Protein AF-0000000067987257 (afdb_homodimer)

InterPro domains:
  IPR005135 Endonuclease/exonuclease/phosphatase [PF03372] (33-208)
  IPR036691 Endonuclease/exonuclease/phosphatase superfamily [G3DSA:3.60.10.10] (1-221)
  IPR036691 Endonuclease/exonuclease/phosphatase superfamily [SSF56219] (5-218)
  IPR050410 CCR4/nocturin mRNA turnover and transcription [PTHR12121] (5-217)

Foldseek 3Di:
DPPPPDADEAEEEDAADQQLQQQLLLLLVVQVVLQVSQVVCVVVVNHKYKYWYFSNAACLAQSVVCQQVQKGQPLQAASSCRRVWQQFACCRVVVDPDDSPRRPSPPPSPDHPDDLVSCCSNAVHSVDRMRGGDFNKDWQQLVDADDPQQADPSRHGQAFFWDRGGGGDRITIIIGPFKHWDDKDGDDGPVVCVVQVAPDGPVHPGRGHDIDTDMDGDDDD/DPPPPDADEAEEEDAADQQLQQQLLLLLVVQVVLQVSQVVCVVVVNHKYKYWYFSNAACLAQSVVCQQVQKGQPLQAASSCRRVWQQFACCRVVPDPDDSPRRPSPPPNPDHPDDLVSCCSNAVHSVDRMRGGDFNKDWQQLVDADDPQQADPSRHGQAFFWDRGGGGDRITIIIGPFKHWDDKDGDDGPVVCVVQVAPDGPVHPGRGHDIDTDMDGDDDD

Organism: Pisum sativum (NCBI:txid3888)

Structure (mmCIF, N/CA/C/O backbone):
data_AF-0000000067987257-model_v1
#
loop_
_entity.id
_entity.type
_entity.pdbx_description
1 polymer 'Carbon catabolite repressor protein 4 3, variant 2'
#
loop_
_atom_site.group_PDB
_atom_site.id
_atom_site.type_symbol
_atom_site.label_atom_id
_atom_site.label_alt_id
_atom_site.label_comp_id
_atom_site.label_asym_id
_atom_site.label_entity_id
_atom_site.label_seq_id
_atom_site.pdbx_PDB_ins_code
_atom_site.Cartn_x
_atom_site.Cartn_y
_atom_site.Cartn_z
_atom_site.occupancy
_atom_site.B_iso_or_equiv
_atom_site.auth_seq_id
_atom_site.auth_comp_id
_atom_site.auth_asym_id
_atom_site.auth_atom_id
_atom_site.pdbx_PDB_model_num
ATOM 1 N N . MET A 1 1 ? -36.75 -12.977 10.945 1 22.23 1 MET A N 1
ATOM 2 C CA . MET A 1 1 ? -35.906 -11.789 11.062 1 22.23 1 MET A CA 1
ATOM 3 C C . MET A 1 1 ? -34.688 -11.906 10.172 1 22.23 1 MET A C 1
ATOM 5 O O . MET A 1 1 ? -33.812 -12.719 10.438 1 22.23 1 MET A O 1
ATOM 9 N N . ARG A 1 2 ? -34.781 -11.984 8.922 1 28.98 2 ARG A N 1
ATOM 10 C CA . ARG A 1 2 ? -33.75 -12.297 7.922 1 28.98 2 ARG A CA 1
ATOM 11 C C . ARG A 1 2 ? -32.469 -11.516 8.18 1 28.98 2 ARG A C 1
ATOM 13 O O . ARG A 1 2 ? -32.5 -10.297 8.352 1 28.98 2 ARG A O 1
ATOM 20 N N . GLY A 1 3 ? -31.5 -11.945 8.914 1 37.16 3 GLY A N 1
ATOM 21 C CA . GLY A 1 3 ? -30.219 -11.406 9.375 1 37.16 3 GLY A CA 1
ATOM 22 C C . GLY A 1 3 ? -29.594 -10.453 8.383 1 37.16 3 GLY A C 1
ATOM 23 O O . GLY A 1 3 ? -29.656 -10.672 7.168 1 37.16 3 GLY A O 1
ATOM 24 N N . SER A 1 4 ? -29.734 -9.141 8.492 1 43.34 4 SER A N 1
ATOM 25 C CA . SER A 1 4 ? -29.281 -8.047 7.645 1 43.34 4 SER A CA 1
ATOM 26 C C . SER A 1 4 ? -28 -8.422 6.895 1 43.34 4 SER A C 1
ATOM 28 O O . SER A 1 4 ? -27.016 -8.828 7.504 1 43.34 4 SER A O 1
ATOM 30 N N . ASN A 1 5 ? -28.062 -9.219 5.859 1 52.59 5 ASN A N 1
ATOM 31 C CA . ASN A 1 5 ? -27 -9.781 5.016 1 52.59 5 ASN A CA 1
ATOM 32 C C . ASN A 1 5 ? -25.891 -8.781 4.766 1 52.59 5 ASN A C 1
ATOM 34 O O . ASN A 1 5 ? -25.953 -7.988 3.82 1 52.59 5 ASN A O 1
ATOM 38 N N . SER A 1 6 ? -25.219 -8.211 5.812 1 70.81 6 SER A N 1
ATOM 39 C CA . SER A 1 6 ? -24.156 -7.211 5.781 1 70.81 6 SER A CA 1
ATOM 40 C C . SER A 1 6 ? -22.984 -7.668 4.922 1 70.81 6 SER A C 1
ATOM 42 O O . SER A 1 6 ? -22.484 -8.781 5.094 1 70.81 6 SER A O 1
ATOM 44 N N . ARG A 1 7 ? -22.859 -7.027 3.75 1 84.44 7 ARG A N 1
ATOM 45 C CA . ARG A 1 7 ? -21.719 -7.324 2.889 1 84.44 7 ARG A CA 1
ATOM 46 C C . ARG A 1 7 ? -20.422 -6.801 3.5 1 84.44 7 ARG A C 1
ATOM 48 O O . ARG A 1 7 ? -20.406 -5.715 4.078 1 84.44 7 ARG A O 1
ATOM 55 N N . ARG A 1 8 ? -19.531 -7.754 3.586 1 91.69 8 ARG A N 1
ATOM 56 C CA . ARG A 1 8 ? -18.219 -7.445 4.133 1 91.69 8 ARG A CA 1
ATOM 57 C C . ARG A 1 8 ? -17.125 -7.668 3.09 1 91.69 8 ARG A C 1
ATOM 59 O O . ARG A 1 8 ? -17.281 -8.484 2.178 1 91.69 8 ARG A O 1
ATOM 66 N N . LEU A 1 9 ? -16.125 -6.824 3.195 1 95.06 9 LEU A N 1
ATOM 67 C CA . LEU A 1 9 ? -14.969 -6.898 2.307 1 95.06 9 LEU A CA 1
ATOM 68 C C . LEU A 1 9 ? -13.672 -6.75 3.088 1 95.06 9 LEU A C 1
ATOM 70 O O . LEU A 1 9 ? -13.57 -5.91 3.984 1 95.06 9 LEU A O 1
ATOM 74 N N . LEU A 1 10 ? -12.773 -7.629 2.812 1 96.25 10 LEU A N 1
ATOM 75 C CA . LEU A 1 10 ? -11.438 -7.516 3.387 1 96.25 10 LEU A CA 1
ATOM 76 C C . LEU A 1 10 ? -10.438 -7.023 2.346 1 96.25 10 LEU A C 1
ATOM 78 O O . LEU A 1 10 ? -10.289 -7.637 1.285 1 96.25 10 LEU A O 1
ATOM 82 N N . VAL A 1 11 ? -9.812 -5.891 2.654 1 96.75 11 VAL A N 1
ATOM 83 C CA . VAL A 1 11 ? -8.812 -5.332 1.751 1 96.75 11 VAL A CA 1
ATOM 84 C C . VAL A 1 11 ? -7.441 -5.328 2.434 1 96.75 11 VAL A C 1
ATOM 86 O O . VAL A 1 11 ? -7.305 -4.844 3.559 1 96.75 11 VAL A O 1
ATOM 89 N N . GLY A 1 12 ? -6.504 -5.934 1.789 1 94.62 12 GLY A N 1
ATOM 90 C CA . GLY A 1 12 ? -5.125 -5.941 2.262 1 94.62 12 GLY A CA 1
ATOM 91 C C . GLY A 1 12 ? -4.148 -5.359 1.26 1 94.62 12 GLY A C 1
ATOM 92 O O . GLY A 1 12 ? -4.367 -5.445 0.049 1 94.62 12 GLY A O 1
ATOM 93 N N . ASN A 1 13 ? -3.145 -4.715 1.761 1 92.56 13 ASN A N 1
ATOM 94 C CA . ASN A 1 13 ? -2.066 -4.156 0.952 1 92.56 13 ASN A CA 1
ATOM 95 C C . ASN A 1 13 ? -0.697 -4.594 1.461 1 92.56 13 ASN A C 1
ATOM 97 O O . ASN A 1 13 ? -0.48 -4.688 2.67 1 92.56 13 ASN A O 1
ATOM 101 N N . ILE A 1 14 ? 0.163 -4.816 0.524 1 91.19 14 ILE A N 1
ATOM 102 C CA . ILE A 1 14 ? 1.489 -5.277 0.92 1 91.19 14 ILE A CA 1
ATOM 103 C C . ILE A 1 14 ? 2.547 -4.641 0.021 1 91.19 14 ILE A C 1
ATOM 105 O O . ILE A 1 14 ? 2.25 -4.238 -1.106 1 91.19 14 ILE A O 1
ATOM 109 N N . HIS A 1 15 ? 3.666 -4.445 0.566 1 90.44 15 HIS A N 1
ATOM 110 C CA . HIS A 1 15 ? 4.895 -4.18 -0.171 1 90.44 15 HIS A CA 1
ATOM 111 C C . HIS A 1 15 ? 5.934 -5.27 0.075 1 90.44 15 HIS A C 1
ATOM 113 O O . HIS A 1 15 ? 6.59 -5.285 1.119 1 90.44 15 HIS A O 1
ATOM 119 N N . VAL A 1 16 ? 6.027 -6.148 -0.867 1 93.25 16 VAL A N 1
ATOM 120 C CA . VAL A 1 16 ? 6.906 -7.309 -0.75 1 93.25 16 VAL A CA 1
ATOM 121 C C . VAL A 1 16 ? 8.359 -6.879 -0.958 1 93.25 16 VAL A C 1
ATOM 123 O O . VAL A 1 16 ? 8.633 -5.98 -1.753 1 93.25 16 VAL A O 1
ATOM 126 N N . LEU A 1 17 ? 9.195 -7.555 -0.327 1 90.25 17 LEU A N 1
ATOM 127 C CA . LEU A 1 17 ? 10.625 -7.27 -0.377 1 90.25 17 LEU A CA 1
ATOM 128 C C . LEU A 1 17 ? 11.109 -7.133 -1.818 1 90.25 17 LEU A C 1
ATOM 130 O O . LEU A 1 17 ? 10.727 -7.93 -2.682 1 90.25 17 LEU A O 1
ATOM 134 N N . TYR A 1 18 ? 11.961 -6.176 -2.119 1 89.94 18 TYR A N 1
ATOM 135 C CA . TYR A 1 18 ? 12.438 -5.875 -3.465 1 89.94 18 TYR A CA 1
ATOM 136 C C . TYR A 1 18 ? 13.531 -6.848 -3.889 1 89.94 18 TYR A C 1
ATOM 138 O O . TYR A 1 18 ? 13.602 -7.242 -5.055 1 89.94 18 TYR A O 1
ATOM 146 N N . ASN A 1 19 ? 14.383 -7.32 -3.053 1 91.75 19 ASN A N 1
ATOM 147 C CA . ASN A 1 19 ? 15.578 -8.102 -3.373 1 91.75 19 ASN A CA 1
ATOM 148 C C . ASN A 1 19 ? 15.234 -9.344 -4.184 1 91.75 19 ASN A C 1
ATOM 150 O O . ASN A 1 19 ? 14.648 -10.297 -3.656 1 91.75 19 ASN A O 1
ATOM 154 N N . PRO A 1 20 ? 15.641 -9.336 -5.465 1 93.19 20 PRO A N 1
ATOM 155 C CA . PRO A 1 20 ? 15.258 -10.453 -6.324 1 93.19 20 PRO A CA 1
ATOM 156 C C . PRO A 1 20 ? 15.906 -11.773 -5.902 1 93.19 20 PRO A C 1
ATOM 158 O O . PRO A 1 20 ? 15.461 -12.844 -6.324 1 93.19 20 PRO A O 1
ATOM 161 N N . ASN A 1 21 ? 16.875 -11.711 -5.004 1 93.38 21 ASN A N 1
ATOM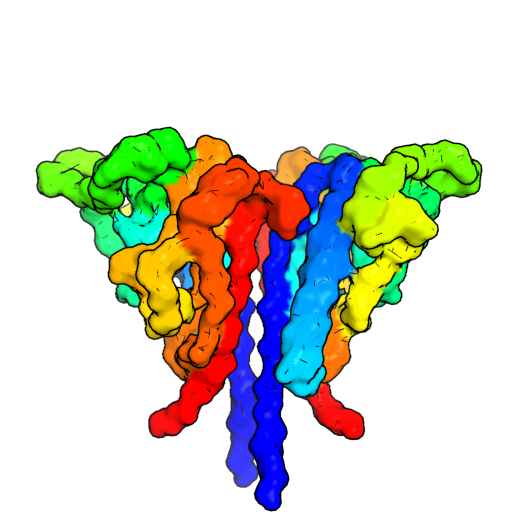 162 C CA . ASN A 1 21 ? 17.625 -12.906 -4.617 1 93.38 21 ASN A CA 1
ATOM 163 C C . ASN A 1 21 ? 17 -13.586 -3.396 1 93.38 21 ASN A C 1
ATOM 165 O O . ASN A 1 21 ? 17.516 -14.594 -2.912 1 93.38 21 ASN A O 1
ATOM 169 N N . ARG A 1 22 ? 15.945 -13 -2.957 1 94.25 22 ARG A N 1
ATOM 170 C CA . ARG A 1 22 ? 15.336 -13.516 -1.738 1 94.25 22 ARG A CA 1
ATOM 171 C C . ARG A 1 22 ? 13.922 -14.023 -2.006 1 94.25 22 ARG A C 1
ATOM 173 O O . ARG A 1 22 ? 12.977 -13.633 -1.312 1 94.25 22 ARG A O 1
ATOM 180 N N . GLY A 1 23 ? 13.922 -14.961 -2.916 1 94.81 23 GLY A N 1
ATOM 181 C CA . GLY A 1 23 ? 12.633 -15.5 -3.301 1 94.81 23 GLY A CA 1
ATOM 182 C C . GLY A 1 23 ? 11.914 -16.203 -2.164 1 94.81 23 GLY A C 1
ATOM 183 O O . GLY A 1 23 ? 10.688 -16.188 -2.092 1 94.81 23 GLY A O 1
ATOM 184 N N . GLU A 1 24 ? 12.664 -16.812 -1.246 1 94.75 24 GLU A N 1
ATOM 185 C CA . GLU A 1 24 ? 12.07 -17.531 -0.12 1 94.75 24 GLU A CA 1
ATOM 186 C C . GLU A 1 24 ? 11.367 -16.562 0.834 1 94.75 24 GLU A C 1
ATOM 188 O O . GLU A 1 24 ? 10.312 -16.891 1.387 1 94.75 24 GLU A O 1
ATOM 193 N N . VAL A 1 25 ? 11.977 -15.43 0.997 1 93.44 25 VAL A N 1
ATOM 194 C CA . VAL A 1 25 ? 11.398 -14.43 1.89 1 93.44 25 VAL A CA 1
ATOM 195 C C . VAL A 1 25 ? 10.117 -13.859 1.273 1 93.44 25 VAL A C 1
ATOM 197 O O . VAL A 1 25 ? 9.102 -13.711 1.959 1 93.44 25 VAL A O 1
ATOM 200 N N . LYS A 1 26 ? 10.211 -13.602 -0.05 1 95.56 26 LYS A N 1
ATOM 201 C CA . LYS A 1 26 ? 9.039 -13.094 -0.755 1 95.56 26 LYS A CA 1
ATOM 202 C C . LYS A 1 26 ? 7.867 -14.07 -0.649 1 95.56 26 LYS A C 1
ATOM 204 O O . LYS A 1 26 ? 6.746 -13.664 -0.345 1 95.56 26 LYS A O 1
ATOM 209 N N . LEU A 1 27 ? 8.164 -15.281 -0.866 1 96.25 27 LEU A N 1
ATOM 210 C CA . LEU A 1 27 ? 7.137 -16.312 -0.771 1 96.25 27 LEU A CA 1
ATOM 211 C C . LEU A 1 27 ? 6.574 -16.391 0.645 1 96.25 27 LEU A C 1
ATOM 213 O O . LEU A 1 27 ? 5.359 -16.516 0.83 1 96.25 27 LEU A O 1
ATOM 217 N N . GLY A 1 28 ? 7.469 -16.375 1.563 1 94.5 28 GLY A N 1
ATOM 218 C CA . GLY A 1 28 ? 7.039 -16.406 2.951 1 94.5 28 GLY A CA 1
ATOM 219 C C . GLY A 1 28 ? 6.129 -15.242 3.314 1 94.5 28 GLY A C 1
ATOM 220 O O . GLY A 1 28 ? 5.121 -15.43 4 1 94.5 28 GLY A O 1
ATOM 221 N N . GLN A 1 29 ? 6.453 -14.031 2.877 1 93 29 GLN A N 1
ATOM 222 C CA . GLN A 1 29 ? 5.652 -12.844 3.145 1 93 29 GLN A CA 1
ATOM 223 C C . GLN A 1 29 ? 4.242 -12.992 2.572 1 93 29 GLN A C 1
ATOM 225 O O . GLN A 1 29 ? 3.258 -12.688 3.248 1 93 29 GLN A O 1
ATOM 230 N N . ILE A 1 30 ? 4.199 -13.484 1.412 1 96.5 30 ILE A N 1
ATOM 231 C CA . ILE A 1 30 ? 2.922 -13.625 0.725 1 96.5 30 ILE A CA 1
ATOM 232 C C . ILE A 1 30 ? 2.094 -14.719 1.396 1 96.5 30 ILE A C 1
ATOM 234 O O . ILE A 1 30 ? 0.896 -14.547 1.631 1 96.5 30 ILE A O 1
ATOM 238 N N . ARG A 1 31 ? 2.738 -15.789 1.671 1 96.19 31 ARG A N 1
ATOM 239 C CA . ARG A 1 31 ? 2.064 -16.891 2.35 1 96.19 31 ARG A CA 1
ATOM 240 C C . ARG A 1 31 ? 1.478 -16.438 3.682 1 96.19 31 ARG A C 1
ATOM 242 O O . ARG A 1 31 ? 0.326 -16.75 3.998 1 96.19 31 ARG A O 1
ATOM 249 N N . PHE A 1 32 ? 2.225 -15.734 4.383 1 92.88 32 PHE A N 1
ATOM 250 C CA . PHE A 1 32 ? 1.784 -15.234 5.68 1 92.88 32 PHE A CA 1
ATOM 251 C C . PHE A 1 32 ? 0.595 -14.297 5.523 1 92.88 32 PHE A C 1
ATOM 253 O O . PHE A 1 32 ? -0.4 -14.422 6.242 1 92.88 32 PHE A O 1
ATOM 260 N N . LEU A 1 33 ? 0.721 -13.391 4.625 1 93.81 33 LEU A N 1
ATOM 261 C CA . LEU A 1 33 ? -0.358 -12.445 4.363 1 93.81 33 LEU A CA 1
ATOM 262 C C . LEU A 1 33 ? -1.646 -13.172 4.004 1 93.81 33 LEU A C 1
ATOM 264 O O . LEU A 1 33 ? -2.715 -12.859 4.535 1 93.81 33 LEU A O 1
ATOM 268 N N . ALA A 1 34 ? -1.523 -14.086 3.115 1 97.25 34 ALA A N 1
ATOM 269 C CA . ALA A 1 34 ? -2.691 -14.828 2.643 1 97.25 34 ALA A CA 1
ATOM 270 C C . ALA A 1 34 ? -3.334 -15.617 3.779 1 97.25 34 ALA A C 1
ATOM 272 O O . ALA A 1 34 ? -4.562 -15.672 3.891 1 97.25 34 ALA A O 1
ATOM 273 N N . SER A 1 35 ? -2.508 -16.203 4.598 1 96.25 35 SER A N 1
ATOM 274 C CA . SER A 1 35 ? -3.014 -16.969 5.73 1 96.25 35 SER A CA 1
ATOM 275 C C . SER A 1 35 ? -3.775 -16.078 6.707 1 96.25 35 SER A C 1
ATOM 277 O O . SER A 1 35 ? -4.863 -16.438 7.16 1 96.25 35 SER A O 1
ATOM 279 N N . LYS A 1 36 ? -3.209 -14.961 7 1 93.5 36 LYS A N 1
ATOM 280 C CA . LYS A 1 36 ? -3.871 -14.023 7.906 1 93.5 36 LYS A CA 1
ATOM 281 C C . LYS A 1 36 ? -5.172 -13.5 7.301 1 93.5 36 LYS A C 1
ATOM 283 O O . LYS A 1 36 ? -6.18 -13.367 8 1 93.5 36 LYS A O 1
ATOM 288 N N . ALA A 1 37 ? -5.094 -13.203 6.027 1 96.44 37 ALA A N 1
ATOM 289 C CA . ALA A 1 37 ? -6.297 -12.742 5.34 1 96.44 37 ALA A CA 1
ATOM 290 C C . ALA A 1 37 ? -7.406 -13.789 5.418 1 96.44 37 ALA A C 1
ATOM 292 O O . ALA A 1 37 ? -8.57 -13.453 5.645 1 96.44 37 ALA A O 1
ATOM 293 N N . GLN A 1 38 ? -7.035 -15.023 5.262 1 97.5 38 GLN A N 1
ATOM 294 C CA . GLN A 1 38 ? -8.008 -16.109 5.32 1 97.5 38 GLN A CA 1
ATOM 295 C C . GLN A 1 38 ? -8.641 -16.203 6.707 1 97.5 38 GLN A C 1
ATOM 297 O O . GLN A 1 38 ? -9.859 -16.375 6.832 1 97.5 38 GLN A O 1
ATOM 302 N N . ILE A 1 39 ? -7.848 -16.125 7.707 1 96.25 39 ILE A N 1
ATOM 303 C CA . ILE A 1 39 ? -8.328 -16.188 9.078 1 96.25 39 ILE A CA 1
ATOM 304 C C . ILE A 1 39 ? -9.336 -15.07 9.336 1 96.25 39 ILE A C 1
ATOM 306 O O . ILE A 1 39 ? -10.414 -15.305 9.875 1 96.25 39 ILE A O 1
ATOM 310 N N . LEU A 1 40 ? -9.023 -13.938 8.93 1 93.88 40 LEU A N 1
ATOM 311 C CA . LEU A 1 40 ? -9.891 -12.789 9.133 1 93.88 40 LEU A CA 1
ATOM 312 C C . LEU A 1 40 ? -11.156 -12.898 8.297 1 93.88 40 LEU A C 1
ATOM 314 O O . LEU A 1 40 ? -12.25 -12.562 8.766 1 93.88 40 LEU A O 1
ATOM 318 N N . SER A 1 41 ? -10.945 -13.305 7.047 1 95.88 41 SER A N 1
ATOM 319 C CA . SER A 1 41 ? -12.102 -13.531 6.184 1 95.88 41 SER A CA 1
ATOM 320 C C . SER A 1 41 ? -13.102 -14.469 6.836 1 95.88 41 SER A C 1
ATOM 322 O O . SER A 1 41 ? -14.305 -14.18 6.871 1 95.88 41 SER A O 1
ATOM 324 N N . GLN A 1 42 ? -12.625 -15.523 7.383 1 95.88 42 GLN A N 1
ATOM 325 C CA . GLN A 1 42 ? -13.484 -16.5 8.039 1 95.88 42 GLN A CA 1
ATOM 326 C C . GLN A 1 42 ? -14.164 -15.914 9.273 1 95.88 42 GLN A C 1
ATOM 328 O O . GLN A 1 42 ? -15.344 -16.141 9.516 1 95.88 42 GLN A O 1
ATOM 333 N N . LYS A 1 43 ? -13.414 -15.18 10 1 92.38 43 LYS A N 1
ATOM 334 C CA . LYS A 1 43 ? -13.953 -14.531 11.195 1 92.38 43 LYS A CA 1
ATOM 335 C C . LYS A 1 43 ? -15.102 -13.594 10.836 1 92.38 43 LYS A C 1
ATOM 337 O O . LYS A 1 43 ? -16.031 -13.414 11.625 1 92.38 43 LYS A O 1
ATOM 342 N N . TRP A 1 44 ? -15.023 -13.109 9.609 1 90.62 44 TRP A N 1
ATOM 343 C CA . TRP A 1 44 ? -16.016 -12.125 9.195 1 90.62 44 TRP A CA 1
ATOM 344 C C . TRP A 1 44 ? -16.969 -12.727 8.172 1 90.62 44 TRP A C 1
ATOM 346 O O . TRP A 1 44 ? -17.359 -12.055 7.211 1 90.62 44 TRP A O 1
ATOM 356 N N . GLY A 1 45 ? -17.297 -14.008 8.281 1 91.25 45 GLY A N 1
ATOM 357 C CA . GLY A 1 45 ? -18.312 -14.672 7.48 1 91.25 45 GLY A CA 1
ATOM 358 C C . GLY A 1 45 ? -17.844 -14.984 6.07 1 91.25 45 GLY A C 1
ATOM 359 O O . GLY A 1 45 ? -18.609 -14.852 5.113 1 91.25 45 GLY A O 1
ATOM 360 N N . ASN A 1 46 ? -16.641 -15.25 5.93 1 94.25 46 ASN A N 1
ATOM 361 C CA . ASN A 1 46 ? -16.062 -15.57 4.633 1 94.25 46 ASN A CA 1
ATOM 362 C C . ASN A 1 46 ? -16.156 -14.391 3.67 1 94.25 46 ASN A C 1
ATOM 364 O O . ASN A 1 46 ? -16.609 -14.539 2.537 1 94.25 46 ASN A O 1
ATOM 368 N N . ALA A 1 47 ? -15.797 -13.234 4.211 1 94.94 47 ALA A N 1
ATOM 369 C CA . ALA A 1 47 ? -15.797 -12.016 3.406 1 94.94 47 ALA A CA 1
ATOM 370 C C . ALA A 1 47 ? -14.828 -12.133 2.23 1 94.94 47 ALA A C 1
ATOM 372 O O . ALA A 1 47 ? -13.734 -12.68 2.373 1 94.94 47 ALA A O 1
ATOM 373 N N . PRO A 1 48 ? -15.266 -11.664 1.056 1 96.75 48 PRO A N 1
ATOM 374 C CA . PRO A 1 48 ? -14.32 -11.625 -0.061 1 96.75 48 PRO A CA 1
ATOM 375 C C . PRO A 1 48 ? -13.062 -10.82 0.261 1 96.75 48 PRO A C 1
ATOM 377 O O . PRO A 1 48 ? -13.109 -9.883 1.059 1 96.75 48 PRO A O 1
ATOM 380 N N . VAL A 1 49 ? -11.961 -11.195 -0.413 1 97.88 49 VAL A N 1
ATOM 381 C CA . VAL A 1 49 ? -10.656 -10.633 -0.102 1 97.88 49 VAL A CA 1
ATOM 382 C C . VAL A 1 49 ? -10.07 -9.969 -1.345 1 97.88 49 VAL A C 1
ATOM 384 O O . VAL A 1 49 ? -10.156 -10.508 -2.449 1 97.88 49 VAL A O 1
ATOM 387 N N . ILE A 1 50 ? -9.57 -8.781 -1.147 1 98.19 50 ILE A N 1
ATOM 388 C CA . ILE A 1 50 ? -8.711 -8.125 -2.133 1 98.19 50 ILE A CA 1
ATOM 389 C C . ILE A 1 50 ? -7.32 -7.914 -1.547 1 98.19 50 ILE A C 1
ATOM 391 O O . ILE A 1 50 ? -7.172 -7.328 -0.472 1 98.19 50 ILE A O 1
ATOM 395 N N . LEU A 1 51 ? -6.332 -8.445 -2.172 1 97.94 51 LEU A N 1
ATOM 396 C CA . LEU A 1 51 ? -4.938 -8.203 -1.817 1 97.94 51 LEU A CA 1
ATOM 397 C C . LEU A 1 51 ? -4.242 -7.379 -2.893 1 97.94 51 LEU A C 1
ATOM 399 O O . LEU A 1 51 ? -4.094 -7.828 -4.031 1 97.94 51 LEU A O 1
ATOM 403 N N . ALA A 1 52 ? -3.795 -6.188 -2.521 1 97.06 52 ALA A N 1
ATOM 404 C CA . ALA A 1 52 ? -3.191 -5.277 -3.488 1 97.06 52 ALA A CA 1
ATOM 405 C C . ALA A 1 52 ? -1.785 -4.871 -3.055 1 97.06 52 ALA A C 1
ATOM 407 O O . ALA A 1 52 ? -1.413 -5.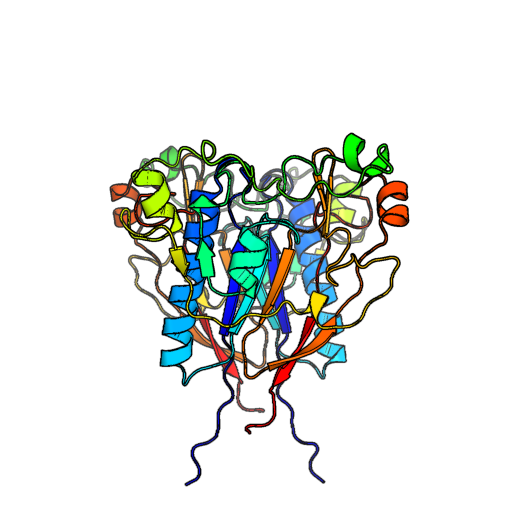043 -1.893 1 97.06 52 ALA A O 1
ATOM 408 N N . GLY A 1 53 ? -1.008 -4.398 -4.035 1 95.44 53 GLY A N 1
ATOM 409 C CA . GLY A 1 53 ? 0.274 -3.811 -3.684 1 95.44 53 GLY A CA 1
ATOM 410 C C . GLY A 1 53 ? 1.38 -4.164 -4.66 1 95.44 53 GLY A C 1
ATOM 411 O O . GLY A 1 53 ? 1.11 -4.598 -5.781 1 95.44 53 GLY A O 1
ATOM 412 N N . ASP A 1 54 ? 2.568 -3.76 -4.254 1 95.56 54 ASP A N 1
ATOM 413 C CA . ASP A 1 54 ? 3.797 -4.113 -4.957 1 95.56 54 ASP A CA 1
ATOM 414 C C . ASP A 1 54 ? 4.32 -5.473 -4.496 1 95.56 54 ASP A C 1
ATOM 416 O O . ASP A 1 54 ? 4.879 -5.59 -3.404 1 95.56 54 ASP A O 1
ATOM 420 N N . PHE A 1 55 ? 4.176 -6.422 -5.34 1 97.44 55 PHE A N 1
ATOM 421 C CA . PHE A 1 55 ? 4.539 -7.785 -4.977 1 97.44 55 PHE A CA 1
ATOM 422 C C . PHE A 1 55 ? 5.973 -8.094 -5.391 1 97.44 55 PHE A C 1
ATOM 424 O O . PHE A 1 55 ? 6.496 -9.172 -5.082 1 97.44 55 PHE A O 1
ATOM 431 N N . ASN A 1 56 ? 6.527 -7.195 -6.043 1 96.19 56 ASN A N 1
ATOM 432 C CA . ASN A 1 56 ? 7.902 -7.367 -6.5 1 96.19 56 ASN A CA 1
ATOM 433 C C . ASN A 1 56 ? 8.117 -8.742 -7.121 1 96.19 56 ASN A C 1
ATOM 435 O O . ASN A 1 56 ? 9.055 -9.453 -6.758 1 96.19 56 ASN A O 1
ATOM 439 N N . SER A 1 57 ? 7.301 -9.094 -8.047 1 97.75 57 SER A N 1
ATOM 440 C CA . SER A 1 57 ? 7.359 -10.32 -8.836 1 97.75 57 SER A CA 1
ATOM 441 C C . SER A 1 57 ? 6.641 -10.148 -10.172 1 97.75 57 SER A C 1
ATOM 443 O O . SER A 1 57 ? 5.594 -9.508 -10.242 1 97.75 57 SER A O 1
ATOM 445 N N . THR A 1 58 ? 7.211 -10.727 -11.172 1 97.44 58 THR A N 1
ATOM 446 C CA . THR A 1 58 ? 6.664 -10.531 -12.508 1 97.44 58 THR A CA 1
ATOM 447 C C . THR A 1 58 ? 5.598 -11.578 -12.82 1 97.44 58 THR A C 1
ATOM 449 O O . THR A 1 58 ? 5.508 -12.602 -12.133 1 97.44 58 THR A O 1
ATOM 452 N N . PRO A 1 59 ? 4.809 -11.352 -13.883 1 97.38 59 PRO A N 1
ATOM 453 C CA . PRO A 1 59 ? 3.693 -12.25 -14.203 1 97.38 59 PRO A CA 1
ATOM 454 C C . PRO A 1 59 ? 4.156 -13.641 -14.617 1 97.38 59 PRO A C 1
ATOM 456 O O . PRO A 1 59 ? 3.395 -14.609 -14.508 1 97.38 59 PRO A O 1
ATOM 459 N N . GLN A 1 60 ? 5.344 -13.836 -15.086 1 94.56 60 GLN A N 1
ATOM 460 C CA . GLN A 1 60 ? 5.844 -15.125 -15.539 1 94.56 60 GLN A CA 1
ATOM 461 C C . GLN A 1 60 ? 6.621 -15.836 -14.43 1 94.56 60 GLN A C 1
ATOM 463 O O . GLN A 1 60 ? 7.156 -16.922 -14.641 1 94.56 60 GLN A O 1
ATOM 468 N N . SER A 1 61 ? 6.598 -15.32 -13.305 1 96.62 61 SER A N 1
ATOM 469 C CA . SER A 1 61 ? 7.441 -15.797 -12.211 1 96.62 61 SER A CA 1
ATOM 470 C C . SER A 1 61 ? 6.762 -16.922 -11.445 1 96.62 61 SER A C 1
ATOM 472 O O . SER A 1 61 ? 5.555 -17.125 -11.57 1 96.62 61 SER A O 1
ATOM 474 N N . GLY A 1 62 ? 7.566 -17.641 -10.68 1 96.81 62 GLY A N 1
ATOM 475 C CA . GLY A 1 62 ? 7.043 -18.625 -9.75 1 96.81 62 GLY A CA 1
ATOM 476 C C . GLY A 1 62 ? 6.125 -18.031 -8.695 1 96.81 62 GLY A C 1
ATOM 477 O O . GLY A 1 62 ? 5.121 -18.641 -8.32 1 96.81 62 GLY A O 1
ATOM 478 N N . ILE A 1 63 ? 6.418 -16.891 -8.242 1 98 63 ILE A N 1
ATOM 479 C CA . ILE A 1 63 ? 5.625 -16.25 -7.199 1 98 63 ILE A CA 1
ATOM 480 C C . ILE A 1 63 ? 4.238 -15.906 -7.742 1 98 63 ILE A C 1
ATOM 482 O O . ILE A 1 63 ? 3.234 -16.062 -7.047 1 98 63 ILE A O 1
ATOM 486 N N . TYR A 1 64 ? 4.207 -15.438 -8.977 1 98.31 64 TYR A N 1
ATOM 487 C CA . TYR A 1 64 ? 2.912 -15.195 -9.609 1 98.31 64 TYR A CA 1
ATOM 488 C C . TYR A 1 64 ? 2.096 -16.484 -9.688 1 98.31 64 TYR A C 1
ATOM 490 O O . TYR A 1 64 ? 0.898 -16.484 -9.383 1 98.31 64 TYR A O 1
ATOM 498 N N . LYS A 1 65 ? 2.752 -17.5 -10.102 1 97.69 65 LYS A N 1
ATOM 499 C CA . LYS A 1 65 ? 2.092 -18.812 -10.156 1 97.69 65 LYS A CA 1
ATOM 500 C C . LYS A 1 65 ? 1.57 -19.219 -8.781 1 97.69 65 LYS A C 1
ATOM 502 O O . LYS A 1 65 ? 0.449 -19.719 -8.656 1 97.69 65 LYS A O 1
ATOM 507 N N . PHE A 1 66 ? 2.338 -19.031 -7.758 1 98.5 66 PHE A N 1
ATOM 508 C CA . PHE A 1 66 ? 1.951 -19.328 -6.383 1 98.5 66 PHE A CA 1
ATOM 509 C C . PHE A 1 66 ? 0.686 -18.562 -6.004 1 98.5 66 PHE A C 1
ATOM 511 O O . PHE A 1 66 ? -0.243 -19.141 -5.434 1 98.5 66 PHE A O 1
ATOM 518 N N . LEU A 1 67 ? 0.661 -17.328 -6.355 1 98.5 67 LEU A N 1
ATOM 519 C CA . LEU A 1 67 ? -0.495 -16.484 -6.055 1 98.5 67 LEU A CA 1
ATOM 520 C C . LEU A 1 67 ? -1.731 -16.969 -6.801 1 98.5 67 LEU A C 1
ATOM 522 O O . LEU A 1 67 ? -2.809 -17.094 -6.211 1 98.5 67 LEU A O 1
ATOM 526 N N . SER A 1 68 ? -1.578 -17.328 -8.039 1 98.12 68 SER A N 1
ATOM 527 C CA . SER A 1 68 ? -2.719 -17.625 -8.891 1 98.12 68 SER A CA 1
ATOM 528 C C . SER A 1 68 ? -3.199 -19.062 -8.68 1 98.12 68 SER A C 1
ATOM 530 O O . SER A 1 68 ? -4.383 -19.359 -8.859 1 98.12 68 SER A O 1
ATOM 532 N N . SER A 1 69 ? -2.32 -19.953 -8.227 1 97.88 69 SER A N 1
ATOM 533 C CA . SER A 1 69 ? -2.697 -21.359 -8.148 1 97.88 69 SER A CA 1
ATOM 534 C C . SER A 1 69 ? -2.809 -21.828 -6.699 1 97.88 69 SER A C 1
ATOM 536 O O . SER A 1 69 ? -3.24 -22.938 -6.43 1 97.88 69 SER A O 1
ATOM 538 N N . SER A 1 70 ? -2.391 -21.047 -5.785 1 98.19 70 SER A N 1
ATOM 539 C CA . SER A 1 70 ? -2.48 -21.281 -4.348 1 98.19 70 SER A CA 1
ATOM 540 C C . SER A 1 70 ? -1.429 -22.297 -3.893 1 98.19 70 SER A C 1
ATOM 542 O O . SER A 1 70 ? -1.343 -22.609 -2.705 1 98.19 70 SER A O 1
ATOM 544 N N . GLU A 1 71 ? -0.635 -22.766 -4.82 1 97.81 71 GLU A N 1
ATOM 545 C CA . GLU A 1 71 ? 0.426 -23.703 -4.449 1 97.81 71 GLU A CA 1
ATOM 546 C C . GLU A 1 71 ? 1.617 -23.594 -5.398 1 97.81 71 GLU A C 1
ATOM 548 O O . GLU A 1 71 ? 1.468 -23.156 -6.539 1 97.81 71 GLU A O 1
ATOM 553 N N . LEU A 1 72 ? 2.787 -23.969 -4.898 1 97 72 LEU A N 1
ATOM 554 C CA . LEU A 1 72 ? 4.02 -23.953 -5.68 1 97 72 LEU A CA 1
ATOM 555 C C . LEU A 1 72 ? 5.023 -24.953 -5.133 1 97 72 LEU A C 1
ATOM 557 O O . LEU A 1 72 ? 5.363 -24.906 -3.947 1 97 72 LEU A O 1
ATOM 561 N N . ASN A 1 73 ? 5.398 -25.859 -6 1 95.88 73 ASN A N 1
ATOM 562 C CA . ASN A 1 73 ? 6.551 -26.688 -5.66 1 95.88 73 ASN A CA 1
ATOM 563 C C . ASN A 1 73 ? 7.863 -25.938 -5.824 1 95.88 73 ASN A C 1
ATOM 565 O O . ASN A 1 73 ? 8.344 -25.75 -6.945 1 95.88 73 ASN A O 1
ATOM 569 N N . ILE A 1 74 ? 8.461 -25.547 -4.723 1 95 74 ILE A N 1
ATOM 570 C CA . ILE A 1 74 ? 9.578 -24.609 -4.77 1 95 74 ILE A CA 1
ATOM 571 C C . ILE A 1 74 ? 10.82 -25.297 -5.305 1 95 74 ILE A C 1
ATOM 573 O O . ILE A 1 74 ? 11.75 -24.641 -5.781 1 95 74 ILE A O 1
ATOM 577 N N . LYS A 1 75 ? 10.891 -26.578 -5.27 1 91.25 75 LYS A N 1
ATOM 578 C CA . LYS A 1 75 ? 12.062 -27.312 -5.727 1 91.25 75 LYS A CA 1
ATOM 579 C C . LYS A 1 75 ? 12.227 -27.203 -7.242 1 91.25 75 LYS A C 1
ATOM 581 O O . LYS A 1 75 ? 13.312 -27.453 -7.773 1 91.25 75 LYS A O 1
ATOM 586 N N . LEU A 1 76 ? 11.219 -26.828 -7.883 1 91.38 76 LEU A N 1
ATOM 587 C CA . LEU A 1 76 ? 11.258 -26.672 -9.336 1 91.38 76 LEU A CA 1
ATOM 588 C C . LEU A 1 76 ? 11.836 -25.328 -9.727 1 91.38 76 LEU A C 1
ATOM 590 O O . LEU A 1 76 ? 12.039 -25.047 -10.914 1 91.38 76 LEU A O 1
ATOM 594 N N . TYR A 1 77 ? 12.164 -24.516 -8.742 1 92.69 77 TYR A N 1
ATOM 595 C CA . TYR A 1 77 ? 12.594 -23.156 -9.031 1 92.69 77 TYR A CA 1
ATOM 596 C C . TYR A 1 77 ? 13.922 -22.859 -8.344 1 92.69 77 TYR A C 1
ATOM 598 O O . TYR A 1 77 ? 14.227 -23.406 -7.289 1 92.69 77 TYR A O 1
ATOM 606 N N . ASP A 1 78 ? 14.695 -21.984 -9.016 1 91.94 78 ASP A N 1
ATOM 607 C CA . ASP A 1 78 ? 15.805 -21.312 -8.344 1 91.94 78 ASP A CA 1
ATOM 608 C C . ASP A 1 78 ? 15.312 -20.172 -7.453 1 91.94 78 ASP A C 1
ATOM 610 O O . ASP A 1 78 ? 14.602 -19.281 -7.922 1 91.94 78 ASP A O 1
ATOM 614 N N . ARG A 1 79 ? 15.695 -20.266 -6.238 1 92 79 ARG A N 1
ATOM 615 C CA . ARG A 1 79 ? 15.273 -19.266 -5.266 1 92 79 ARG A CA 1
ATOM 616 C C . ARG A 1 79 ? 15.602 -17.859 -5.758 1 92 79 ARG A C 1
ATOM 618 O O . ARG A 1 79 ? 14.82 -16.922 -5.551 1 92 79 ARG A O 1
ATOM 625 N N . ASN A 1 80 ? 16.703 -17.703 -6.445 1 92.5 80 ASN A N 1
ATOM 626 C CA . ASN A 1 80 ? 17.203 -16.406 -6.902 1 92.5 80 ASN A CA 1
ATOM 627 C C . ASN A 1 80 ? 16.438 -15.906 -8.125 1 92.5 80 ASN A C 1
ATOM 629 O O . ASN A 1 80 ? 16.578 -14.75 -8.523 1 92.5 80 ASN A O 1
ATOM 633 N N . GLU A 1 81 ? 15.578 -16.703 -8.633 1 93.38 81 GLU A N 1
ATOM 634 C CA . GLU A 1 81 ? 14.852 -16.359 -9.844 1 93.38 81 GLU A CA 1
ATOM 635 C C . GLU A 1 81 ? 13.344 -16.438 -9.633 1 93.38 81 GLU A C 1
ATOM 637 O O . GLU A 1 81 ? 12.57 -16.297 -10.578 1 93.38 81 GLU A O 1
ATOM 642 N N . LEU A 1 82 ? 12.977 -16.609 -8.438 1 94.88 82 LEU A N 1
ATOM 643 C CA . LEU A 1 82 ? 11.594 -16.922 -8.102 1 94.88 82 LEU A CA 1
ATOM 644 C C . LEU A 1 82 ? 10.68 -15.75 -8.422 1 94.88 82 LEU A C 1
ATOM 646 O O . LEU A 1 82 ? 9.5 -15.938 -8.734 1 94.88 82 LEU A O 1
ATOM 650 N N . SER A 1 83 ? 11.188 -14.516 -8.344 1 96.25 83 SER A N 1
ATOM 651 C CA . SER A 1 83 ? 10.367 -13.328 -8.555 1 96.25 83 SER A CA 1
ATOM 652 C C . SER A 1 83 ? 10.352 -12.914 -10.016 1 96.25 83 SER A C 1
ATOM 654 O O . SER A 1 83 ? 9.523 -12.094 -10.43 1 96.25 83 SER A O 1
ATOM 656 N N . GLY A 1 84 ? 11.32 -13.406 -10.812 1 94.88 84 GLY A N 1
ATOM 657 C CA . GLY A 1 84 ? 11.352 -13.117 -12.242 1 94.88 84 GLY A CA 1
ATOM 658 C C . GLY A 1 84 ? 11.805 -11.703 -12.555 1 94.88 84 GLY A C 1
ATOM 659 O O . GLY A 1 84 ? 11.594 -11.211 -13.664 1 94.88 84 GLY A O 1
ATOM 660 N N . GLN A 1 85 ? 12.531 -11.039 -11.672 1 94.25 85 GLN A N 1
ATOM 661 C CA . GLN A 1 85 ? 12.852 -9.625 -11.82 1 94.25 85 GLN A CA 1
ATOM 662 C C . GLN A 1 85 ? 14.234 -9.438 -12.438 1 94.25 85 GLN A C 1
ATOM 664 O O . GLN A 1 85 ? 14.578 -8.344 -12.891 1 94.25 85 GLN A O 1
ATOM 669 N N . LYS A 1 86 ? 15.086 -10.398 -12.469 1 89.88 86 LYS A N 1
ATOM 670 C CA . LYS A 1 86 ? 16.5 -10.234 -12.805 1 89.88 86 LYS A CA 1
ATOM 671 C C . LYS A 1 86 ? 16.672 -9.914 -14.289 1 89.88 86 LYS A C 1
ATOM 673 O O . LYS A 1 86 ? 17.625 -9.227 -14.672 1 89.88 86 LYS A O 1
ATOM 678 N N . HIS A 1 87 ? 15.82 -10.281 -15.109 1 85.19 87 HIS A N 1
ATOM 679 C CA . HIS A 1 87 ? 16 -10.062 -16.531 1 85.19 87 HIS A CA 1
ATOM 680 C C . HIS A 1 87 ? 15.094 -8.953 -17.047 1 85.19 87 HIS A C 1
ATOM 682 O O . HIS A 1 87 ? 14.75 -8.922 -18.234 1 85.19 87 HIS A O 1
ATOM 688 N N . CYS A 1 88 ? 14.773 -8.062 -16.188 1 90.75 88 CYS A N 1
ATOM 689 C CA . CYS A 1 88 ? 13.82 -7.02 -16.562 1 90.75 88 CYS A CA 1
ATOM 690 C C . CYS A 1 88 ? 14.484 -5.648 -16.578 1 90.75 88 CYS A C 1
ATOM 692 O O . CYS A 1 88 ? 13.859 -4.648 -16.219 1 90.75 88 CYS A O 1
ATOM 694 N N . ARG A 1 89 ? 15.742 -5.594 -16.953 1 87.88 89 ARG A N 1
ATOM 695 C CA . ARG A 1 89 ? 16.422 -4.316 -17.156 1 87.88 89 ARG A CA 1
ATOM 696 C C . ARG A 1 89 ? 16.016 -3.684 -18.484 1 87.88 89 ARG A C 1
ATOM 698 O O . ARG A 1 89 ? 15.914 -4.375 -19.5 1 87.88 89 ARG A O 1
ATOM 705 N N . PRO A 1 90 ? 15.82 -2.41 -18.453 1 87.12 90 PRO A N 1
ATOM 706 C CA . PRO A 1 90 ? 15.352 -1.75 -19.672 1 87.12 90 PRO A CA 1
ATOM 707 C C . PRO A 1 90 ? 16.266 -1.998 -20.875 1 87.12 90 PRO A C 1
ATOM 709 O O . PRO A 1 90 ? 15.781 -2.234 -21.984 1 87.12 90 PRO A O 1
ATOM 712 N N . ALA A 1 91 ? 17.547 -1.894 -20.688 1 80.19 91 ALA A N 1
ATOM 713 C CA . ALA A 1 91 ? 18.5 -2.123 -21.781 1 80.19 91 ALA A CA 1
ATOM 714 C C . ALA A 1 91 ? 18.281 -3.498 -22.406 1 80.19 91 ALA A C 1
ATOM 716 O O . ALA A 1 91 ? 18.375 -3.648 -23.625 1 80.19 91 ALA A O 1
ATOM 717 N N . HIS A 1 92 ? 17.938 -4.469 -21.641 1 76.31 92 HIS A N 1
ATOM 718 C CA . HIS A 1 92 ? 17.734 -5.836 -22.109 1 76.31 92 HIS A CA 1
ATOM 719 C C . HIS A 1 92 ? 16.359 -5.992 -22.75 1 76.31 92 HIS A C 1
ATOM 721 O O . HIS A 1 92 ? 16.25 -6.625 -23.812 1 76.31 92 HIS A O 1
ATOM 727 N N . VAL A 1 93 ? 15.43 -5.422 -22.156 1 76.44 93 VAL A N 1
ATOM 728 C CA . VAL A 1 93 ? 14.039 -5.605 -22.594 1 76.44 93 VAL A CA 1
ATOM 729 C C . VAL A 1 93 ? 13.773 -4.789 -23.844 1 76.44 93 VAL A C 1
ATOM 731 O O . VAL A 1 93 ? 13.086 -5.246 -24.766 1 76.44 93 VAL A O 1
ATOM 734 N N . LEU A 1 94 ? 14.32 -3.656 -23.891 1 74.38 94 LEU A N 1
ATOM 735 C CA . LEU A 1 94 ? 14.023 -2.75 -25 1 74.38 94 LEU A CA 1
ATOM 736 C C . LEU A 1 94 ? 14.922 -3.039 -26.203 1 74.38 94 LEU A C 1
ATOM 738 O O . LEU A 1 94 ? 14.547 -2.75 -27.344 1 74.38 94 LEU A O 1
ATOM 742 N N . ASP A 1 95 ? 16.172 -3.264 -25.938 1 65.75 95 ASP A N 1
ATOM 743 C CA . ASP A 1 95 ? 17.062 -3.6 -27.047 1 65.75 95 ASP A CA 1
ATOM 744 C C . ASP A 1 95 ? 16.703 -4.957 -27.656 1 65.75 95 ASP A C 1
ATOM 746 O O . ASP A 1 95 ? 16.891 -5.188 -28.844 1 65.75 95 ASP A O 1
ATOM 750 N N . ARG A 1 96 ? 16.5 -5.934 -26.812 1 53.84 96 ARG A N 1
ATOM 751 C CA . ARG A 1 96 ? 16.359 -7.305 -27.297 1 53.84 96 ARG A CA 1
ATOM 752 C C . ARG A 1 96 ? 14.945 -7.574 -27.781 1 53.84 96 ARG A C 1
ATOM 754 O O . ARG A 1 96 ? 13.984 -7.074 -27.203 1 53.84 96 ARG A O 1
ATOM 761 N N . GLU A 1 97 ? 14.625 -7.465 -29.125 1 44.75 97 GLU A N 1
ATOM 762 C CA . GLU A 1 97 ? 13.461 -8.266 -29.484 1 44.75 97 GLU A CA 1
ATOM 763 C C . GLU A 1 97 ? 13.344 -9.5 -28.578 1 44.75 97 GLU A C 1
ATOM 765 O O . GLU A 1 97 ? 12.727 -10.5 -28.969 1 44.75 97 GLU A O 1
ATOM 770 N N . LYS A 1 98 ? 14.344 -9.773 -27.672 1 38.97 98 LYS A N 1
ATOM 771 C CA . LYS A 1 98 ? 14.523 -11.117 -27.141 1 38.97 98 LYS A CA 1
ATOM 772 C C . LYS A 1 98 ? 13.375 -11.492 -26.219 1 38.97 98 LYS A C 1
ATOM 774 O O . LYS A 1 98 ? 12.781 -10.633 -25.562 1 38.97 98 LYS A O 1
ATOM 779 N N . GLU A 1 99 ? 12.773 -12.602 -26.391 1 39.41 99 GLU A N 1
ATOM 780 C CA . GLU A 1 99 ? 11.703 -13.422 -25.828 1 39.41 99 GLU A CA 1
ATOM 781 C C . GLU A 1 99 ? 11.773 -13.445 -24.312 1 39.41 99 GLU A C 1
ATOM 783 O O . GLU A 1 99 ? 12.859 -13.375 -23.734 1 39.41 99 GLU A O 1
ATOM 788 N N . ALA A 1 100 ? 10.859 -12.891 -23.672 1 42.56 100 ALA A N 1
ATOM 789 C CA . ALA A 1 100 ? 10.594 -13.086 -22.25 1 42.56 100 ALA A CA 1
ATOM 790 C C . ALA A 1 100 ? 11.18 -14.406 -21.75 1 42.56 100 ALA A C 1
ATOM 792 O O . ALA A 1 100 ? 10.742 -15.477 -22.172 1 42.56 100 ALA A O 1
ATOM 793 N N . VAL A 1 101 ? 12.477 -14.539 -21.641 1 40.53 101 VAL A N 1
ATOM 794 C CA . VAL A 1 101 ? 13.031 -15.773 -21.094 1 40.53 101 VAL A CA 1
ATOM 795 C C . VAL A 1 101 ? 12.32 -16.125 -19.781 1 40.53 101 VAL A C 1
ATOM 797 O O . VAL A 1 101 ? 12.32 -15.336 -18.844 1 40.53 101 VAL A O 1
ATOM 800 N N . GLY A 1 102 ? 11.242 -16.781 -19.906 1 43.28 102 GLY A N 1
ATOM 801 C CA . GLY A 1 102 ? 10.578 -17.391 -18.766 1 43.28 102 GLY A CA 1
ATOM 802 C C . GLY A 1 102 ? 11.547 -17.953 -17.734 1 43.28 102 GLY A C 1
ATOM 803 O O . GLY A 1 102 ? 12.719 -18.172 -18.047 1 43.28 102 GLY A O 1
ATOM 804 N N . SER A 1 103 ? 11.398 -17.594 -16.5 1 49.94 103 SER A N 1
ATOM 805 C CA . SER A 1 103 ? 12.148 -18.234 -15.422 1 49.94 103 SER A CA 1
ATOM 806 C C . SER A 1 103 ? 12.508 -19.672 -15.789 1 49.94 103 SER A C 1
ATOM 808 O O . SER A 1 103 ? 11.648 -20.438 -16.219 1 49.94 103 SER A O 1
ATOM 810 N N . PHE A 1 104 ? 13.688 -19.891 -16.484 1 45.25 104 PHE A N 1
ATOM 811 C CA . PHE A 1 104 ? 14.242 -21.203 -16.828 1 45.25 104 PHE A CA 1
ATOM 812 C C . PHE A 1 104 ? 14.078 -22.172 -15.672 1 45.25 104 PHE A C 1
ATOM 814 O O . PHE A 1 104 ? 14.469 -21.891 -14.547 1 45.25 104 PHE A O 1
ATOM 821 N N . ILE A 1 105 ? 12.969 -23 -15.648 1 50.88 105 ILE A N 1
ATOM 822 C CA . ILE A 1 105 ? 12.938 -24.234 -14.875 1 50.88 105 ILE A CA 1
ATOM 823 C C . ILE A 1 105 ? 14.156 -25.094 -15.219 1 50.88 105 ILE A C 1
ATOM 825 O O . ILE A 1 105 ? 14.359 -25.453 -16.375 1 50.88 105 ILE A O 1
ATOM 829 N N . SER A 1 106 ? 15.258 -24.906 -14.672 1 47.75 106 SER A N 1
ATOM 830 C CA . SER A 1 106 ? 16.359 -25.812 -15 1 47.75 106 SER A CA 1
ATOM 831 C C . SER A 1 106 ? 15.891 -27.25 -15.102 1 47.75 106 SER A C 1
ATOM 833 O O . SER A 1 106 ? 15.242 -27.766 -14.188 1 47.75 106 SER A O 1
ATOM 835 N N . GLN A 1 107 ? 15.539 -27.875 -16.188 1 42.66 107 GLN A N 1
ATOM 836 C CA . GLN A 1 107 ? 15.289 -29.297 -16.375 1 42.66 107 GLN A CA 1
ATOM 837 C C . GLN A 1 107 ? 16.188 -30.156 -15.492 1 42.66 107 GLN A C 1
ATOM 839 O O . GLN A 1 107 ? 15.812 -31.25 -15.086 1 42.66 107 GLN A O 1
ATOM 844 N N . ASP A 1 108 ? 17.609 -30.156 -15.742 1 43.38 108 ASP A N 1
ATOM 845 C CA . ASP A 1 108 ? 18.453 -31.109 -15.031 1 43.38 108 ASP A CA 1
ATOM 846 C C . ASP A 1 108 ? 18.453 -30.812 -13.531 1 43.38 108 ASP A C 1
ATOM 848 O O . ASP A 1 108 ? 18.469 -29.656 -13.117 1 43.38 108 ASP A O 1
ATOM 852 N N . GLY A 1 109 ? 17.828 -31.5 -12.617 1 45.44 109 GLY A N 1
ATOM 853 C CA . GLY A 1 109 ? 17.719 -31.766 -11.195 1 45.44 109 GLY A CA 1
ATOM 854 C C . GLY A 1 109 ? 18.656 -30.922 -10.352 1 45.44 109 GLY A C 1
ATOM 855 O O . GLY A 1 109 ? 18.766 -31.109 -9.141 1 45.44 109 GLY A O 1
ATOM 856 N N . LEU A 1 110 ? 19.797 -30.797 -10.867 1 44.34 110 LEU A N 1
ATOM 857 C CA . LEU A 1 110 ? 20.891 -30.375 -10 1 44.34 110 LEU A CA 1
ATOM 858 C C . LEU A 1 110 ? 20.562 -29.031 -9.328 1 44.34 110 LEU A C 1
ATOM 860 O O . LEU A 1 110 ? 21.438 -28.438 -8.695 1 44.34 110 LEU A O 1
ATOM 864 N N . LEU A 1 111 ? 19.594 -28.297 -9.805 1 48.72 111 LEU A N 1
ATOM 865 C CA . LEU A 1 111 ? 19.625 -26.859 -9.539 1 48.72 111 LEU A CA 1
ATOM 866 C C . LEU A 1 111 ? 19.656 -26.594 -8.039 1 48.72 111 LEU A C 1
ATOM 868 O O . LEU A 1 111 ? 20.516 -25.859 -7.551 1 48.72 111 LEU A O 1
ATOM 872 N N . ASN A 1 112 ? 18.359 -25.922 -7.406 1 53.09 112 ASN A N 1
ATOM 873 C CA . ASN A 1 112 ? 18.188 -24.766 -6.535 1 53.09 112 ASN A CA 1
ATOM 874 C C . ASN A 1 112 ? 18.391 -25.141 -5.066 1 53.09 112 ASN A C 1
ATOM 876 O O . ASN A 1 112 ? 17.656 -25.969 -4.531 1 53.09 112 ASN A O 1
ATOM 880 N N . CYS A 1 113 ? 19.688 -25.156 -4.738 1 74.25 113 CYS A N 1
ATOM 881 C CA . CYS A 1 113 ? 20.203 -25.391 -3.395 1 74.25 113 CYS A CA 1
ATOM 882 C C . CYS A 1 113 ? 19.438 -24.562 -2.367 1 74.25 113 CYS A C 1
ATOM 884 O O . CYS A 1 113 ? 19.734 -23.391 -2.156 1 74.25 113 CYS A O 1
ATOM 886 N N . TRP A 1 114 ? 18.297 -25 -2.172 1 90.12 114 TRP A N 1
ATOM 887 C CA . TRP A 1 114 ? 17.594 -24.484 -1.01 1 90.12 114 TRP A CA 1
ATOM 888 C C . TRP A 1 114 ? 18.156 -25.047 0.282 1 90.12 114 TRP A C 1
ATOM 890 O O . TRP A 1 114 ? 18.391 -26.266 0.378 1 90.12 114 TRP A O 1
ATOM 900 N N . THR A 1 115 ? 18.5 -24.234 1.13 1 93.56 115 THR A N 1
ATOM 901 C CA . THR A 1 115 ? 18.812 -24.719 2.471 1 93.56 115 THR A CA 1
ATOM 902 C C . THR A 1 115 ? 17.531 -25.031 3.252 1 93.56 115 THR A C 1
ATOM 904 O O . THR A 1 115 ? 16.453 -24.578 2.879 1 93.56 115 THR A O 1
ATOM 907 N N . ASP A 1 116 ? 17.656 -25.781 4.316 1 93.62 116 ASP A N 1
ATOM 908 C CA . ASP A 1 116 ? 16.516 -26.078 5.172 1 93.62 116 ASP A CA 1
ATOM 909 C C . ASP A 1 116 ? 15.875 -24.797 5.699 1 93.62 116 ASP A C 1
ATOM 911 O O . ASP A 1 116 ? 14.648 -24.719 5.797 1 93.62 116 ASP A O 1
ATOM 915 N N . GLU A 1 117 ? 16.656 -23.859 6.02 1 93.69 117 GLU A N 1
ATOM 916 C CA . GLU A 1 117 ? 16.156 -22.594 6.523 1 93.69 117 GLU A CA 1
ATOM 917 C C . GLU A 1 117 ? 15.344 -21.859 5.457 1 93.69 117 GLU A C 1
ATOM 919 O O . GLU A 1 117 ? 14.297 -21.281 5.754 1 93.69 117 GLU A O 1
ATOM 924 N N . GLU A 1 118 ? 15.898 -21.906 4.32 1 93.94 118 GLU A N 1
ATOM 925 C CA . GLU A 1 118 ? 15.211 -21.25 3.205 1 93.94 118 GLU A CA 1
ATOM 926 C C . GLU A 1 118 ? 13.883 -21.938 2.9 1 93.94 118 GLU A C 1
ATOM 928 O O . GLU A 1 118 ? 12.875 -21.266 2.652 1 93.94 118 GLU A O 1
ATOM 933 N N . ILE A 1 119 ? 13.883 -23.219 2.932 1 95.5 119 ILE A N 1
ATOM 934 C CA . ILE A 1 119 ? 12.664 -23.984 2.711 1 95.5 119 ILE A CA 1
ATOM 935 C C . ILE A 1 119 ? 11.641 -23.641 3.791 1 95.5 119 ILE A C 1
ATOM 937 O O . ILE A 1 119 ? 10.469 -23.391 3.49 1 95.5 119 ILE A O 1
ATOM 941 N N . ASN A 1 120 ? 12.055 -23.609 4.973 1 95.19 120 ASN A N 1
ATOM 942 C CA . ASN A 1 120 ? 11.18 -23.266 6.082 1 95.19 120 ASN A CA 1
ATOM 943 C C . ASN A 1 120 ? 10.594 -21.859 5.918 1 95.19 120 ASN A C 1
ATOM 945 O O . ASN A 1 120 ? 9.414 -21.641 6.199 1 95.19 120 ASN A O 1
ATOM 949 N N . THR A 1 121 ? 11.359 -20.953 5.52 1 92.88 121 THR A N 1
ATOM 950 C CA . THR A 1 121 ? 10.914 -19.578 5.297 1 92.88 121 THR A CA 1
ATOM 951 C C . THR A 1 121 ? 9.859 -19.516 4.195 1 92.88 121 THR A C 1
ATOM 953 O O . THR A 1 121 ? 8.852 -18.828 4.324 1 92.88 121 THR A O 1
ATOM 956 N N . ALA A 1 122 ? 10.078 -20.266 3.201 1 94.94 122 ALA A N 1
ATOM 957 C CA . ALA A 1 122 ? 9.211 -20.234 2.025 1 94.94 122 ALA A CA 1
ATOM 958 C C . ALA A 1 122 ? 7.902 -20.969 2.287 1 94.94 122 ALA A C 1
ATOM 960 O O . ALA A 1 122 ? 6.832 -20.516 1.883 1 94.94 122 ALA A O 1
ATOM 961 N N . THR A 1 123 ? 7.996 -22.109 3.014 1 96.44 123 THR A N 1
ATOM 962 C CA . THR A 1 123 ? 6.848 -23 3.055 1 96.44 123 THR A CA 1
ATOM 963 C C . THR A 1 123 ? 6.277 -23.078 4.469 1 96.44 123 THR A C 1
ATOM 965 O O . THR A 1 123 ? 5.16 -23.562 4.668 1 96.44 123 THR A O 1
ATOM 968 N N . GLY A 1 124 ? 7.016 -22.688 5.453 1 93.56 124 GLY A N 1
ATOM 969 C CA . GLY A 1 124 ? 6.605 -22.797 6.844 1 93.56 124 GLY A CA 1
ATOM 970 C C . GLY A 1 124 ? 7.004 -24.125 7.465 1 93.56 124 GLY A C 1
ATOM 971 O O . GLY A 1 124 ? 6.77 -24.359 8.656 1 93.56 124 GLY A O 1
ATOM 972 N N . ASP A 1 125 ? 7.582 -24.984 6.66 1 93.06 125 ASP A N 1
ATOM 973 C CA . ASP A 1 125 ? 7.98 -26.312 7.074 1 93.06 125 ASP A CA 1
ATOM 974 C C . ASP A 1 125 ? 9.18 -26.812 6.27 1 93.06 125 ASP A C 1
ATOM 976 O O . ASP A 1 125 ? 9.086 -27.016 5.059 1 93.06 125 ASP A O 1
ATOM 980 N N . SER A 1 126 ? 10.273 -27.094 6.977 1 90.88 126 SER A N 1
ATOM 981 C CA . SER A 1 126 ? 11.508 -27.469 6.297 1 90.88 126 SER A CA 1
ATOM 982 C C . SER A 1 126 ? 11.367 -28.812 5.602 1 90.88 126 SER A C 1
ATOM 984 O O . SER A 1 126 ? 12.164 -29.156 4.723 1 90.88 126 SER A O 1
ATOM 986 N N . GLU A 1 127 ? 10.422 -29.578 5.961 1 92.56 127 GLU A N 1
ATOM 987 C CA . GLU A 1 127 ? 10.242 -30.906 5.391 1 92.56 127 GLU A CA 1
ATOM 988 C C . GLU A 1 127 ? 9.281 -30.875 4.211 1 92.56 127 GLU A C 1
ATOM 990 O O . GLU A 1 127 ? 9.078 -31.891 3.543 1 92.56 127 GLU A O 1
ATOM 995 N N . ARG A 1 128 ? 8.695 -29.766 3.961 1 93.12 128 ARG A N 1
ATOM 996 C CA . ARG A 1 128 ? 7.711 -29.641 2.889 1 93.12 128 ARG A CA 1
ATOM 997 C C . ARG A 1 128 ? 8.211 -28.688 1.802 1 93.12 128 ARG A C 1
ATOM 999 O O . ARG A 1 128 ? 8.523 -27.531 2.076 1 93.12 128 ARG A O 1
ATOM 1006 N N . HIS A 1 129 ? 8.172 -29.188 0.636 1 94.12 129 HIS A N 1
ATOM 1007 C CA . HIS A 1 129 ? 8.695 -28.391 -0.468 1 94.12 129 HIS A CA 1
ATOM 1008 C C . HIS A 1 129 ? 7.566 -27.688 -1.229 1 94.12 129 HIS A C 1
ATOM 1010 O O . HIS A 1 129 ? 7.82 -26.906 -2.141 1 94.12 129 HIS A O 1
ATOM 1016 N N . LEU A 1 130 ? 6.395 -28.016 -0.828 1 96.5 130 LEU A N 1
ATOM 1017 C CA . LEU A 1 130 ? 5.223 -27.391 -1.428 1 96.5 130 LEU A CA 1
ATOM 1018 C C . LEU A 1 130 ? 4.758 -26.203 -0.595 1 96.5 130 LEU A C 1
ATOM 1020 O O . LEU A 1 130 ? 4.332 -26.375 0.551 1 96.5 130 LEU A O 1
ATOM 1024 N N . ALA A 1 131 ? 4.867 -25.016 -1.18 1 97.31 131 ALA A N 1
ATOM 1025 C CA . ALA A 1 131 ? 4.266 -23.828 -0.564 1 97.31 131 ALA A CA 1
ATOM 1026 C C . ALA A 1 131 ? 2.775 -23.75 -0.882 1 97.31 131 ALA A C 1
ATOM 1028 O O . ALA A 1 131 ? 2.361 -24 -2.016 1 97.31 131 ALA A O 1
ATOM 1029 N N . VAL A 1 132 ? 2.002 -23.453 0.129 1 97.88 132 VAL A N 1
ATOM 1030 C CA . VAL A 1 132 ? 0.559 -23.391 -0.072 1 97.88 132 VAL A CA 1
ATOM 1031 C C . VAL A 1 132 ? -0.006 -22.156 0.624 1 97.88 132 VAL A C 1
ATOM 1033 O O . VAL A 1 132 ? 0.511 -21.734 1.658 1 97.88 132 VAL A O 1
ATOM 1036 N N . HIS A 1 133 ? -0.989 -21.484 0.025 1 97.31 133 HIS A N 1
ATOM 1037 C CA . HIS A 1 133 ? -1.814 -20.5 0.708 1 97.31 133 HIS A CA 1
ATOM 1038 C C . HIS A 1 133 ? -3.299 -20.797 0.522 1 97.31 133 HIS A C 1
ATOM 1040 O O . HIS A 1 133 ? -3.689 -21.438 -0.455 1 97.31 133 HIS A O 1
ATOM 1046 N N . PRO A 1 134 ? -4.137 -20.375 1.353 1 97.69 134 PRO A N 1
ATOM 1047 C CA . PRO A 1 134 ? -5.512 -20.875 1.43 1 97.69 134 PRO A CA 1
ATOM 1048 C C . PRO A 1 134 ? -6.469 -20.109 0.513 1 97.69 134 PRO A C 1
ATOM 1050 O O . PRO A 1 134 ? -7.637 -20.484 0.382 1 97.69 134 PRO A O 1
ATOM 1053 N N . LEU A 1 135 ? -6.055 -19.078 -0.078 1 98.06 135 LEU A N 1
ATOM 1054 C CA . LEU A 1 135 ? -6.945 -18.234 -0.87 1 98.06 135 LEU A CA 1
ATOM 1055 C C . LEU A 1 135 ? -6.961 -18.688 -2.328 1 98.06 135 LEU A C 1
ATOM 1057 O O . LEU A 1 135 ? -5.945 -19.141 -2.852 1 98.06 135 LEU A O 1
ATOM 1061 N N . LYS A 1 136 ? -8.086 -18.594 -2.91 1 97.81 136 LYS A N 1
ATOM 1062 C CA . LYS A 1 136 ? -8.211 -18.688 -4.363 1 97.81 136 LYS A CA 1
ATOM 1063 C C . LYS A 1 136 ? -8.258 -17.297 -4.996 1 97.81 136 LYS A C 1
ATOM 1065 O O . LYS A 1 136 ? -9.305 -16.641 -5 1 97.81 136 LYS A O 1
ATOM 1070 N N . LEU A 1 137 ? -7.168 -16.969 -5.609 1 98.5 137 LEU A N 1
ATOM 1071 C CA . LEU A 1 137 ? -7.027 -15.578 -6.043 1 98.5 137 LEU A CA 1
ATOM 1072 C C . LEU A 1 137 ? -6.953 -15.484 -7.562 1 98.5 137 LEU A C 1
ATOM 1074 O O . LEU A 1 137 ? -6.414 -16.375 -8.219 1 98.5 137 LEU A O 1
ATOM 1078 N N . ASN A 1 138 ? -7.508 -14.438 -8.039 1 98.44 138 ASN A N 1
ATOM 1079 C CA . ASN A 1 138 ? -7.352 -14.023 -9.43 1 98.44 138 ASN A CA 1
ATOM 1080 C C . ASN A 1 138 ? -6.871 -12.578 -9.523 1 98.44 138 ASN A C 1
ATOM 1082 O O . ASN A 1 138 ? -7.145 -11.766 -8.641 1 98.44 138 ASN A O 1
ATOM 1086 N N . SER A 1 139 ? -6.164 -12.328 -10.555 1 98.56 139 SER A N 1
ATOM 1087 C CA . SER A 1 139 ? -5.73 -10.961 -10.797 1 98.56 139 SER A CA 1
ATOM 1088 C C . SER A 1 139 ? -6.801 -10.164 -11.539 1 98.56 139 SER A C 1
ATOM 1090 O O . SER A 1 139 ? -7.316 -10.617 -12.57 1 98.56 139 SER A O 1
ATOM 1092 N N . SER A 1 140 ? -7.121 -8.969 -11.039 1 98.44 140 SER A N 1
ATOM 1093 C CA . SER A 1 140 ? -8.148 -8.156 -11.672 1 98.44 140 SER A CA 1
ATOM 1094 C C . SER A 1 140 ? -7.746 -7.742 -13.086 1 98.44 140 SER A C 1
ATOM 1096 O O . SER A 1 140 ? -8.555 -7.797 -14.008 1 98.44 140 SER A O 1
ATOM 1098 N N . TYR A 1 141 ? -6.516 -7.344 -13.273 1 98.19 141 TYR A N 1
ATOM 1099 C CA . TYR A 1 141 ? -6.051 -6.879 -14.57 1 98.19 141 TYR A CA 1
ATOM 1100 C C . TYR A 1 141 ? -5.984 -8.031 -15.57 1 98.19 141 TYR A C 1
ATOM 1102 O O . TYR A 1 141 ? -6.262 -7.852 -16.75 1 98.19 141 TYR A O 1
ATOM 1110 N N . ALA A 1 142 ? -5.648 -9.195 -15.148 1 97.75 142 ALA A N 1
ATOM 1111 C CA . ALA A 1 142 ? -5.594 -10.352 -16.031 1 97.75 142 ALA A CA 1
ATOM 1112 C C . ALA A 1 142 ? -6.996 -10.797 -16.453 1 97.75 142 ALA A C 1
ATOM 1114 O O . ALA A 1 142 ? -7.172 -11.422 -17.5 1 97.75 142 ALA A O 1
ATOM 1115 N N . THR A 1 143 ? -7.938 -10.516 -15.625 1 96.69 143 THR A N 1
ATOM 1116 C CA . THR A 1 143 ? -9.305 -10.977 -15.844 1 96.69 143 THR A CA 1
ATOM 1117 C C . THR A 1 143 ? -10.055 -10.016 -16.766 1 96.69 143 THR A C 1
ATOM 1119 O O . THR A 1 143 ? -10.836 -10.445 -17.609 1 96.69 143 THR A O 1
ATOM 1122 N N . VAL A 1 144 ? -9.812 -8.75 -16.562 1 96.19 144 VAL A N 1
ATOM 1123 C CA . VAL A 1 144 ? -10.516 -7.73 -17.344 1 96.19 144 VAL A CA 1
ATOM 1124 C C . VAL A 1 144 ? -9.773 -7.469 -18.641 1 96.19 144 VAL A C 1
ATOM 1126 O O . VAL A 1 144 ? -8.57 -7.219 -18.641 1 96.19 144 VAL A O 1
ATOM 1129 N N . LYS A 1 145 ? -10.5 -7.52 -19.719 1 91.25 145 LYS A N 1
ATOM 1130 C CA . LYS A 1 145 ? -9.883 -7.324 -21.031 1 91.25 145 LYS A CA 1
ATOM 1131 C C . LYS A 1 145 ? -9.289 -5.922 -21.156 1 91.25 145 LYS A C 1
ATOM 1133 O O . LYS A 1 145 ? -9.875 -4.949 -20.672 1 91.25 145 LYS A O 1
ATOM 1138 N N . GLY A 1 146 ? -8.109 -5.836 -21.766 1 89.31 146 GLY A N 1
ATOM 1139 C CA . GLY A 1 146 ? -7.434 -4.574 -22.047 1 89.31 146 GLY A CA 1
ATOM 1140 C C . GLY A 1 146 ? -6.836 -4.504 -23.438 1 89.31 146 GLY A C 1
ATOM 1141 O O . GLY A 1 146 ? -7.043 -5.406 -24.25 1 89.31 146 GLY A O 1
ATOM 1142 N N . SER A 1 147 ? -6.227 -3.42 -23.688 1 89.38 147 SER A N 1
ATOM 1143 C CA . SER A 1 147 ? -5.648 -3.195 -25 1 89.38 147 SER A CA 1
ATOM 1144 C C . SER A 1 147 ? -4.41 -4.059 -25.219 1 89.38 147 SER A C 1
ATOM 1146 O O . SER A 1 147 ? -3.617 -4.258 -24.297 1 89.38 147 SER A O 1
ATOM 1148 N N . ALA A 1 148 ? -4.242 -4.434 -26.438 1 87.06 148 ALA A N 1
ATOM 1149 C CA . ALA A 1 148 ? -3.076 -5.238 -26.781 1 87.06 148 ALA A CA 1
ATOM 1150 C C . ALA A 1 148 ? -1.789 -4.43 -26.641 1 87.06 148 ALA A C 1
ATOM 1152 O O . ALA A 1 148 ? -0.704 -4.996 -26.5 1 87.06 148 ALA A O 1
ATOM 1153 N N . SER A 1 149 ? -1.963 -3.168 -26.688 1 89.75 149 SER A N 1
ATOM 1154 C CA . SER A 1 149 ? -0.788 -2.305 -26.625 1 89.75 149 SER A CA 1
ATOM 1155 C C . SER A 1 149 ? -0.299 -2.137 -25.188 1 89.75 149 SER A C 1
ATOM 1157 O O . SER A 1 149 ? 0.825 -1.685 -24.969 1 89.75 149 SER A O 1
ATOM 1159 N N . THR A 1 150 ? -1.133 -2.525 -24.25 1 94.56 150 THR A N 1
ATOM 1160 C CA . THR A 1 150 ? -0.76 -2.262 -22.875 1 94.56 150 THR A CA 1
ATOM 1161 C C . THR A 1 150 ? -0.724 -3.555 -22.062 1 94.56 150 THR A C 1
ATOM 1163 O O . THR A 1 150 ? -0.23 -3.574 -20.938 1 94.56 150 THR A O 1
ATOM 1166 N N . ARG A 1 151 ? -1.238 -4.613 -22.656 1 95.75 151 ARG A N 1
ATOM 1167 C CA . ARG A 1 151 ? -1.352 -5.879 -21.938 1 95.75 151 ARG A CA 1
ATOM 1168 C C . ARG A 1 151 ? -0.4 -6.922 -22.516 1 95.75 151 ARG A C 1
ATOM 1170 O O . ARG A 1 151 ? -0.179 -6.965 -23.719 1 95.75 151 ARG A O 1
ATOM 1177 N N . GLY A 1 152 ? 0.156 -7.738 -21.609 1 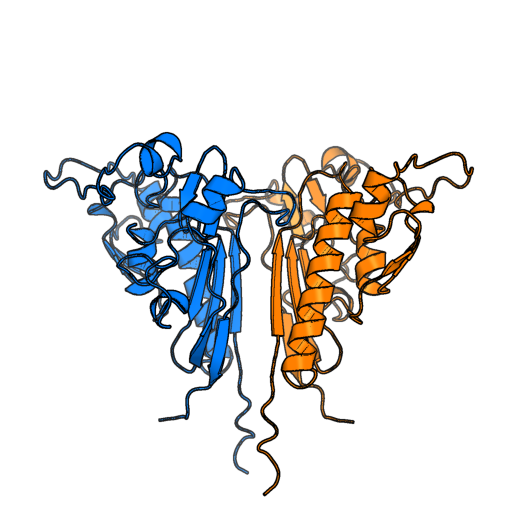92.44 152 GLY A N 1
ATOM 1178 C CA . GLY A 1 152 ? 0.947 -8.883 -22.031 1 92.44 152 GLY A CA 1
ATOM 1179 C C . GLY A 1 152 ? 0.107 -10.117 -22.312 1 92.44 152 GLY A C 1
ATOM 1180 O O . GLY A 1 152 ? -1.123 -10.062 -22.266 1 92.44 152 GLY A O 1
ATOM 1181 N N . PHE A 1 153 ? 0.765 -11.203 -22.609 1 87.75 153 PHE A N 1
ATOM 1182 C CA . PHE A 1 153 ? 0.104 -12.43 -23.031 1 87.75 153 PHE A CA 1
ATOM 1183 C C . PHE A 1 153 ? -0.756 -13 -21.922 1 87.75 153 PHE A C 1
ATOM 1185 O O . PHE A 1 153 ? -1.774 -13.641 -22.172 1 87.75 153 PHE A O 1
ATOM 1192 N N . ASN A 1 154 ? -0.453 -12.688 -20.656 1 91.88 154 ASN A N 1
ATOM 1193 C CA . ASN A 1 154 ? -1.197 -13.227 -19.516 1 91.88 154 ASN A CA 1
ATOM 1194 C C . ASN A 1 154 ? -2.309 -12.273 -19.078 1 91.88 154 ASN A C 1
ATOM 1196 O O . ASN A 1 154 ? -2.977 -12.516 -18.078 1 91.88 154 ASN A O 1
ATOM 1200 N N . GLY A 1 155 ? -2.434 -11.195 -19.781 1 95.44 155 GLY A N 1
ATOM 1201 C CA . GLY A 1 155 ? -3.488 -10.242 -19.469 1 95.44 155 GLY A CA 1
ATOM 1202 C C . GLY A 1 155 ? -3.045 -9.148 -18.516 1 95.44 155 GLY A C 1
ATOM 1203 O O . GLY A 1 155 ? -3.746 -8.156 -18.328 1 95.44 155 GLY A O 1
ATOM 1204 N N . GLU A 1 156 ? -1.888 -9.336 -17.969 1 97.94 156 GLU A N 1
ATOM 1205 C CA . GLU A 1 156 ? -1.348 -8.305 -17.094 1 97.94 156 GLU A CA 1
ATOM 1206 C C . GLU A 1 156 ? -0.788 -7.133 -17.891 1 97.94 156 GLU A C 1
ATOM 1208 O O . GLU A 1 156 ? -0.408 -7.293 -19.047 1 97.94 156 GLU A O 1
ATOM 1213 N N . PRO A 1 157 ? -0.748 -5.914 -17.234 1 97.25 157 PRO A N 1
ATOM 1214 C CA . PRO A 1 157 ? -0.062 -4.809 -17.922 1 97.25 157 PRO A CA 1
ATOM 1215 C C . PRO A 1 157 ? 1.368 -5.16 -18.312 1 97.25 157 PRO A C 1
ATOM 1217 O O . PRO A 1 157 ? 2.029 -5.949 -17.641 1 97.25 157 PRO A O 1
ATOM 1220 N N . LEU A 1 158 ? 1.832 -4.582 -19.391 1 95.12 158 LEU A N 1
ATOM 1221 C CA . LEU A 1 158 ? 3.215 -4.781 -19.812 1 95.12 158 LEU A CA 1
ATOM 1222 C C . LEU A 1 158 ? 4.184 -4.219 -18.781 1 95.12 158 LEU A C 1
ATOM 1224 O O . LEU A 1 158 ? 5.273 -4.766 -18.578 1 95.12 158 LEU A O 1
ATOM 1228 N N . ALA A 1 159 ? 3.77 -3.139 -18.156 1 95.38 159 ALA A N 1
ATOM 1229 C CA . ALA A 1 159 ? 4.617 -2.533 -17.141 1 95.38 159 ALA A CA 1
ATOM 1230 C C . ALA A 1 159 ? 3.779 -1.751 -16.125 1 95.38 159 ALA A C 1
ATOM 1232 O O . ALA A 1 159 ? 2.838 -1.049 -16.5 1 95.38 159 ALA A O 1
ATOM 1233 N N . THR A 1 160 ? 4.086 -1.929 -14.875 1 96.56 160 THR A N 1
ATOM 1234 C CA . THR A 1 160 ? 3.547 -1.085 -13.812 1 96.56 160 THR A CA 1
ATOM 1235 C C . THR A 1 160 ? 4.652 -0.25 -13.172 1 96.56 160 THR A C 1
ATOM 1237 O O . THR A 1 160 ? 4.375 0.663 -12.391 1 96.56 160 THR A O 1
ATOM 1240 N N . SER A 1 161 ? 5.832 -0.589 -13.5 1 94.69 161 SER A N 1
ATOM 1241 C CA . SER A 1 161 ? 7.004 0.163 -13.062 1 94.69 161 SER A CA 1
ATOM 1242 C C . SER A 1 161 ? 8.055 0.248 -14.164 1 94.69 161 SER A C 1
ATOM 1244 O O . SER A 1 161 ? 8.211 -0.692 -14.945 1 94.69 161 SER A O 1
ATOM 1246 N N . TYR A 1 162 ? 8.664 1.338 -14.305 1 93.31 162 TYR A N 1
ATOM 1247 C CA . TYR A 1 162 ? 9.711 1.573 -15.289 1 93.31 162 TYR A CA 1
ATOM 1248 C C . TYR A 1 162 ? 10.719 2.6 -14.789 1 93.31 162 TYR A C 1
ATOM 1250 O O . TYR A 1 162 ? 10.461 3.805 -14.844 1 93.31 162 TYR A O 1
ATOM 1258 N N . HIS A 1 163 ? 11.82 2.123 -14.367 1 90.94 163 HIS A N 1
ATOM 1259 C CA . HIS A 1 163 ? 12.945 2.965 -13.977 1 90.94 163 HIS A CA 1
ATOM 1260 C C . HIS A 1 163 ? 14.266 2.393 -14.477 1 90.94 163 HIS A C 1
ATOM 1262 O O . HIS A 1 163 ? 14.273 1.453 -15.273 1 90.94 163 HIS A O 1
ATOM 1268 N N . SER A 1 164 ? 15.352 2.98 -14.094 1 87.88 164 SER A N 1
ATOM 1269 C CA . SER A 1 164 ? 16.656 2.688 -14.695 1 87.88 164 SER A CA 1
ATOM 1270 C C . SER A 1 164 ? 17.031 1.219 -14.516 1 87.88 164 SER A C 1
ATOM 1272 O O . SER A 1 164 ? 17.75 0.652 -15.336 1 87.88 164 SER A O 1
ATOM 1274 N N . LYS A 1 165 ? 16.438 0.572 -13.492 1 89.19 165 LYS A N 1
ATOM 1275 C CA . LYS A 1 165 ? 16.891 -0.777 -13.156 1 89.19 165 LYS A CA 1
ATOM 1276 C C . LYS A 1 165 ? 15.805 -1.807 -13.461 1 89.19 165 LYS A C 1
ATOM 1278 O O . LYS A 1 165 ? 16.031 -3.012 -13.336 1 89.19 165 LYS A O 1
ATOM 1283 N N . PHE A 1 166 ? 14.719 -1.308 -13.875 1 93.38 166 PHE A N 1
ATOM 1284 C CA . PHE A 1 166 ? 13.625 -2.268 -14.008 1 93.38 166 PHE A CA 1
ATOM 1285 C C . PHE A 1 166 ? 12.539 -1.727 -14.93 1 93.38 166 PHE A C 1
ATOM 1287 O O . PHE A 1 166 ? 12.203 -0.541 -14.875 1 93.38 166 PHE A O 1
ATOM 1294 N N . ILE A 1 167 ? 12.055 -2.551 -15.766 1 94.12 167 ILE A N 1
ATOM 1295 C CA . ILE A 1 167 ? 10.812 -2.314 -16.5 1 94.12 167 ILE A CA 1
ATOM 1296 C C . ILE A 1 167 ? 9.953 -3.574 -16.469 1 94.12 167 ILE A C 1
ATOM 1298 O O . ILE A 1 167 ? 10.422 -4.664 -16.812 1 94.12 167 ILE A O 1
ATOM 1302 N N . GLY A 1 168 ? 8.719 -3.508 -16.047 1 95.38 168 GLY A N 1
ATOM 1303 C CA . GLY A 1 168 ? 7.82 -4.648 -16 1 95.38 168 GLY A CA 1
ATOM 1304 C C . GLY A 1 168 ? 6.68 -4.465 -15.016 1 95.38 168 GLY A C 1
ATOM 1305 O O . GLY A 1 168 ? 6.441 -3.357 -14.531 1 95.38 168 GLY A O 1
ATOM 1306 N N . THR A 1 169 ? 5.941 -5.488 -14.836 1 97.56 169 THR A N 1
ATOM 1307 C CA . THR A 1 169 ? 4.777 -5.465 -13.961 1 97.56 169 THR A CA 1
ATOM 1308 C C . THR A 1 169 ? 5.078 -6.172 -12.641 1 97.56 169 THR A C 1
ATOM 1310 O O . THR A 1 169 ? 5.543 -7.316 -12.641 1 97.56 169 THR A O 1
ATOM 1313 N N . VAL A 1 170 ? 4.84 -5.379 -11.508 1 97.69 170 VAL A N 1
ATOM 1314 C CA . VAL A 1 170 ? 5.094 -5.969 -10.195 1 97.69 170 VAL A CA 1
ATOM 1315 C C . VAL A 1 170 ? 3.959 -5.613 -9.242 1 97.69 170 VAL A C 1
ATOM 1317 O O . VAL A 1 170 ? 3.945 -6.062 -8.094 1 97.69 170 VAL A O 1
ATOM 1320 N N . ASP A 1 171 ? 3.014 -4.824 -9.672 1 97.38 171 ASP A N 1
ATOM 1321 C CA . ASP A 1 171 ? 1.867 -4.395 -8.875 1 97.38 171 ASP A CA 1
ATOM 1322 C C . ASP A 1 171 ? 0.594 -5.113 -9.32 1 97.38 171 ASP A C 1
ATOM 1324 O O . ASP A 1 171 ? 0.322 -5.227 -10.516 1 97.38 171 ASP A O 1
ATOM 1328 N N . TYR A 1 172 ? -0.16 -5.59 -8.352 1 98.25 172 TYR A N 1
ATOM 1329 C CA . TYR A 1 172 ? -1.353 -6.359 -8.688 1 98.25 172 TYR A CA 1
ATOM 1330 C C . TYR A 1 172 ? -2.498 -6.035 -7.738 1 98.25 172 TYR A C 1
ATOM 1332 O O . TYR A 1 172 ? -2.275 -5.512 -6.645 1 98.25 172 TYR A O 1
ATOM 1340 N N . LEU A 1 173 ? -3.713 -6.273 -8.18 1 98.31 173 LEU A N 1
ATOM 1341 C CA . LEU A 1 173 ? -4.914 -6.406 -7.367 1 98.31 173 LEU A CA 1
ATOM 1342 C C . LEU A 1 173 ? -5.512 -7.805 -7.504 1 98.31 173 LEU A C 1
ATOM 1344 O O . LEU A 1 173 ? -6.203 -8.094 -8.484 1 98.31 173 LEU A O 1
ATOM 1348 N N . TRP A 1 174 ? -5.219 -8.586 -6.504 1 98.75 174 TRP A N 1
ATOM 1349 C CA . TRP A 1 174 ? -5.746 -9.938 -6.434 1 98.75 174 TRP A CA 1
ATOM 1350 C C . TRP A 1 174 ? -7.082 -9.969 -5.699 1 98.75 174 TRP A C 1
ATOM 1352 O O . TRP A 1 174 ? -7.262 -9.273 -4.699 1 98.75 174 TRP A O 1
ATOM 1362 N N . TYR A 1 175 ? -7.973 -10.805 -6.176 1 98.56 175 TYR A N 1
ATOM 1363 C CA . TYR A 1 175 ? -9.273 -10.883 -5.52 1 98.56 175 TYR A CA 1
ATOM 1364 C C . TYR A 1 175 ? -9.734 -12.328 -5.387 1 98.56 175 TYR A C 1
ATOM 1366 O O . TYR A 1 175 ? -9.367 -13.188 -6.199 1 98.56 175 TYR A O 1
ATOM 1374 N N . SER A 1 176 ? -10.477 -12.609 -4.367 1 98.06 176 SER A N 1
ATOM 1375 C CA . SER A 1 176 ? -11.023 -13.938 -4.117 1 98.06 176 SER A CA 1
ATOM 1376 C C . SER A 1 176 ? -12.469 -14.039 -4.609 1 98.06 176 SER A C 1
ATOM 1378 O O . SER A 1 176 ? -12.984 -13.102 -5.215 1 98.06 176 SER A O 1
ATOM 1380 N N . ASP A 1 177 ? -13.047 -15.203 -4.348 1 95.44 177 ASP A N 1
ATOM 1381 C CA . ASP A 1 177 ? -14.445 -15.422 -4.707 1 95.44 177 ASP A CA 1
ATOM 1382 C C . ASP A 1 177 ? -15.367 -14.469 -3.955 1 95.44 177 ASP A C 1
ATOM 1384 O O . ASP A 1 177 ? -15.047 -14.031 -2.848 1 95.44 177 ASP A O 1
ATOM 1388 N N . GLY A 1 178 ? -16.484 -14.156 -4.555 1 95 178 GLY A N 1
ATOM 1389 C CA . GLY A 1 178 ? -17.484 -13.297 -3.926 1 95 178 GLY A CA 1
ATOM 1390 C C . GLY A 1 178 ? -17.516 -11.898 -4.512 1 95 178 GLY A C 1
ATOM 1391 O O . GLY A 1 178 ? -18.469 -11.148 -4.289 1 95 178 GLY A O 1
ATOM 1392 N N . ILE A 1 179 ? -16.453 -11.562 -5.238 1 96.19 179 ILE A N 1
ATOM 1393 C CA . ILE A 1 179 ? -16.422 -10.289 -5.949 1 96.19 179 ILE A CA 1
ATOM 1394 C C . ILE A 1 179 ? -15.859 -10.5 -7.355 1 96.19 179 ILE A C 1
ATOM 1396 O O . ILE A 1 179 ? -15.211 -11.516 -7.625 1 96.19 179 ILE A O 1
ATOM 1400 N N . VAL A 1 180 ? -16.188 -9.609 -8.219 1 96.62 180 VAL A N 1
ATOM 1401 C CA . VAL A 1 180 ? -15.688 -9.672 -9.586 1 96.62 180 VAL A CA 1
ATOM 1402 C C . VAL A 1 180 ? -15.266 -8.281 -10.047 1 96.62 180 VAL A C 1
ATOM 1404 O O . VAL A 1 180 ? -15.938 -7.289 -9.742 1 96.62 180 VAL A O 1
ATOM 1407 N N . PRO A 1 181 ? -14.086 -8.242 -10.695 1 97.06 181 PRO A N 1
ATOM 1408 C CA . PRO A 1 181 ? -13.711 -6.953 -11.281 1 97.06 181 PRO A CA 1
ATOM 1409 C C . PRO A 1 181 ? -14.586 -6.566 -12.469 1 97.06 181 PRO A C 1
ATOM 1411 O O . PRO A 1 181 ? -14.82 -7.387 -13.367 1 97.06 181 PRO A O 1
ATOM 1414 N N . THR A 1 182 ? -15.016 -5.34 -12.461 1 95.31 182 THR A N 1
ATOM 1415 C CA . THR A 1 182 ? -15.883 -4.883 -13.539 1 95.31 182 THR A CA 1
ATOM 1416 C C . THR A 1 182 ? -15.109 -4.008 -14.523 1 95.31 182 THR A C 1
ATOM 1418 O O . THR A 1 182 ? -15.406 -3.994 -15.719 1 95.31 182 THR A O 1
ATOM 1421 N N . ARG A 1 183 ? -14.188 -3.244 -14.078 1 95.31 183 ARG A N 1
ATOM 1422 C CA . ARG A 1 183 ? -13.359 -2.371 -14.898 1 95.31 183 ARG A CA 1
ATOM 1423 C C . ARG A 1 183 ? -12 -2.143 -14.25 1 95.31 183 ARG A C 1
ATOM 1425 O O . ARG A 1 183 ? -11.867 -2.238 -13.023 1 95.31 183 ARG A O 1
ATOM 1432 N N . VAL A 1 184 ? -11.016 -1.906 -15.062 1 96.25 184 VAL A N 1
ATOM 1433 C CA . VAL A 1 184 ? -9.695 -1.488 -14.609 1 96.25 184 VAL A CA 1
ATOM 1434 C C . VAL A 1 184 ? -9.242 -0.266 -15.398 1 96.25 184 VAL A C 1
ATOM 1436 O O . VAL A 1 184 ? -9.758 0.009 -16.484 1 96.25 184 VAL A O 1
ATOM 1439 N N . LEU A 1 185 ? -8.398 0.563 -14.836 1 92.44 185 LEU A N 1
ATOM 1440 C CA . LEU A 1 185 ? -7.746 1.646 -15.562 1 92.44 185 LEU A CA 1
ATOM 1441 C C . LEU A 1 185 ? -6.566 1.119 -16.375 1 92.44 185 LEU A C 1
ATOM 1443 O O . LEU A 1 185 ? -5.625 0.555 -15.812 1 92.44 185 LEU A O 1
ATOM 1447 N N . ASP A 1 186 ? -6.652 1.293 -17.641 1 92.25 186 ASP A N 1
ATOM 1448 C CA . ASP A 1 186 ? -5.551 0.823 -18.484 1 92.25 186 ASP A CA 1
ATOM 1449 C C . ASP A 1 186 ? -4.25 1.543 -18.125 1 92.25 186 ASP A C 1
ATOM 1451 O O . ASP A 1 186 ? -4.266 2.715 -17.75 1 92.25 186 ASP A O 1
ATOM 1455 N N . THR A 1 187 ? -3.164 0.809 -18.266 1 93.56 187 THR A N 1
ATOM 1456 C CA . THR A 1 187 ? -1.854 1.401 -18.016 1 93.56 187 THR A CA 1
ATOM 1457 C C . THR A 1 187 ? -1.323 2.09 -19.266 1 93.56 187 THR A C 1
ATOM 1459 O O . THR A 1 187 ? -2.029 2.193 -20.281 1 93.56 187 THR A O 1
ATOM 1462 N N . VAL A 1 188 ? -0.186 2.645 -19.172 1 91.5 188 VAL A N 1
ATOM 1463 C CA . VAL A 1 188 ? 0.472 3.357 -20.25 1 91.5 188 VAL A CA 1
ATOM 1464 C C . VAL A 1 188 ? 1.289 2.379 -21.094 1 91.5 188 VAL A C 1
ATOM 1466 O O . VAL A 1 188 ? 1.851 1.416 -20.562 1 91.5 188 VAL A O 1
ATOM 1469 N N . SER A 1 189 ? 1.304 2.625 -22.406 1 91.81 189 SER A N 1
ATOM 1470 C CA . SER A 1 189 ? 2.061 1.747 -23.297 1 91.81 189 SER A CA 1
ATOM 1471 C C . SER A 1 189 ? 3.559 1.864 -23.047 1 91.81 189 SER A C 1
ATOM 1473 O O . SER A 1 189 ? 4.027 2.877 -22.516 1 91.81 189 SER A O 1
ATOM 1475 N N . ILE A 1 190 ? 4.246 0.807 -23.438 1 90.25 190 ILE A N 1
ATOM 1476 C CA . ILE A 1 190 ? 5.699 0.814 -23.312 1 90.25 190 ILE A CA 1
ATOM 1477 C C . ILE A 1 190 ? 6.289 1.952 -24.141 1 90.25 190 ILE A C 1
ATOM 1479 O O . ILE A 1 190 ? 7.219 2.631 -23.703 1 90.25 190 ILE A O 1
ATOM 1483 N N . SER A 1 191 ? 5.75 2.135 -25.312 1 90.69 191 SER A N 1
ATOM 1484 C CA . SER A 1 191 ? 6.215 3.203 -26.203 1 90.69 191 SER A CA 1
ATOM 1485 C C . SER A 1 191 ? 6.086 4.566 -25.531 1 90.69 191 SER A C 1
ATOM 1487 O O . SER A 1 191 ? 7.008 5.383 -25.594 1 90.69 191 SER A O 1
ATOM 1489 N N . ASP A 1 192 ? 4.957 4.777 -24.891 1 90.62 192 ASP A N 1
ATOM 1490 C CA . ASP A 1 192 ? 4.738 6.047 -24.203 1 90.62 192 ASP A CA 1
ATOM 1491 C C . ASP A 1 192 ? 5.676 6.195 -23 1 90.62 192 ASP A C 1
ATOM 1493 O O . ASP A 1 192 ? 6.176 7.289 -22.734 1 90.62 192 ASP A O 1
ATOM 1497 N N . LEU A 1 193 ? 5.902 5.109 -22.281 1 89.94 193 LEU A N 1
ATOM 1498 C CA . LEU A 1 193 ? 6.812 5.133 -21.141 1 89.94 193 LEU A CA 1
ATOM 1499 C C . LEU A 1 193 ? 8.234 5.438 -21.594 1 89.94 193 LEU A C 1
ATOM 1501 O O . LEU A 1 193 ? 8.945 6.199 -20.938 1 89.94 193 LEU A O 1
ATOM 1505 N N . ARG A 1 194 ? 8.562 4.902 -22.719 1 88.62 194 ARG A N 1
ATOM 1506 C CA . ARG A 1 194 ? 9.891 5.145 -23.266 1 88.62 194 ARG A CA 1
ATOM 1507 C C . ARG A 1 194 ? 10.047 6.605 -23.688 1 88.62 194 ARG A C 1
ATOM 1509 O O . ARG A 1 194 ? 11.086 7.219 -23.438 1 88.62 194 ARG A O 1
ATOM 1516 N N . ARG A 1 195 ? 9.055 7.102 -24.266 1 89.94 195 ARG A N 1
ATOM 1517 C CA . ARG A 1 195 ? 9.078 8.492 -24.719 1 89.94 195 ARG A CA 1
ATOM 1518 C C . ARG A 1 195 ? 9.219 9.438 -23.531 1 89.94 195 ARG A C 1
ATOM 1520 O O . ARG A 1 195 ? 9.867 10.484 -23.625 1 89.94 195 ARG A O 1
ATOM 1527 N N . ALA A 1 196 ? 8.648 9.008 -22.484 1 88.12 196 ALA A N 1
ATOM 1528 C CA . ALA A 1 196 ? 8.711 9.828 -21.281 1 88.12 196 ALA A CA 1
ATOM 1529 C C . ALA A 1 196 ? 10.062 9.688 -20.594 1 88.12 196 ALA A C 1
ATOM 1531 O O . ALA A 1 196 ? 10.367 10.43 -19.656 1 88.12 196 ALA A O 1
ATOM 1532 N N . GLY A 1 197 ? 10.852 8.727 -20.984 1 85.75 197 GLY A N 1
ATOM 1533 C CA . GLY A 1 197 ? 12.156 8.5 -20.391 1 85.75 197 GLY A CA 1
ATOM 1534 C C . GLY A 1 197 ? 12.102 7.645 -19.141 1 85.75 197 GLY A C 1
ATOM 1535 O O . GLY A 1 197 ? 13.008 7.691 -18.297 1 85.75 197 GLY A O 1
ATOM 1536 N N . GLY A 1 198 ? 11 6.977 -18.953 1 86.94 198 GLY A N 1
ATOM 1537 C CA . GLY A 1 198 ? 10.836 6.164 -17.75 1 86.94 198 GLY A CA 1
ATOM 1538 C C . GLY A 1 198 ? 10.148 6.898 -16.609 1 86.94 198 GLY A C 1
ATOM 1539 O O . GLY A 1 198 ? 9.531 7.945 -16.828 1 86.94 198 GLY A O 1
ATOM 1540 N N . LEU A 1 199 ? 10.07 6.258 -15.453 1 85.12 199 LEU A N 1
ATOM 1541 C CA . LEU A 1 199 ? 9.477 6.816 -14.25 1 85.12 199 LEU A CA 1
ATOM 1542 C C . LEU A 1 199 ? 10.516 6.969 -13.148 1 85.12 199 LEU A C 1
ATOM 1544 O O . LEU A 1 199 ? 11.516 6.25 -13.125 1 85.12 199 LEU A O 1
ATOM 1548 N N . PRO A 1 200 ? 10.32 7.961 -12.25 1 80.06 200 PRO A N 1
ATOM 1549 C CA . PRO A 1 200 ? 9.312 9.023 -12.305 1 80.06 200 PRO A CA 1
ATOM 1550 C C . PRO A 1 200 ? 9.539 10 -13.453 1 80.06 200 PRO A C 1
ATOM 1552 O O . PRO A 1 200 ? 10.625 10.023 -14.039 1 80.06 200 PRO A O 1
ATOM 1555 N N . CYS A 1 201 ? 8.5 10.633 -13.875 1 80.38 201 CYS A N 1
ATOM 1556 C CA . CYS A 1 201 ? 8.547 11.695 -14.875 1 80.38 201 CYS A CA 1
ATOM 1557 C C . CYS A 1 201 ? 7.699 12.883 -14.453 1 80.38 201 CYS A C 1
ATOM 1559 O O . CYS A 1 201 ? 7.199 12.93 -13.328 1 80.38 201 CYS A O 1
ATOM 1561 N N . LYS A 1 202 ? 7.656 13.859 -15.266 1 72.31 202 LYS A N 1
ATOM 1562 C CA . LYS A 1 202 ? 7.008 15.125 -14.93 1 72.31 202 LYS A CA 1
ATOM 1563 C C . LYS A 1 202 ? 5.566 14.906 -14.492 1 72.31 202 LYS A C 1
ATOM 1565 O O . LYS A 1 202 ? 5.109 15.508 -13.516 1 72.31 202 LYS A O 1
ATOM 1570 N N . LYS A 1 203 ? 4.895 13.961 -15.086 1 72.88 203 LYS A N 1
ATOM 1571 C CA . LYS A 1 203 ? 3.467 13.773 -14.844 1 72.88 203 LYS A CA 1
ATOM 1572 C C . LYS A 1 203 ? 3.223 12.727 -13.758 1 72.88 203 LYS A C 1
ATOM 1574 O O . LYS A 1 203 ? 2.137 12.672 -13.18 1 72.88 203 LYS A O 1
ATOM 1579 N N . VAL A 1 204 ? 4.25 11.906 -13.602 1 73.62 204 VAL A N 1
ATOM 1580 C CA . VAL A 1 204 ? 4.117 10.805 -12.648 1 73.62 204 VAL A CA 1
ATOM 1581 C C . VAL A 1 204 ? 5.289 10.828 -11.664 1 73.62 204 VAL A C 1
ATOM 1583 O O . VAL A 1 204 ? 6.414 10.477 -12.031 1 73.62 204 VAL A O 1
ATOM 1586 N N . GLY A 1 205 ? 5.031 11.133 -10.469 1 73.12 205 GLY A N 1
ATOM 1587 C CA . GLY A 1 205 ? 6.07 11.312 -9.469 1 73.12 205 GLY A CA 1
ATOM 1588 C C . GLY A 1 205 ? 6.586 10.008 -8.898 1 73.12 205 GLY A C 1
ATOM 1589 O O . GLY A 1 205 ? 7.582 9.984 -8.172 1 73.12 205 GLY A O 1
ATOM 1590 N N . SER A 1 206 ? 5.941 8.93 -9.18 1 78.81 206 SER A N 1
ATOM 1591 C CA . SER A 1 206 ? 6.332 7.613 -8.703 1 78.81 206 SER A CA 1
ATOM 1592 C C . SER A 1 206 ? 6.941 6.773 -9.82 1 78.81 206 SER A C 1
ATOM 1594 O O . SER A 1 206 ? 6.648 6.992 -11 1 78.81 206 SER A O 1
ATOM 1596 N N . ASP A 1 207 ? 7.84 5.895 -9.438 1 87.75 207 ASP A N 1
ATOM 1597 C CA . ASP A 1 207 ? 8.352 4.977 -10.453 1 87.75 207 ASP A CA 1
ATOM 1598 C C . ASP A 1 207 ? 7.375 3.828 -10.695 1 87.75 207 ASP A C 1
ATOM 1600 O O . ASP A 1 207 ? 7.68 2.895 -11.445 1 87.75 207 ASP A O 1
ATOM 1604 N N . HIS A 1 208 ? 6.285 3.82 -10.062 1 91 208 HIS A N 1
ATOM 1605 C CA . HIS A 1 208 ? 5.18 2.895 -10.297 1 91 208 HIS A CA 1
ATOM 1606 C C . HIS A 1 208 ? 3.982 3.611 -10.914 1 91 208 HIS A C 1
ATOM 1608 O O . HIS A 1 208 ? 3.723 4.773 -10.602 1 91 208 HIS A O 1
ATOM 1614 N N . LEU A 1 209 ? 3.289 2.912 -11.75 1 91.12 209 LEU A N 1
ATOM 1615 C CA . LEU A 1 209 ? 2.004 3.396 -12.242 1 91.12 209 LEU A CA 1
ATOM 1616 C C . LEU A 1 209 ? 0.89 3.086 -11.25 1 91.12 209 LEU A C 1
ATOM 1618 O O . LEU A 1 209 ? 0.882 2.018 -10.633 1 91.12 209 LEU A O 1
ATOM 1622 N N . ALA A 1 210 ? -0.006 4.055 -11.141 1 89.75 210 ALA A N 1
ATOM 1623 C CA . ALA A 1 210 ? -1.184 3.811 -10.312 1 89.75 210 ALA A CA 1
ATOM 1624 C C . ALA A 1 210 ? -2.117 2.799 -10.969 1 89.75 210 ALA A C 1
ATOM 1626 O O . ALA A 1 210 ? -2.412 2.902 -12.164 1 89.75 210 ALA A O 1
ATOM 1627 N N . LEU A 1 211 ? -2.568 1.815 -10.227 1 94.94 211 LEU A N 1
ATOM 1628 C CA . LEU A 1 211 ? -3.568 0.858 -10.688 1 94.94 211 LEU A CA 1
ATOM 1629 C C . LEU A 1 211 ? -4.926 1.143 -10.047 1 94.94 211 LEU A C 1
ATOM 1631 O O . LEU A 1 211 ? -4.996 1.642 -8.922 1 94.94 211 LEU A O 1
ATOM 1635 N N . LEU A 1 212 ? -5.945 0.875 -10.867 1 94.25 212 LEU A N 1
ATOM 1636 C CA . LEU A 1 212 ? -7.309 1.057 -10.383 1 94.25 212 LEU A CA 1
ATOM 1637 C C . LEU A 1 212 ? -8.211 -0.072 -10.875 1 94.25 212 LEU A C 1
ATOM 1639 O O . LEU A 1 212 ? -8.211 -0.403 -12.062 1 94.25 212 LEU A O 1
ATOM 1643 N N . SER A 1 213 ? -8.891 -0.68 -9.977 1 96.56 213 SER A N 1
ATOM 1644 C CA . SER A 1 213 ? -9.891 -1.685 -10.32 1 96.56 213 SER A CA 1
ATOM 1645 C C . SER A 1 213 ? -11.219 -1.396 -9.633 1 96.56 213 SER A C 1
ATOM 1647 O O . SER A 1 213 ? -11.242 -0.955 -8.477 1 96.56 213 SER A O 1
ATOM 1649 N N . GLU A 1 214 ? -12.242 -1.6 -10.391 1 94.81 214 GLU A N 1
ATOM 1650 C CA . GLU A 1 214 ? -13.602 -1.572 -9.844 1 94.81 214 GLU A CA 1
ATOM 1651 C C . GLU A 1 214 ? -14.148 -2.984 -9.656 1 94.81 214 GLU A C 1
ATOM 1653 O O . GLU A 1 214 ? -14.055 -3.818 -10.555 1 94.81 214 GLU A O 1
ATOM 1658 N N . PHE A 1 215 ? -14.664 -3.225 -8.438 1 95.81 215 PHE A N 1
ATOM 1659 C CA . PHE A 1 215 ? -15.219 -4.539 -8.141 1 95.81 215 PHE A CA 1
ATOM 1660 C C . PHE A 1 215 ? -16.703 -4.438 -7.801 1 95.81 215 PHE A C 1
ATOM 1662 O O . PHE A 1 215 ? -17.156 -3.414 -7.289 1 95.81 215 PHE A O 1
ATOM 1669 N N . SER A 1 216 ? -17.406 -5.496 -8.094 1 94 216 SER A N 1
ATOM 1670 C CA . SER A 1 216 ? -18.797 -5.688 -7.652 1 94 216 SER A CA 1
ATOM 1671 C C . SER A 1 216 ? -18.953 -7.012 -6.918 1 94 216 SER A C 1
ATOM 1673 O O . SER A 1 216 ? -18.281 -7.992 -7.238 1 94 216 SER A O 1
ATOM 1675 N N . PHE A 1 217 ? -19.828 -6.961 -5.844 1 93.25 217 PHE A N 1
ATOM 1676 C CA . PHE A 1 217 ? -20.141 -8.219 -5.176 1 93.25 217 PHE A CA 1
ATOM 1677 C C . PHE A 1 217 ? -20.891 -9.156 -6.113 1 93.25 217 PHE A C 1
ATOM 1679 O O . PHE A 1 217 ? -21.766 -8.711 -6.875 1 93.25 217 PHE A O 1
ATOM 1686 N N . SER A 1 218 ? -20.422 -10.32 -6.051 1 86.44 218 SER A N 1
ATOM 1687 C CA . SER A 1 218 ? -21.094 -11.312 -6.887 1 86.44 218 SER A CA 1
ATOM 1688 C C . SER A 1 218 ? -22.406 -11.766 -6.266 1 86.44 218 SER A C 1
ATOM 1690 O O . SER A 1 218 ? -22.531 -11.82 -5.039 1 86.44 218 SER A O 1
ATOM 1692 N N . CYS A 1 219 ? -23.469 -11.883 -7.016 1 67.94 219 CYS A N 1
ATOM 1693 C CA . CYS A 1 219 ? -24.766 -12.383 -6.574 1 67.94 219 CYS A CA 1
ATOM 1694 C C . CYS A 1 219 ? -24.641 -13.766 -5.949 1 67.94 219 CYS A C 1
ATOM 1696 O O . CYS A 1 219 ? -23.875 -14.602 -6.441 1 67.94 219 CYS A O 1
ATOM 1698 N N . PRO A 1 220 ? -25.016 -13.883 -4.547 1 56.34 220 PRO A N 1
ATOM 1699 C CA . PRO A 1 220 ? -24.984 -15.211 -3.924 1 56.34 220 PRO A CA 1
ATOM 1700 C C . PRO A 1 220 ? -25.5 -16.312 -4.848 1 56.34 220 PRO A C 1
ATOM 1702 O O . PRO A 1 220 ? -26.453 -16.094 -5.602 1 56.34 220 PRO A O 1
ATOM 1705 N N . LYS A 1 221 ? -24.656 -17.312 -5.172 1 39.62 221 LYS A N 1
ATOM 1706 C CA . LYS A 1 221 ? -25.234 -18.469 -5.871 1 39.62 221 LYS A CA 1
ATOM 1707 C C . LYS A 1 221 ? -26.344 -19.109 -5.051 1 39.62 221 LYS A C 1
ATOM 1709 O O . LYS A 1 221 ? -26.281 -19.125 -3.816 1 39.62 221 LYS A O 1
ATOM 1714 N N . MET B 1 1 ? -39.625 2.383 -7.68 1 22 1 MET B N 1
ATOM 1715 C CA . MET B 1 1 ? -38.5 1.465 -7.898 1 22 1 MET B CA 1
ATOM 1716 C C . MET B 1 1 ? -37.281 1.927 -7.141 1 22 1 MET B C 1
ATOM 1718 O O . MET B 1 1 ? -36.656 2.922 -7.512 1 22 1 MET B O 1
ATOM 1722 N N . ARG B 1 2 ? -37.281 2.047 -5.895 1 28.94 2 ARG B N 1
ATOM 1723 C CA . ARG B 1 2 ? -36.281 2.656 -5.02 1 28.94 2 ARG B CA 1
ATOM 1724 C C . ARG B 1 2 ? -34.875 2.195 -5.379 1 28.94 2 ARG B C 1
ATOM 1726 O O . ARG B 1 2 ? -34.625 0.996 -5.504 1 28.94 2 ARG B O 1
ATOM 1733 N N . GLY B 1 3 ? -34.094 2.816 -6.215 1 36.94 3 GLY B N 1
ATOM 1734 C CA . GLY B 1 3 ? -32.781 2.57 -6.77 1 36.94 3 GLY B CA 1
ATOM 1735 C C . GLY B 1 3 ? -31.859 1.852 -5.809 1 36.94 3 GLY B C 1
ATOM 1736 O O . GLY B 1 3 ? -31.797 2.184 -4.621 1 36.94 3 GLY B O 1
ATOM 1737 N N . SER B 1 4 ? -31.719 0.546 -5.828 1 43.28 4 SER B N 1
ATOM 1738 C CA . SER B 1 4 ? -30.938 -0.351 -4.973 1 43.28 4 SER B CA 1
ATOM 1739 C C . SER B 1 4 ? -29.719 0.354 -4.391 1 43.28 4 SER B C 1
ATOM 1741 O O . SER B 1 4 ? -28.922 0.932 -5.125 1 43.28 4 SER B O 1
ATOM 1743 N N . ASN B 1 5 ? -29.844 1.19 -3.389 1 52.34 5 ASN B N 1
ATOM 1744 C CA . ASN B 1 5 ? -28.891 2.041 -2.699 1 52.34 5 ASN B CA 1
ATOM 1745 C C . ASN B 1 5 ? -27.531 1.351 -2.551 1 52.34 5 ASN B C 1
ATOM 1747 O O . ASN B 1 5 ? -27.328 0.583 -1.608 1 52.34 5 ASN B O 1
ATOM 1751 N N . SER B 1 6 ? -26.844 0.94 -3.65 1 70.44 6 SER B N 1
ATOM 1752 C CA . SER B 1 6 ? -25.578 0.226 -3.725 1 70.44 6 SER B CA 1
ATOM 1753 C C . SER B 1 6 ? -24.469 0.963 -2.959 1 70.44 6 SER B C 1
ATOM 1755 O O . SER B 1 6 ? -24.266 2.162 -3.158 1 70.44 6 SER B O 1
ATOM 1757 N N . ARG B 1 7 ? -24.109 0.389 -1.814 1 84.38 7 ARG B N 1
ATOM 1758 C CA . ARG B 1 7 ? -23 0.955 -1.051 1 84.38 7 ARG B CA 1
ATOM 1759 C C . ARG B 1 7 ? -21.672 0.784 -1.793 1 84.38 7 ARG B C 1
ATOM 1761 O O . ARG B 1 7 ? -21.422 -0.263 -2.395 1 84.38 7 ARG B O 1
ATOM 1768 N N . ARG B 1 8 ? -21.078 1.938 -1.946 1 91.69 8 ARG B N 1
ATOM 1769 C CA . ARG B 1 8 ? -19.781 1.975 -2.621 1 91.69 8 ARG B CA 1
ATOM 1770 C C . ARG B 1 8 ? -18.688 2.484 -1.686 1 91.69 8 ARG B C 1
ATOM 1772 O O . ARG B 1 8 ? -18.969 3.24 -0.753 1 91.69 8 ARG B O 1
ATOM 1779 N N . LEU B 1 9 ? -17.516 1.926 -1.896 1 95 9 LEU B N 1
ATOM 1780 C CA . LEU B 1 9 ? -16.344 2.305 -1.118 1 95 9 LEU B CA 1
ATOM 1781 C C . LEU B 1 9 ? -15.125 2.49 -2.023 1 95 9 LEU B C 1
ATOM 1783 O O . LEU B 1 9 ? -14.898 1.692 -2.936 1 95 9 LEU B O 1
ATOM 1787 N N . LEU B 1 10 ? -14.477 3.578 -1.818 1 96.31 10 LEU B N 1
ATOM 1788 C CA . LEU B 1 10 ? -13.211 3.811 -2.518 1 96.31 10 LEU B CA 1
ATOM 1789 C C . LEU B 1 10 ? -12.023 3.604 -1.582 1 96.31 10 LEU B C 1
ATOM 1791 O O . LEU B 1 10 ? -11.945 4.238 -0.529 1 96.31 10 LEU B O 1
ATOM 1795 N N . VAL B 1 11 ? -11.156 2.674 -1.966 1 96.69 11 VAL B N 1
ATOM 1796 C CA . VAL B 1 11 ? -9.961 2.402 -1.168 1 96.69 11 VAL B CA 1
ATOM 1797 C C . VAL B 1 11 ? -8.711 2.74 -1.977 1 96.69 11 VAL B C 1
ATOM 1799 O O . VAL B 1 11 ? -8.562 2.291 -3.115 1 96.69 11 VAL B O 1
ATOM 1802 N N . GLY B 1 12 ? -7.906 3.584 -1.418 1 94.62 12 GLY B N 1
ATOM 1803 C CA . GLY B 1 12 ? -6.629 3.938 -2.018 1 94.62 12 GLY B CA 1
ATOM 1804 C C . GLY B 1 12 ? -5.445 3.635 -1.123 1 94.62 12 GLY B C 1
ATOM 1805 O O . GLY B 1 12 ? -5.562 3.666 0.104 1 94.62 12 GLY B O 1
ATOM 1806 N N . ASN B 1 13 ? -4.348 3.27 -1.729 1 92.62 13 ASN B N 1
ATOM 1807 C CA . ASN B 1 13 ? -3.09 3.012 -1.033 1 92.62 13 ASN B CA 1
ATOM 1808 C C . ASN B 1 13 ? -1.934 3.789 -1.659 1 92.62 13 ASN B C 1
ATOM 1810 O O . ASN B 1 13 ? -1.862 3.926 -2.881 1 92.62 13 ASN B O 1
ATOM 1814 N N . ILE B 1 14 ? -1.082 4.238 -0.789 1 91.19 14 ILE B N 1
ATOM 1815 C CA . ILE B 1 14 ? 0.033 5.027 -1.303 1 91.19 14 ILE B CA 1
ATOM 1816 C C . ILE B 1 14 ? 1.302 4.699 -0.518 1 91.19 14 ILE B C 1
ATOM 1818 O O . ILE B 1 14 ? 1.23 4.25 0.628 1 91.19 14 ILE B O 1
ATOM 1822 N N . HIS B 1 15 ? 2.387 4.793 -1.159 1 90.44 15 HIS B N 1
ATOM 1823 C CA . HIS B 1 15 ? 3.711 4.863 -0.551 1 90.44 15 HIS B CA 1
ATOM 1824 C C . HIS B 1 15 ? 4.398 6.184 -0.882 1 90.44 15 HIS B C 1
ATOM 1826 O O . HIS B 1 15 ? 4.938 6.348 -1.979 1 90.44 15 HIS B O 1
ATOM 1832 N N . VAL B 1 16 ? 4.34 7.07 0.047 1 93.31 16 VAL B N 1
ATOM 1833 C CA . VAL B 1 16 ? 4.871 8.414 -0.141 1 93.31 16 VAL B CA 1
ATOM 1834 C C . VAL B 1 16 ? 6.398 8.383 -0.081 1 93.31 16 VAL B C 1
ATOM 1836 O O . VAL B 1 16 ? 6.977 7.59 0.667 1 93.31 16 VAL B O 1
ATOM 1839 N N . LEU B 1 17 ? 6.969 9.25 -0.782 1 90.25 17 LEU B N 1
ATOM 1840 C CA . LEU B 1 17 ? 8.422 9.344 -0.873 1 90.25 17 LEU B CA 1
ATOM 1841 C C . LEU B 1 17 ? 9.055 9.352 0.515 1 90.25 17 LEU B C 1
ATOM 1843 O O . LEU B 1 17 ? 8.562 10.031 1.421 1 90.25 17 LEU B O 1
ATOM 1847 N N . TYR B 1 18 ? 10.156 8.648 0.721 1 89.88 18 TYR B N 1
ATOM 1848 C CA . TYR B 1 18 ? 10.82 8.492 2.01 1 89.88 18 TYR B CA 1
ATOM 1849 C C . TYR B 1 18 ? 11.664 9.719 2.346 1 89.88 18 TYR B C 1
ATOM 1851 O O . TYR B 1 18 ? 11.727 10.133 3.504 1 89.88 18 TYR B O 1
ATOM 1859 N N . ASN B 1 19 ? 12.281 10.391 1.446 1 91.81 19 ASN B N 1
ATOM 1860 C CA . ASN B 1 19 ? 13.25 11.453 1.665 1 91.81 19 ASN B CA 1
ATOM 1861 C C . ASN B 1 19 ? 12.68 12.578 2.521 1 91.81 19 ASN B C 1
ATOM 1863 O O . ASN B 1 19 ? 11.82 13.336 2.062 1 91.81 19 ASN B O 1
ATOM 1867 N N . PRO B 1 20 ? 13.188 12.672 3.764 1 93.31 20 PRO B N 1
ATOM 1868 C CA . PRO B 1 20 ? 12.609 13.672 4.668 1 93.31 20 PRO B CA 1
ATOM 1869 C C . PRO B 1 20 ? 12.852 15.102 4.203 1 93.31 20 PRO B C 1
ATOM 1871 O O . PRO B 1 20 ? 12.188 16.031 4.676 1 93.31 20 PRO B O 1
ATOM 1874 N N . ASN B 1 21 ? 13.719 15.289 3.211 1 93.44 21 ASN B N 1
ATOM 1875 C CA . ASN B 1 21 ? 14.094 16.641 2.775 1 93.44 21 ASN B CA 1
ATOM 1876 C C . ASN B 1 21 ? 13.211 17.109 1.626 1 93.44 21 ASN B C 1
ATOM 1878 O O . ASN B 1 21 ? 13.406 18.219 1.104 1 93.44 21 ASN B O 1
ATOM 1882 N N . ARG B 1 22 ? 12.297 16.266 1.282 1 94.31 22 ARG B N 1
ATOM 1883 C CA . ARG B 1 22 ? 11.461 16.594 0.134 1 94.31 22 ARG B CA 1
ATOM 1884 C C . ARG B 1 22 ? 10 16.719 0.542 1 94.31 22 ARG B C 1
ATOM 1886 O O . ARG B 1 22 ? 9.125 16.094 -0.064 1 94.31 22 ARG B O 1
ATOM 1893 N N . GLY B 1 23 ? 9.852 17.641 1.468 1 94.94 23 GLY B N 1
ATOM 1894 C CA . GLY B 1 23 ? 8.5 17.844 1.982 1 94.94 23 GLY B CA 1
ATOM 1895 C C . GLY B 1 23 ? 7.527 18.328 0.928 1 94.94 23 GLY B C 1
ATOM 1896 O O . GLY B 1 23 ? 6.34 17.984 0.973 1 94.94 23 GLY B O 1
ATOM 1897 N N . GLU B 1 24 ? 7.996 19.094 -0.054 1 94.94 24 GLU B N 1
ATOM 1898 C CA . GLU B 1 24 ? 7.129 19.609 -1.106 1 94.94 24 GLU B CA 1
ATOM 1899 C C . GLU B 1 24 ? 6.617 18.484 -2.002 1 94.94 24 GLU B C 1
ATOM 1901 O O . GLU B 1 24 ? 5.465 18.516 -2.445 1 94.94 24 GLU B O 1
ATOM 1906 N N . VAL B 1 25 ? 7.473 17.547 -2.24 1 93.5 25 VAL B N 1
ATOM 1907 C CA . VAL B 1 25 ? 7.094 16.422 -3.09 1 93.5 25 VAL B CA 1
ATOM 1908 C C . VAL B 1 25 ? 6.07 15.547 -2.363 1 93.5 25 VAL B C 1
ATOM 1910 O O . VAL B 1 25 ? 5.07 15.133 -2.953 1 93.5 25 VAL B O 1
ATOM 1913 N N . LYS B 1 26 ? 6.352 15.344 -1.054 1 95.69 26 LYS B N 1
ATOM 1914 C CA . LYS B 1 26 ? 5.418 14.562 -0.248 1 95.69 26 LYS B CA 1
ATOM 1915 C C . LYS B 1 26 ? 4.031 15.195 -0.232 1 95.69 26 LYS B C 1
ATOM 1917 O O . LYS B 1 26 ? 3.027 14.516 -0.436 1 95.69 26 LYS B O 1
ATOM 1922 N N . LEU B 1 27 ? 4.02 16.438 -0.032 1 96.38 27 LEU B N 1
ATOM 1923 C CA . LEU B 1 27 ? 2.758 17.172 -0.015 1 96.38 27 LEU B CA 1
ATOM 1924 C C . LEU B 1 27 ? 2.062 17.094 -1.369 1 96.38 27 LEU B C 1
ATOM 1926 O O . LEU B 1 27 ? 0.849 16.875 -1.437 1 96.38 27 LEU B O 1
ATOM 1930 N N . GLY B 1 28 ? 2.844 17.297 -2.367 1 94.62 28 GLY B N 1
ATOM 1931 C CA . GLY B 1 28 ? 2.291 17.188 -3.707 1 94.62 28 GLY B CA 1
ATOM 1932 C C . GLY B 1 28 ? 1.681 15.828 -3.998 1 94.62 28 GLY B C 1
ATOM 1933 O O . GLY B 1 28 ? 0.598 15.742 -4.582 1 94.62 28 GLY B O 1
ATOM 1934 N N . GLN B 1 29 ? 2.354 14.75 -3.613 1 93.06 29 GLN B N 1
ATOM 1935 C CA . GLN B 1 29 ? 1.865 13.391 -3.818 1 93.06 29 GLN B CA 1
ATOM 1936 C C . GLN B 1 29 ? 0.53 13.172 -3.113 1 93.06 29 GLN B C 1
ATOM 1938 O O . GLN B 1 29 ? -0.402 12.617 -3.697 1 93.06 29 GLN B O 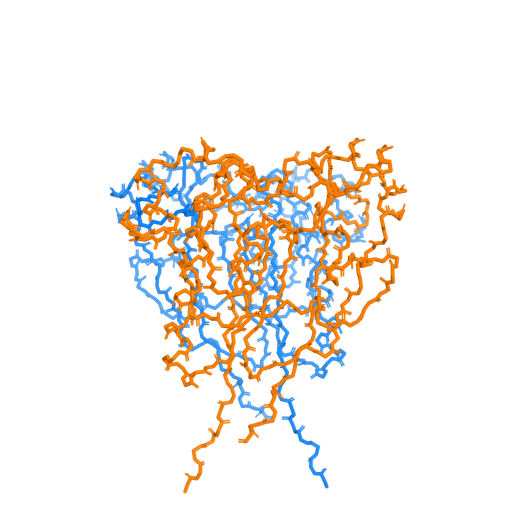1
ATOM 1943 N N . ILE B 1 30 ? 0.472 13.648 -1.947 1 96.56 30 ILE B N 1
ATOM 1944 C CA . ILE B 1 30 ? -0.728 13.461 -1.14 1 96.56 30 ILE B CA 1
ATOM 1945 C C . ILE B 1 30 ? -1.871 14.297 -1.712 1 96.56 30 ILE B C 1
ATOM 1947 O O . ILE B 1 30 ? -3 13.812 -1.834 1 96.56 30 ILE B O 1
ATOM 1951 N N . ARG B 1 31 ? -1.56 15.492 -2.037 1 96.31 31 ARG B N 1
ATOM 1952 C CA . ARG B 1 31 ? -2.559 16.375 -2.635 1 96.31 31 ARG B CA 1
ATOM 1953 C C . ARG B 1 31 ? -3.129 15.773 -3.912 1 96.31 31 ARG B C 1
ATOM 1955 O O . ARG B 1 31 ? -4.344 15.766 -4.113 1 96.31 31 ARG B O 1
ATOM 1962 N N . PHE B 1 32 ? -2.295 15.273 -4.688 1 93 32 PHE B N 1
ATOM 1963 C CA . PHE B 1 32 ? -2.711 14.664 -5.945 1 93 32 PHE B CA 1
ATOM 1964 C C . PHE B 1 32 ? -3.596 13.453 -5.691 1 93 32 PHE B C 1
ATOM 1966 O O . PHE B 1 32 ? -4.652 13.305 -6.312 1 93 32 PHE B O 1
ATOM 1973 N N . LEU B 1 33 ? -3.156 12.625 -4.816 1 93.94 33 LEU B N 1
ATOM 1974 C CA . LEU B 1 33 ? -3.924 11.43 -4.469 1 93.94 33 LEU B CA 1
ATOM 1975 C C . LEU B 1 33 ? -5.316 11.812 -3.979 1 93.94 33 LEU B C 1
ATOM 1977 O O . LEU B 1 33 ? -6.312 11.227 -4.41 1 93.94 33 LEU B O 1
ATOM 1981 N N . ALA B 1 34 ? -5.348 12.734 -3.09 1 97.25 34 ALA B N 1
ATOM 1982 C CA . ALA B 1 34 ? -6.617 13.148 -2.5 1 97.25 34 ALA B CA 1
ATOM 1983 C C . ALA B 1 34 ? -7.547 13.734 -3.559 1 97.25 34 ALA B C 1
ATOM 1985 O O . ALA B 1 34 ? -8.75 13.469 -3.553 1 97.25 34 ALA B O 1
ATOM 1986 N N . SER B 1 35 ? -6.98 14.508 -4.445 1 96.25 35 SER B N 1
ATOM 1987 C CA . SER B 1 35 ? -7.773 15.102 -5.516 1 96.25 35 SER B CA 1
ATOM 1988 C C . SER B 1 35 ? -8.367 14.039 -6.43 1 96.25 35 SER B C 1
ATOM 1990 O O . SER B 1 35 ? -9.547 14.094 -6.777 1 96.25 35 SER B O 1
ATOM 1992 N N . LYS B 1 36 ? -7.566 13.094 -6.785 1 93.5 36 LYS B N 1
ATOM 1993 C CA . LYS B 1 36 ? -8.047 12.016 -7.641 1 93.5 36 LYS B CA 1
ATOM 1994 C C . LYS B 1 36 ? -9.102 11.18 -6.926 1 93.5 36 LYS B C 1
ATOM 1996 O O . LYS B 1 36 ? -10.102 10.773 -7.531 1 93.5 36 LYS B O 1
ATOM 2001 N N . ALA B 1 37 ? -8.828 10.922 -5.672 1 96.44 37 ALA B N 1
ATOM 2002 C CA . ALA B 1 37 ? -9.805 10.164 -4.883 1 96.44 37 ALA B CA 1
ATOM 2003 C C . ALA B 1 37 ? -11.148 10.883 -4.844 1 96.44 37 ALA B C 1
ATOM 2005 O O . ALA B 1 37 ? -12.195 10.25 -4.965 1 96.44 37 ALA B O 1
ATOM 2006 N N . GLN B 1 38 ? -11.094 12.18 -4.707 1 97.5 38 GLN B N 1
ATOM 2007 C CA . GLN B 1 38 ? -12.32 12.969 -4.66 1 97.5 38 GLN B CA 1
ATOM 2008 C C . GLN B 1 38 ? -13.078 12.883 -5.98 1 97.5 38 GLN B C 1
ATOM 2010 O O . GLN B 1 38 ? -14.305 12.727 -5.988 1 97.5 38 GLN B O 1
ATOM 2015 N N . ILE B 1 39 ? -12.398 13 -7.051 1 96.25 39 ILE B N 1
ATOM 2016 C CA . ILE B 1 39 ? -13.008 12.93 -8.375 1 96.25 39 ILE B CA 1
ATOM 2017 C C . ILE B 1 39 ? -13.703 11.578 -8.547 1 96.25 39 ILE B C 1
ATOM 2019 O O . ILE B 1 39 ? -14.852 11.516 -8.977 1 96.25 39 ILE B O 1
ATOM 2023 N N . LEU B 1 40 ? -13.07 10.57 -8.18 1 93.88 40 LEU B N 1
ATOM 2024 C CA . LEU B 1 40 ? -13.617 9.234 -8.32 1 93.88 40 LEU B CA 1
ATOM 2025 C C . LEU B 1 40 ? -14.789 9.023 -7.367 1 93.88 40 LEU B C 1
ATOM 2027 O O . LEU B 1 40 ? -15.789 8.398 -7.734 1 93.88 40 LEU B O 1
ATOM 2031 N N . SER B 1 41 ? -14.57 9.469 -6.141 1 95.81 41 SER B N 1
ATOM 2032 C CA . SER B 1 41 ? -15.656 9.398 -5.172 1 95.81 41 SER B CA 1
ATOM 2033 C C . SER B 1 41 ? -16.922 10.039 -5.715 1 95.81 41 SER B C 1
ATOM 2035 O O . SER B 1 41 ? -18.016 9.445 -5.641 1 95.81 41 SER B O 1
ATOM 2037 N N . GLN B 1 42 ? -16.812 11.188 -6.293 1 95.81 42 GLN B N 1
ATOM 2038 C CA . GLN B 1 42 ? -17.953 11.898 -6.852 1 95.81 42 GLN B CA 1
ATOM 2039 C C . GLN B 1 42 ? -18.562 11.141 -8.023 1 95.81 42 GLN B C 1
ATOM 2041 O O . GLN B 1 42 ? -19.781 11.062 -8.148 1 95.81 42 GLN B O 1
ATOM 2046 N N . LYS B 1 43 ? -17.719 10.609 -8.836 1 92.31 43 LYS B N 1
ATOM 2047 C CA . LYS B 1 43 ? -18.172 9.82 -9.977 1 92.31 43 LYS B CA 1
ATOM 2048 C C . LYS B 1 43 ? -19.016 8.625 -9.523 1 92.31 43 LYS B C 1
ATOM 2050 O O . LYS B 1 43 ? -19.922 8.195 -10.227 1 92.31 43 LYS B O 1
ATOM 2055 N N . TRP B 1 44 ? -18.688 8.195 -8.32 1 90.56 44 TRP B N 1
ATOM 2056 C CA . TRP B 1 44 ? -19.359 6.996 -7.828 1 90.56 44 TRP B CA 1
ATOM 2057 C C . TRP B 1 44 ? -20.328 7.34 -6.707 1 90.56 44 TRP B C 1
ATOM 2059 O O . TRP B 1 44 ? -20.438 6.613 -5.715 1 90.56 44 TRP B O 1
ATOM 2069 N N . GLY B 1 45 ? -20.984 8.492 -6.77 1 91.19 45 GLY B N 1
ATOM 2070 C CA . GLY B 1 45 ? -22.062 8.883 -5.863 1 91.19 45 GLY B CA 1
ATOM 2071 C C . GLY B 1 45 ? -21.562 9.32 -4.504 1 91.19 45 GLY B C 1
ATOM 2072 O O . GLY B 1 45 ? -22.172 9 -3.477 1 91.19 45 GLY B O 1
ATOM 2073 N N . ASN B 1 46 ? -20.453 9.891 -4.473 1 94.12 46 ASN B N 1
ATOM 2074 C CA . ASN B 1 46 ? -19.844 10.367 -3.232 1 94.12 46 ASN B CA 1
ATOM 2075 C C . ASN B 1 46 ? -19.547 9.219 -2.277 1 94.12 46 ASN B C 1
ATOM 2077 O O . ASN B 1 46 ? -19.922 9.266 -1.105 1 94.12 46 ASN B O 1
ATOM 2081 N N . ALA B 1 47 ? -18.953 8.195 -2.863 1 94.94 47 ALA B N 1
ATOM 2082 C CA . ALA B 1 47 ? -18.562 7.027 -2.076 1 94.94 47 ALA B CA 1
ATOM 2083 C C . ALA B 1 47 ? -17.562 7.406 -0.995 1 94.94 47 ALA B C 1
ATOM 2085 O O . ALA B 1 47 ? -16.656 8.211 -1.233 1 94.94 47 ALA B O 1
ATOM 2086 N N . PRO B 1 48 ? -17.75 6.852 0.21 1 96.75 48 PRO B N 1
ATOM 2087 C CA . PRO B 1 48 ? -16.719 7.07 1.231 1 96.75 48 PRO B CA 1
ATOM 2088 C C . PRO B 1 48 ? -15.328 6.617 0.781 1 96.75 48 PRO B C 1
ATOM 2090 O O . PRO B 1 48 ? -15.211 5.68 -0.014 1 96.75 48 PRO B O 1
ATOM 2093 N N . VAL B 1 49 ? -14.312 7.273 1.354 1 97.88 49 VAL B N 1
ATOM 2094 C CA . VAL B 1 49 ? -12.938 7.066 0.915 1 97.88 49 VAL B CA 1
ATOM 2095 C C . VAL B 1 49 ? -12.086 6.59 2.088 1 97.88 49 VAL B C 1
ATOM 2097 O O . VAL B 1 49 ? -12.203 7.102 3.203 1 97.88 49 VAL B O 1
ATOM 2100 N N . ILE B 1 50 ? -11.312 5.574 1.823 1 98.19 50 ILE B N 1
ATOM 2101 C CA . ILE B 1 50 ? -10.234 5.172 2.715 1 98.19 50 ILE B CA 1
ATOM 2102 C C . ILE B 1 50 ? -8.891 5.32 1.999 1 98.19 50 ILE B C 1
ATOM 2104 O O . ILE B 1 50 ? -8.703 4.781 0.906 1 98.19 50 ILE B O 1
ATOM 2108 N N . LEU B 1 51 ? -8.023 6.094 2.539 1 97.88 51 LEU B N 1
ATOM 2109 C CA . LEU B 1 51 ? -6.648 6.211 2.053 1 97.88 51 LEU B CA 1
ATOM 2110 C C . LEU B 1 51 ? -5.668 5.605 3.047 1 97.88 51 LEU B C 1
ATOM 2112 O O . LEU B 1 51 ? -5.539 6.09 4.176 1 97.88 51 LEU B O 1
ATOM 2116 N N . ALA B 1 52 ? -4.961 4.574 2.615 1 97.06 52 ALA B N 1
ATOM 2117 C CA . ALA B 1 52 ? -4.055 3.861 3.51 1 97.06 52 ALA B CA 1
ATOM 2118 C C . ALA B 1 52 ? -2.641 3.824 2.941 1 97.06 52 ALA B C 1
ATOM 2120 O O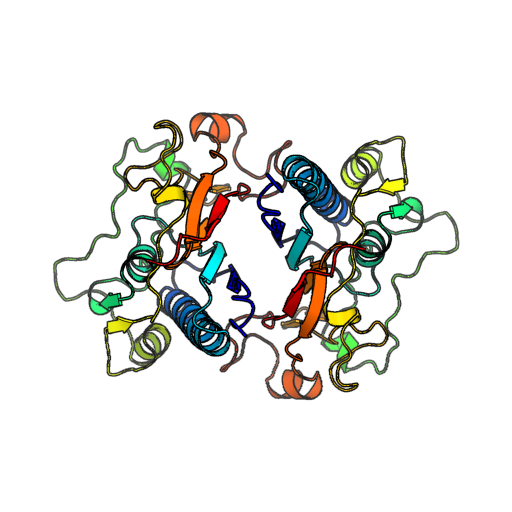 . ALA B 1 52 ? -2.436 4.078 1.752 1 97.06 52 ALA B O 1
ATOM 2121 N N . GLY B 1 53 ? -1.674 3.582 3.84 1 95.44 53 GLY B N 1
ATOM 2122 C CA . GLY B 1 53 ? -0.323 3.338 3.359 1 95.44 53 GLY B CA 1
ATOM 2123 C C . GLY B 1 53 ? 0.743 3.979 4.227 1 95.44 53 GLY B C 1
ATOM 2124 O O . GLY B 1 53 ? 0.477 4.352 5.371 1 95.44 53 GLY B O 1
ATOM 2125 N N . ASP B 1 54 ? 1.953 3.902 3.701 1 95.62 54 ASP B N 1
ATOM 2126 C CA . ASP B 1 54 ? 3.109 4.57 4.289 1 95.62 54 ASP B CA 1
ATOM 2127 C C . ASP B 1 54 ? 3.215 6.016 3.799 1 95.62 54 ASP B C 1
ATOM 2129 O O . ASP B 1 54 ? 3.617 6.262 2.66 1 95.62 54 ASP B O 1
ATOM 2133 N N . PHE B 1 55 ? 2.906 6.898 4.676 1 97.44 55 PHE B N 1
ATOM 2134 C CA . PHE B 1 55 ? 2.867 8.305 4.297 1 97.44 55 PHE B CA 1
ATOM 2135 C C . PHE B 1 55 ? 4.203 8.984 4.578 1 97.44 55 PHE B C 1
ATOM 2137 O O . PHE B 1 55 ? 4.398 10.148 4.238 1 97.44 55 PHE B O 1
ATOM 2144 N N . ASN B 1 56 ? 5.043 8.266 5.156 1 96.25 56 ASN B N 1
ATOM 2145 C CA . ASN B 1 56 ? 6.363 8.797 5.484 1 96.25 56 ASN B CA 1
ATOM 2146 C C . ASN B 1 56 ? 6.273 10.188 6.102 1 96.25 56 ASN B C 1
ATOM 2148 O O . ASN B 1 56 ? 6.957 11.109 5.66 1 96.25 56 ASN B O 1
ATOM 2152 N N . SER B 1 57 ? 5.477 10.32 7.102 1 97.81 57 SER B N 1
ATOM 2153 C CA . SER B 1 57 ? 5.293 11.531 7.902 1 97.81 57 SER B CA 1
ATOM 2154 C C . SER B 1 57 ? 4.773 11.195 9.297 1 97.81 57 SER B C 1
ATOM 2156 O O . SER B 1 57 ? 3.943 10.297 9.453 1 97.81 57 SER B O 1
ATOM 2158 N N . THR B 1 58 ? 5.262 11.914 10.242 1 97.5 58 THR B N 1
ATOM 2159 C CA . THR B 1 58 ? 4.918 11.594 11.617 1 97.5 58 THR B CA 1
ATOM 2160 C C . THR B 1 58 ? 3.65 12.336 12.047 1 97.5 58 THR B C 1
ATOM 2162 O O . THR B 1 58 ? 3.236 13.289 11.391 1 97.5 58 THR B O 1
ATOM 2165 N N . PRO B 1 59 ? 3.061 11.914 13.18 1 97.44 59 PRO B N 1
ATOM 2166 C CA . PRO B 1 59 ? 1.789 12.492 13.625 1 97.44 59 PRO B CA 1
ATOM 2167 C C . PRO B 1 59 ? 1.914 13.969 14.016 1 97.44 59 PRO B C 1
ATOM 2169 O O . PRO B 1 59 ? 0.921 14.695 14 1 97.44 59 PRO B O 1
ATOM 2172 N N . GLN B 1 60 ? 3.055 14.477 14.367 1 94.62 60 GLN B N 1
ATOM 2173 C CA . GLN B 1 60 ? 3.244 15.859 14.789 1 94.62 60 GLN B CA 1
ATOM 2174 C C . GLN B 1 60 ? 3.695 16.734 13.625 1 94.62 60 GLN B C 1
ATOM 2176 O O . GLN B 1 60 ? 3.943 17.922 13.797 1 94.62 60 GLN B O 1
ATOM 2181 N N . SER B 1 61 ? 3.701 16.203 12.492 1 96.75 61 SER B N 1
ATOM 2182 C CA . SER B 1 61 ? 4.281 16.875 11.336 1 96.75 61 SER B CA 1
ATOM 2183 C C . SER B 1 61 ? 3.266 17.781 10.648 1 96.75 61 SER B C 1
ATOM 2185 O O . SER B 1 61 ? 2.062 17.656 10.891 1 96.75 61 SER B O 1
ATOM 2187 N N . GLY B 1 62 ? 3.771 18.672 9.82 1 96.88 62 GLY B N 1
ATOM 2188 C CA . GLY B 1 62 ? 2.92 19.484 8.961 1 96.88 62 GLY B CA 1
ATOM 2189 C C . GLY B 1 62 ? 2.096 18.656 7.988 1 96.88 62 GLY B C 1
ATOM 2190 O O . GLY B 1 62 ? 0.937 18.984 7.723 1 96.88 62 GLY B O 1
ATOM 2191 N N . ILE B 1 63 ? 2.625 17.625 7.492 1 98 63 ILE B N 1
ATOM 2192 C CA . ILE B 1 63 ? 1.932 16.797 6.52 1 98 63 ILE B CA 1
ATOM 2193 C C . ILE B 1 63 ? 0.742 16.094 7.184 1 98 63 ILE B C 1
ATOM 2195 O O . ILE B 1 63 ? -0.331 15.992 6.586 1 98 63 ILE B O 1
ATOM 2199 N N . TYR B 1 64 ? 0.955 15.648 8.414 1 98.38 64 TYR B N 1
ATOM 2200 C CA . TYR B 1 64 ? -0.166 15.086 9.156 1 98.38 64 TYR B CA 1
ATOM 2201 C C . TYR B 1 64 ? -1.279 16.109 9.328 1 98.38 64 TYR B C 1
ATOM 2203 O O . TYR B 1 64 ? -2.457 15.797 9.141 1 98.38 64 TYR B O 1
ATOM 2211 N N . LYS B 1 65 ? -0.882 17.281 9.695 1 97.69 65 LYS B N 1
ATOM 2212 C CA . LYS B 1 65 ? -1.851 18.375 9.828 1 97.69 65 LYS B CA 1
ATOM 2213 C C . LYS B 1 65 ? -2.586 18.609 8.516 1 97.69 65 LYS B C 1
ATOM 2215 O O . LYS B 1 65 ? -3.805 18.797 8.5 1 97.69 65 LYS B O 1
ATOM 2220 N N . PHE B 1 66 ? -1.895 18.625 7.418 1 98.56 66 PHE B N 1
ATOM 2221 C CA . PHE B 1 66 ? -2.473 18.797 6.09 1 98.56 66 PHE B CA 1
ATOM 2222 C C . PHE B 1 66 ? -3.527 17.734 5.82 1 98.56 66 PHE B C 1
ATOM 2224 O O . PHE B 1 66 ? -4.625 18.031 5.352 1 98.56 66 PHE B O 1
ATOM 2231 N N . LEU B 1 67 ? -3.193 16.516 6.16 1 98.5 67 LEU B N 1
ATOM 2232 C CA . LEU B 1 67 ? -4.113 15.406 5.957 1 98.5 67 LEU B CA 1
ATOM 2233 C C . LEU B 1 67 ? -5.359 15.562 6.82 1 98.5 67 LEU B C 1
ATOM 2235 O O . LEU B 1 67 ? -6.48 15.398 6.336 1 98.5 67 LEU B O 1
ATOM 2239 N N . SER B 1 68 ? -5.184 15.953 8.047 1 98.12 68 SER B N 1
ATOM 2240 C CA . SER B 1 68 ? -6.277 15.961 9.016 1 98.12 68 SER B CA 1
ATOM 2241 C C . SER B 1 68 ? -7.133 17.219 8.867 1 98.12 68 SER B C 1
ATOM 2243 O O . SER B 1 68 ? -8.328 17.203 9.156 1 98.12 68 SER B O 1
ATOM 2245 N N . SER B 1 69 ? -6.566 18.312 8.352 1 97.88 69 SER B N 1
ATOM 2246 C CA . SER B 1 69 ? -7.301 19.562 8.328 1 97.88 69 SER B CA 1
ATOM 2247 C C . SER B 1 69 ? -7.66 19.969 6.902 1 97.88 69 SER B C 1
ATOM 2249 O O . SER B 1 69 ? -8.391 20.938 6.688 1 97.88 69 SER B O 1
ATOM 2251 N N . SER B 1 70 ? -7.137 19.328 5.934 1 98.19 70 SER B N 1
ATOM 2252 C CA . SER B 1 70 ? -7.426 19.516 4.52 1 98.19 70 SER B CA 1
ATOM 2253 C C . SER B 1 70 ? -6.719 20.75 3.975 1 98.19 70 SER B C 1
ATOM 2255 O O . SER B 1 70 ? -6.836 21.078 2.789 1 98.19 70 SER B O 1
ATOM 2257 N N . GLU B 1 71 ? -5.996 21.438 4.832 1 97.88 71 GLU B N 1
ATOM 2258 C CA . GLU B 1 71 ? -5.254 22.609 4.371 1 97.88 71 GLU B CA 1
ATOM 2259 C C . GLU B 1 71 ? -3.99 22.812 5.199 1 97.88 71 GLU B C 1
ATOM 2261 O O . GLU B 1 71 ? -3.912 22.375 6.348 1 97.88 71 GLU B O 1
ATOM 2266 N N . LEU B 1 72 ? -3.006 23.469 4.59 1 97.06 72 LEU B N 1
ATOM 2267 C CA . LEU B 1 72 ? -1.743 23.781 5.25 1 97.06 72 LEU B CA 1
ATOM 2268 C C . LEU B 1 72 ? -1.091 25 4.625 1 97.06 72 LEU B C 1
ATOM 2270 O O . LEU B 1 72 ? -0.863 25.047 3.414 1 97.06 72 LEU B O 1
ATOM 2274 N N . ASN B 1 73 ? -0.887 26 5.477 1 95.94 73 ASN B N 1
ATOM 2275 C CA . ASN B 1 73 ? -0.03 27.094 5.039 1 95.94 73 ASN B CA 1
ATOM 2276 C C . ASN B 1 73 ? 1.444 26.703 5.074 1 95.94 73 ASN B C 1
ATOM 2278 O O . ASN B 1 73 ? 2.059 26.672 6.141 1 95.94 73 ASN B O 1
ATOM 2282 N N . ILE B 1 74 ? 2.018 26.469 3.906 1 95.06 74 ILE B N 1
ATOM 2283 C CA . ILE B 1 74 ? 3.334 25.844 3.834 1 95.06 74 ILE B CA 1
ATOM 2284 C C . ILE B 1 74 ? 4.406 26.844 4.262 1 95.06 74 ILE B C 1
ATOM 2286 O O . ILE B 1 74 ? 5.512 26.453 4.645 1 95.06 74 ILE B O 1
ATOM 2290 N N . LYS B 1 75 ? 4.141 28.094 4.238 1 91.25 75 LYS B N 1
ATOM 2291 C CA . LYS B 1 75 ? 5.121 29.109 4.594 1 91.25 75 LYS B CA 1
ATOM 2292 C C . LYS B 1 75 ? 5.449 29.078 6.082 1 91.25 75 LYS B C 1
ATOM 2294 O O . LYS B 1 75 ? 6.477 29.594 6.516 1 91.25 75 LYS B O 1
ATOM 2299 N N . LEU B 1 76 ? 4.637 28.453 6.809 1 91.44 76 LEU B N 1
ATOM 2300 C CA . LEU B 1 76 ? 4.844 28.344 8.25 1 91.44 76 LEU B CA 1
ATOM 2301 C C . LEU B 1 76 ? 5.785 27.188 8.57 1 91.44 76 LEU B C 1
ATOM 2303 O O . LEU B 1 76 ? 6.16 26.984 9.734 1 91.44 76 LEU B O 1
ATOM 2307 N N . TYR B 1 77 ? 6.219 26.484 7.543 1 92.88 77 TYR B N 1
ATOM 2308 C CA . TYR B 1 77 ? 7.016 25.281 7.77 1 92.88 77 TYR B CA 1
ATOM 2309 C C . TYR B 1 77 ? 8.305 25.328 6.961 1 92.88 77 TYR B C 1
ATOM 2311 O O . TYR B 1 77 ? 8.352 25.922 5.887 1 92.88 77 TYR B O 1
ATOM 2319 N N . ASP B 1 78 ? 9.344 24.688 7.547 1 92.12 78 ASP B N 1
ATOM 2320 C CA . ASP B 1 78 ? 10.516 24.328 6.766 1 92.12 78 ASP B CA 1
ATOM 2321 C C . ASP B 1 78 ? 10.25 23.078 5.914 1 92.12 78 ASP B C 1
ATOM 2323 O O . ASP B 1 78 ? 9.852 22.047 6.434 1 92.12 78 ASP B O 1
ATOM 2327 N N . ARG B 1 79 ? 10.484 23.266 4.66 1 92.12 79 ARG B N 1
ATOM 2328 C CA . ARG B 1 79 ? 10.25 22.172 3.717 1 92.12 79 ARG B CA 1
ATOM 2329 C C . ARG B 1 79 ? 10.977 20.906 4.156 1 92.12 79 ARG B C 1
ATOM 2331 O O . ARG B 1 79 ? 10.445 19.797 4.012 1 92.12 79 ARG B O 1
ATOM 2338 N N . ASN B 1 80 ? 12.141 21.031 4.738 1 92.62 80 ASN B N 1
ATOM 2339 C CA . ASN B 1 80 ? 13 19.922 5.125 1 92.62 80 ASN B CA 1
ATOM 2340 C C . ASN B 1 80 ? 12.508 19.25 6.41 1 92.62 80 ASN B C 1
ATOM 2342 O O . ASN B 1 80 ? 12.969 18.172 6.77 1 92.62 80 ASN B O 1
ATOM 2346 N N . GLU B 1 81 ? 11.531 19.828 7.008 1 93.56 81 GLU B N 1
ATOM 2347 C CA . GLU B 1 81 ? 11.047 19.297 8.281 1 93.56 81 GLU B CA 1
ATOM 2348 C C . GLU B 1 81 ? 9.555 18.984 8.211 1 93.56 81 GLU B C 1
ATOM 2350 O O . GLU B 1 81 ? 8.93 18.672 9.227 1 93.56 81 GLU B O 1
ATOM 2355 N N . LEU B 1 82 ? 9.039 19.062 7.066 1 95 82 LEU B N 1
ATOM 2356 C CA . LEU B 1 82 ? 7.594 19 6.871 1 95 82 LEU B CA 1
ATOM 2357 C C . LEU B 1 82 ? 7.051 17.625 7.258 1 95 82 LEU B C 1
ATOM 2359 O O . LEU B 1 82 ? 5.902 17.516 7.691 1 95 82 LEU B O 1
ATOM 2363 N N . SER B 1 83 ? 7.84 16.578 7.117 1 96.31 83 SER B N 1
ATOM 2364 C CA . SER B 1 83 ? 7.375 15.211 7.379 1 96.31 83 SER B CA 1
ATOM 2365 C C . SER B 1 83 ? 7.602 14.828 8.836 1 96.31 83 SER B C 1
ATOM 2367 O O . SER B 1 83 ? 7.059 13.82 9.305 1 96.31 83 SER B O 1
ATOM 2369 N N . GLY B 1 84 ? 8.477 15.555 9.547 1 94.94 84 GLY B N 1
ATOM 2370 C CA . GLY B 1 84 ? 8.727 15.305 10.953 1 94.94 84 GLY B CA 1
ATOM 2371 C C . GLY B 1 84 ? 9.562 14.062 11.203 1 94.94 84 GLY B C 1
ATOM 2372 O O . GLY B 1 84 ? 9.602 13.547 12.32 1 94.94 84 GLY B O 1
ATOM 2373 N N . GLN B 1 85 ? 10.344 13.594 10.242 1 94.25 85 GLN B N 1
ATOM 2374 C CA . GLN B 1 85 ? 11.039 12.312 10.336 1 94.25 85 GLN B CA 1
ATOM 2375 C C . GLN B 1 85 ? 12.469 12.5 10.828 1 94.25 85 GLN B C 1
ATOM 2377 O O . GLN B 1 85 ? 13.117 11.531 11.242 1 94.25 85 GLN B O 1
ATOM 2382 N N . LYS B 1 86 ? 13.039 13.648 10.781 1 89.75 86 LYS B N 1
ATOM 2383 C CA . LYS B 1 86 ? 14.477 13.859 10.984 1 89.75 86 LYS B CA 1
ATOM 2384 C C . LYS B 1 86 ? 14.859 13.617 12.445 1 89.75 86 LYS B C 1
ATOM 2386 O O . LYS B 1 86 ? 15.984 13.203 12.727 1 89.75 86 LYS B O 1
ATOM 2391 N N . HIS B 1 87 ? 14.016 13.758 13.352 1 85.06 87 HIS B N 1
ATOM 2392 C CA . HIS B 1 87 ? 14.375 13.609 14.758 1 85.06 87 HIS B CA 1
ATOM 2393 C C . HIS B 1 87 ? 13.844 12.305 15.336 1 85.06 87 HIS B C 1
ATOM 2395 O O . HIS B 1 87 ? 13.633 12.195 16.547 1 85.06 87 HIS B O 1
ATOM 2401 N N . CYS B 1 88 ? 13.695 11.336 14.484 1 90.75 88 CYS B N 1
ATOM 2402 C CA . CYS B 1 88 ? 13.086 10.086 14.93 1 90.75 88 CYS B CA 1
ATOM 2403 C C . CYS B 1 88 ? 14.086 8.938 14.859 1 90.75 88 CYS B C 1
ATOM 2405 O O . CYS B 1 88 ? 13.711 7.805 14.547 1 90.75 88 CYS B O 1
ATOM 2407 N N . ARG B 1 89 ? 15.32 9.219 15.125 1 87.62 89 ARG B N 1
ATOM 2408 C CA . ARG B 1 89 ? 16.312 8.164 15.242 1 87.62 89 ARG B CA 1
ATOM 2409 C C . ARG B 1 89 ? 16.219 7.457 16.594 1 87.62 89 ARG B C 1
ATOM 2411 O O . ARG B 1 89 ? 16.047 8.109 17.625 1 87.62 89 ARG B O 1
ATOM 2418 N N . PRO B 1 90 ? 16.391 6.176 16.562 1 87.19 90 PRO B N 1
ATOM 2419 C CA . PRO B 1 90 ? 16.219 5.426 17.812 1 87.19 90 PRO B CA 1
ATOM 2420 C C . PRO B 1 90 ? 17.141 5.91 18.922 1 87.19 90 PRO B C 1
ATOM 2422 O O . PRO B 1 90 ? 16.734 6.023 20.078 1 87.19 90 PRO B O 1
ATOM 2425 N N . ALA B 1 91 ? 18.375 6.152 18.609 1 80.06 91 ALA B N 1
ATOM 2426 C CA . ALA B 1 91 ? 19.328 6.629 19.594 1 80.06 91 ALA B CA 1
ATOM 2427 C C . ALA B 1 91 ? 18.844 7.906 20.266 1 80.06 91 ALA B C 1
ATOM 2429 O O . ALA B 1 91 ? 19.016 8.086 21.484 1 80.06 91 ALA B O 1
ATOM 2430 N N . HIS B 1 92 ? 18.188 8.75 19.562 1 76.38 92 HIS B N 1
ATOM 2431 C CA . HIS B 1 92 ? 17.688 10.016 20.078 1 76.38 92 HIS B CA 1
ATOM 2432 C C . HIS B 1 92 ? 16.391 9.82 20.859 1 76.38 92 HIS B C 1
ATOM 2434 O O . HIS B 1 92 ? 16.203 10.414 21.922 1 76.38 92 HIS B O 1
ATOM 2440 N N . VAL B 1 93 ? 15.57 9 20.344 1 76.31 93 VAL B N 1
ATOM 2441 C CA . VAL B 1 93 ? 14.234 8.828 20.891 1 76.31 93 VAL B CA 1
ATOM 2442 C C . VAL B 1 93 ? 14.305 7.977 22.156 1 76.31 93 VAL B C 1
ATOM 2444 O O . VAL B 1 93 ? 13.609 8.25 23.141 1 76.31 93 VAL B O 1
ATOM 2447 N N . LEU B 1 94 ? 15.141 7.027 22.141 1 74.25 94 LEU B N 1
ATOM 2448 C CA . LEU B 1 94 ? 15.188 6.082 23.25 1 74.25 94 LEU B CA 1
ATOM 2449 C C . LEU B 1 94 ? 16.078 6.602 24.359 1 74.25 94 LEU B C 1
ATOM 2451 O O . LEU B 1 94 ? 15.906 6.238 25.531 1 74.25 94 LEU B O 1
ATOM 2455 N N . ASP B 1 95 ? 17.219 7.141 24 1 65.5 95 ASP B N 1
ATOM 2456 C CA . ASP B 1 95 ? 18.078 7.703 25.031 1 65.5 95 ASP B CA 1
ATOM 2457 C C . ASP B 1 95 ? 17.438 8.922 25.672 1 65.5 95 ASP B C 1
ATOM 2459 O O . ASP B 1 95 ? 17.672 9.203 26.859 1 65.5 95 ASP B O 1
ATOM 2463 N N . ARG B 1 96 ? 16.922 9.797 24.891 1 53.88 96 ARG B N 1
ATOM 2464 C CA . ARG B 1 96 ? 16.484 11.086 25.406 1 53.88 96 ARG B CA 1
ATOM 2465 C C . ARG B 1 96 ? 15.086 10.984 26.016 1 53.88 96 ARG B C 1
ATOM 2467 O O . ARG B 1 96 ? 14.234 10.266 25.484 1 53.88 96 ARG B O 1
ATOM 2474 N N . GLU B 1 97 ? 14.938 10.773 27.375 1 44.88 97 GLU B N 1
ATOM 2475 C CA . GLU B 1 97 ? 13.633 11.227 27.859 1 44.88 97 GLU B CA 1
ATOM 2476 C C . GLU B 1 97 ? 13.102 12.383 27.016 1 44.88 97 GLU B C 1
ATOM 2478 O O . GLU B 1 97 ? 12.273 13.164 27.484 1 44.88 97 GLU B O 1
ATOM 2483 N N . LYS B 1 98 ? 13.938 12.93 26.047 1 39.72 98 LYS B N 1
ATOM 2484 C CA . LYS B 1 98 ? 13.695 14.281 25.547 1 39.72 98 LYS B CA 1
ATOM 2485 C C . LYS B 1 98 ? 12.406 14.352 24.734 1 39.72 98 LYS B C 1
ATOM 2487 O O . LYS B 1 98 ? 12.008 13.359 24.109 1 39.72 98 LYS B O 1
ATOM 2492 N N . GLU B 1 99 ? 11.547 15.258 24.969 1 39.28 99 GLU B N 1
ATOM 2493 C CA . GLU B 1 99 ? 10.258 15.781 24.516 1 39.28 99 GLU B CA 1
ATOM 2494 C C . GLU B 1 99 ? 10.18 15.805 22.984 1 39.28 99 GLU B C 1
ATOM 2496 O O . GLU B 1 99 ? 11.188 16.016 22.312 1 39.28 99 GLU B O 1
ATOM 2501 N N . ALA B 1 100 ? 9.383 15.023 22.391 1 42.62 100 ALA B N 1
ATOM 2502 C CA . ALA B 1 100 ? 8.93 15.133 21.016 1 42.62 100 ALA B CA 1
ATOM 2503 C C . ALA B 1 100 ? 9.102 16.562 20.484 1 42.62 100 ALA B C 1
ATOM 2505 O O . ALA B 1 100 ? 8.43 17.484 20.953 1 42.62 100 ALA B O 1
ATOM 2506 N N . VAL B 1 101 ? 10.32 17.031 20.25 1 40.62 101 VAL B N 1
ATOM 2507 C CA . VAL B 1 101 ? 10.477 18.359 19.688 1 40.62 101 VAL B CA 1
ATOM 2508 C C . VAL B 1 101 ? 9.586 18.516 18.453 1 40.62 101 VAL B C 1
ATOM 2510 O O . VAL B 1 101 ? 9.703 17.75 17.5 1 40.62 101 VAL B O 1
ATOM 2513 N N . GLY B 1 102 ? 8.391 18.875 18.672 1 43.41 102 GLY B N 1
ATOM 2514 C CA . GLY B 1 102 ? 7.496 19.281 17.609 1 43.41 102 GLY B CA 1
ATOM 2515 C C . GLY B 1 102 ? 8.188 20.062 16.5 1 43.41 102 GLY B C 1
ATOM 2516 O O . GLY B 1 102 ? 9.305 20.562 16.703 1 43.41 102 GLY B O 1
ATOM 2517 N N . SER B 1 103 ? 8.016 19.672 15.273 1 49.94 103 SER B N 1
ATOM 2518 C CA . SER B 1 103 ? 8.477 20.484 14.156 1 49.94 103 SER B CA 1
ATOM 2519 C C . SER B 1 103 ? 8.492 21.969 14.523 1 49.94 103 SER B C 1
ATOM 2521 O O . SER B 1 103 ? 7.508 22.5 15.039 1 49.94 103 SER B O 1
ATOM 2523 N N . PHE B 1 104 ? 9.641 22.469 15.117 1 45.19 104 PHE B N 1
ATOM 2524 C CA . PHE B 1 104 ? 9.875 23.875 15.438 1 45.19 104 PHE B CA 1
ATOM 2525 C C . PHE B 1 104 ? 9.391 24.781 14.305 1 45.19 104 PHE B C 1
ATOM 2527 O O . PHE B 1 104 ? 9.766 24.578 13.148 1 45.19 104 PHE B O 1
ATOM 2534 N N . ILE B 1 105 ? 8.086 25.297 14.359 1 50.56 105 ILE B N 1
ATOM 2535 C CA . ILE B 1 105 ? 7.695 26.484 13.609 1 50.56 105 ILE B CA 1
ATOM 2536 C C . ILE B 1 105 ? 8.703 27.609 13.852 1 50.56 105 ILE B C 1
ATOM 2538 O O . ILE B 1 105 ? 8.914 28.016 15 1 50.56 105 ILE B O 1
ATOM 2542 N N . SER B 1 106 ? 9.781 27.672 13.211 1 47.41 106 SER B N 1
ATOM 2543 C CA . SER B 1 106 ? 10.648 28.812 13.461 1 47.41 106 SER B CA 1
ATOM 2544 C C . SER B 1 106 ? 9.844 30.109 13.625 1 47.41 106 SER B C 1
ATOM 2546 O O . SER B 1 106 ? 9.023 30.438 12.766 1 47.41 106 SER B O 1
ATOM 2548 N N . GLN B 1 107 ? 9.422 30.625 14.727 1 42.69 107 GLN B N 1
ATOM 2549 C CA . GLN B 1 107 ? 8.844 31.953 14.969 1 42.69 107 GLN B CA 1
ATOM 2550 C C . GLN B 1 107 ? 9.445 33 14.031 1 42.69 107 GLN B C 1
ATOM 2552 O O . GLN B 1 107 ? 8.797 34 13.719 1 42.69 107 GLN B O 1
ATOM 2557 N N . ASP B 1 108 ? 10.836 33.312 14.125 1 43.38 108 ASP B N 1
ATOM 2558 C CA . ASP B 1 108 ? 11.367 34.438 13.359 1 43.38 108 ASP B CA 1
ATOM 2559 C C . ASP B 1 108 ? 11.25 34.188 11.859 1 43.38 108 ASP B C 1
ATOM 2561 O O . ASP B 1 108 ? 11.414 33.062 11.391 1 43.38 108 ASP B O 1
ATOM 2565 N N . GLY B 1 109 ? 10.414 34.781 11.055 1 45.47 109 GLY B N 1
ATOM 2566 C CA . GLY B 1 109 ? 10.078 35.031 9.664 1 45.47 109 GLY B CA 1
ATOM 2567 C C . GLY B 1 109 ? 11.062 34.438 8.68 1 45.47 109 GLY B C 1
ATOM 2568 O O . GLY B 1 109 ? 10.938 34.625 7.469 1 45.47 109 GLY B O 1
ATOM 2569 N N . LEU B 1 110 ? 12.266 34.562 9.008 1 43.91 110 LEU B N 1
ATOM 2570 C CA . LEU B 1 110 ? 13.305 34.438 7.996 1 43.91 110 LEU B CA 1
ATOM 2571 C C . LEU B 1 110 ? 13.258 33.031 7.363 1 43.91 110 LEU B C 1
ATOM 2573 O O . LEU B 1 110 ? 14.164 32.656 6.625 1 43.91 110 LEU B O 1
ATOM 2577 N N . LEU B 1 111 ? 12.57 32.062 7.93 1 48.59 111 LEU B N 1
ATOM 2578 C CA . LEU B 1 111 ? 12.906 30.672 7.672 1 48.59 111 LEU B CA 1
ATOM 2579 C C . LEU B 1 111 ? 12.859 30.375 6.18 1 48.59 111 LEU B C 1
ATOM 2581 O O . LEU B 1 111 ? 13.836 29.859 5.613 1 48.59 111 LEU B O 1
ATOM 2585 N N . ASN B 1 112 ? 11.742 29.375 5.688 1 53.16 112 ASN B N 1
ATOM 2586 C CA . ASN B 1 112 ? 11.797 28.219 4.805 1 53.16 112 ASN B CA 1
ATOM 2587 C C . ASN B 1 112 ? 11.727 28.625 3.338 1 53.16 112 ASN B C 1
ATOM 2589 O O . ASN B 1 112 ? 10.742 29.219 2.9 1 53.16 112 ASN B O 1
ATOM 2593 N N . CYS B 1 113 ? 12.938 29.031 2.871 1 74.62 113 CYS B N 1
ATOM 2594 C CA . CYS B 1 113 ? 13.203 29.406 1.486 1 74.62 113 CYS B CA 1
ATOM 2595 C C . CYS B 1 113 ? 12.594 28.391 0.522 1 74.62 113 CYS B C 1
ATOM 2597 O O . CYS B 1 113 ? 13.156 27.312 0.31 1 74.62 113 CYS B O 1
ATOM 2599 N N . TRP B 1 114 ? 11.367 28.469 0.433 1 90.25 114 TRP B N 1
ATOM 2600 C CA . TRP B 1 114 ? 10.703 27.766 -0.66 1 90.25 114 TRP B CA 1
ATOM 2601 C C . TRP B 1 114 ? 10.977 28.453 -1.994 1 90.25 114 TRP B C 1
ATOM 2603 O O . TRP B 1 114 ? 10.875 29.672 -2.1 1 90.25 114 TRP B O 1
ATOM 2613 N N . THR B 1 115 ? 11.445 27.75 -2.877 1 93.62 115 THR B N 1
ATOM 2614 C CA . THR B 1 115 ? 11.5 28.266 -4.234 1 93.62 115 THR B CA 1
ATOM 2615 C C . THR B 1 115 ? 10.117 28.234 -4.891 1 93.62 115 THR B C 1
ATOM 2617 O O . THR B 1 115 ? 9.227 27.516 -4.422 1 93.62 115 THR B O 1
ATOM 2620 N N . ASP B 1 116 ? 9.945 28.969 -5.945 1 93.62 116 ASP B N 1
ATOM 2621 C CA . ASP B 1 116 ? 8.688 28.953 -6.688 1 93.62 116 ASP B CA 1
ATOM 2622 C C . ASP B 1 116 ? 8.344 27.547 -7.164 1 93.62 116 ASP B C 1
ATOM 2624 O O . ASP B 1 116 ? 7.184 27.141 -7.145 1 93.62 116 ASP B O 1
ATOM 2628 N N . GLU B 1 117 ? 9.312 26.828 -7.57 1 93.81 117 GLU B N 1
ATOM 2629 C CA . GLU B 1 117 ? 9.117 25.469 -8.039 1 93.81 117 GLU B CA 1
ATOM 2630 C C . GLU B 1 117 ? 8.633 24.562 -6.91 1 93.81 117 GLU B C 1
ATOM 2632 O O . GLU B 1 117 ? 7.738 23.734 -7.109 1 93.81 117 GLU B O 1
ATOM 2637 N N . GLU B 1 118 ? 9.25 24.766 -5.824 1 94.06 118 GLU B N 1
ATOM 2638 C CA . GLU B 1 118 ? 8.867 23.984 -4.66 1 94.06 118 GLU B CA 1
ATOM 2639 C C . GLU B 1 118 ? 7.438 24.312 -4.223 1 94.06 118 GLU B C 1
ATOM 2641 O O . GLU B 1 118 ? 6.668 23.406 -3.887 1 94.06 118 GLU B O 1
ATOM 2646 N N . ILE B 1 119 ? 7.113 25.531 -4.246 1 95.56 119 ILE B N 1
ATOM 2647 C CA . ILE B 1 119 ? 5.762 25.969 -3.902 1 95.56 119 ILE B CA 1
ATOM 2648 C C . ILE B 1 119 ? 4.766 25.359 -4.887 1 95.56 119 ILE B C 1
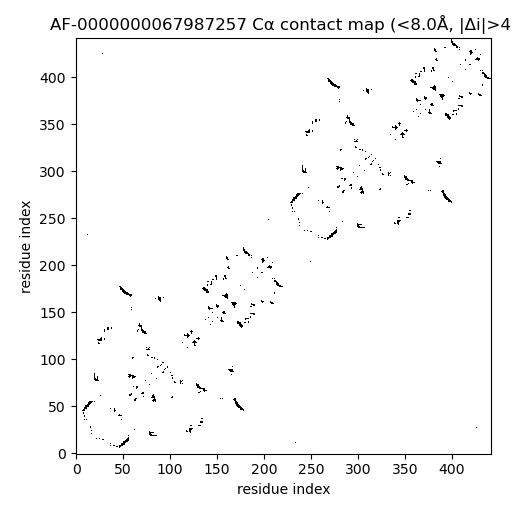ATOM 2650 O O . ILE B 1 119 ? 3.734 24.812 -4.477 1 95.56 119 ILE B O 1
ATOM 2654 N N . ASN B 1 120 ? 5.051 25.422 -6.105 1 95.31 120 ASN B N 1
ATOM 2655 C CA . ASN B 1 120 ? 4.191 24.844 -7.133 1 95.31 120 ASN B CA 1
ATOM 2656 C C . ASN B 1 120 ? 4.008 23.344 -6.93 1 95.31 120 ASN B C 1
ATOM 2658 O O . ASN B 1 120 ? 2.904 22.812 -7.102 1 95.31 120 ASN B O 1
ATOM 2662 N N . THR B 1 121 ? 5.02 22.656 -6.609 1 93.06 121 THR B N 1
ATOM 2663 C CA . THR B 1 121 ? 4.965 21.234 -6.367 1 93.06 121 THR B CA 1
ATOM 2664 C C . THR B 1 121 ? 4.07 20.922 -5.172 1 93.06 121 THR B C 1
ATOM 2666 O O . THR B 1 121 ? 3.268 19.984 -5.215 1 93.06 121 THR B O 1
ATOM 2669 N N . ALA B 1 122 ? 4.184 21.703 -4.191 1 95.19 122 ALA B N 1
ATOM 2670 C CA . ALA B 1 122 ? 3.471 21.453 -2.939 1 95.19 122 ALA B CA 1
ATOM 2671 C C . ALA B 1 122 ? 1.996 21.828 -3.07 1 95.19 122 ALA B C 1
ATOM 2673 O O . ALA B 1 122 ? 1.125 21.109 -2.574 1 95.19 122 ALA B O 1
ATOM 2674 N N . THR B 1 123 ? 1.723 22.938 -3.783 1 96.5 123 THR B N 1
ATOM 2675 C CA . THR B 1 123 ? 0.381 23.5 -3.709 1 96.5 123 THR B CA 1
ATOM 2676 C C . THR B 1 123 ? -0.319 23.422 -5.062 1 96.5 123 THR B C 1
ATOM 2678 O O . THR B 1 123 ? -1.536 23.594 -5.148 1 96.5 123 THR B O 1
ATOM 2681 N N . GLY B 1 124 ? 0.408 23.188 -6.113 1 93.69 124 GLY B N 1
ATOM 2682 C CA . GLY B 1 124 ? -0.146 23.188 -7.461 1 93.69 124 GLY B CA 1
ATOM 2683 C C . GLY B 1 124 ? -0.163 24.562 -8.109 1 93.69 124 GLY B C 1
ATOM 2684 O O . GLY B 1 124 ? -0.557 24.688 -9.266 1 93.69 124 GLY B O 1
ATOM 2685 N N . ASP B 1 125 ? 0.246 25.547 -7.344 1 93.19 125 ASP B N 1
ATOM 2686 C CA . ASP B 1 125 ? 0.247 26.938 -7.785 1 93.19 125 ASP B CA 1
ATOM 2687 C C . ASP B 1 125 ? 1.354 27.734 -7.09 1 93.19 125 ASP B C 1
ATOM 2689 O O . ASP B 1 125 ? 1.321 27.922 -5.871 1 93.19 125 ASP B O 1
ATOM 2693 N N . SER B 1 126 ? 2.256 28.281 -7.891 1 90.88 126 SER B N 1
ATOM 2694 C CA . SER B 1 126 ? 3.41 28.984 -7.332 1 90.88 126 SER B CA 1
ATOM 2695 C C . SER B 1 126 ? 2.99 30.25 -6.605 1 90.88 126 SER B C 1
ATOM 2697 O O . SER B 1 126 ? 3.752 30.797 -5.805 1 90.88 126 SER B O 1
ATOM 2699 N N . GLU B 1 127 ? 1.85 30.734 -6.867 1 92.75 127 GLU B N 1
ATOM 2700 C CA . GLU B 1 127 ? 1.388 31.984 -6.266 1 92.75 127 GLU B CA 1
ATOM 2701 C C . GLU B 1 127 ? 0.575 31.719 -5 1 92.75 127 GLU B C 1
ATOM 2703 O O . GLU B 1 127 ? 0.174 32.656 -4.309 1 92.75 127 GLU B O 1
ATOM 2708 N N . ARG B 1 128 ? 0.322 30.5 -4.715 1 93.19 128 ARG B N 1
ATOM 2709 C CA . ARG B 1 128 ? -0.49 30.125 -3.559 1 93.19 128 ARG B CA 1
ATOM 2710 C C . ARG B 1 128 ? 0.336 29.359 -2.531 1 93.19 128 ARG B C 1
ATOM 2712 O O . ARG B 1 128 ? 0.906 28.312 -2.844 1 93.19 128 ARG B O 1
ATOM 2719 N N . HIS B 1 129 ? 0.275 29.844 -1.354 1 94.12 129 HIS B N 1
ATOM 2720 C CA . HIS B 1 129 ? 1.085 29.219 -0.311 1 94.12 129 HIS B CA 1
ATOM 2721 C C . HIS B 1 129 ? 0.252 28.281 0.546 1 94.12 129 HIS B C 1
ATOM 2723 O O . HIS B 1 129 ? 0.785 27.594 1.424 1 94.12 129 HIS B O 1
ATOM 2729 N N . LEU B 1 130 ? -0.983 28.281 0.25 1 96.56 130 LEU B N 1
ATOM 2730 C CA . LEU B 1 130 ? -1.892 27.375 0.949 1 96.56 130 LEU B CA 1
ATOM 2731 C C . LEU B 1 130 ? -2.105 26.094 0.15 1 96.56 130 LEU B C 1
ATOM 2733 O O . LEU B 1 130 ? -2.662 26.125 -0.95 1 96.56 130 LEU B O 1
ATOM 2737 N N . ALA B 1 131 ? -1.639 24.969 0.714 1 97.38 131 ALA B N 1
ATOM 2738 C CA . ALA B 1 131 ? -1.969 23.672 0.144 1 97.38 131 ALA B CA 1
ATOM 2739 C C . ALA B 1 131 ? -3.348 23.203 0.602 1 97.38 131 ALA B C 1
ATOM 2741 O O . ALA B 1 131 ? -3.703 23.359 1.772 1 97.38 131 ALA B O 1
ATOM 2742 N N . VAL B 1 132 ? -4.105 22.719 -0.338 1 97.88 132 VAL B N 1
ATOM 2743 C CA . VAL B 1 132 ? -5.453 22.281 0.001 1 97.88 132 VAL B CA 1
ATOM 2744 C C . VAL B 1 132 ? -5.742 20.938 -0.652 1 97.88 132 VAL B C 1
ATOM 2746 O O . VAL B 1 132 ? -5.227 20.641 -1.731 1 97.88 132 VAL B O 1
ATOM 2749 N N . HIS B 1 133 ? -6.473 20.047 0.032 1 97.31 133 HIS B N 1
ATOM 2750 C CA . HIS B 1 133 ? -7.074 18.875 -0.581 1 97.31 133 HIS B CA 1
ATOM 2751 C C . HIS B 1 133 ? -8.562 18.781 -0.251 1 97.31 133 HIS B C 1
ATOM 2753 O O . HIS B 1 133 ? -9.008 19.312 0.768 1 97.31 133 HIS B O 1
ATOM 2759 N N . PRO B 1 134 ? -9.336 18.141 -1.011 1 97.62 134 PRO B N 1
ATOM 2760 C CA . PRO B 1 134 ? -10.789 18.266 -0.947 1 97.62 134 PRO B CA 1
ATOM 2761 C C . PRO B 1 134 ? -11.422 17.297 0.047 1 97.62 134 PRO B C 1
ATOM 2763 O O . PRO B 1 134 ? -12.633 17.359 0.298 1 97.62 134 PRO B O 1
ATOM 2766 N N . LEU B 1 135 ? -10.695 16.422 0.578 1 98.06 135 LEU B N 1
ATOM 2767 C CA . LEU B 1 135 ? -11.258 15.383 1.439 1 98.06 135 LEU B CA 1
ATOM 2768 C C . LEU B 1 135 ? -11.25 15.828 2.898 1 98.06 135 LEU B C 1
ATOM 2770 O O . LEU B 1 135 ? -10.344 16.547 3.33 1 98.06 135 LEU B O 1
ATOM 2774 N N . LYS B 1 136 ? -12.258 15.453 3.59 1 97.75 136 LYS B N 1
ATOM 2775 C CA . LYS B 1 136 ? -12.258 15.523 5.047 1 97.75 136 LYS B CA 1
ATOM 2776 C C . LYS B 1 136 ? -11.883 14.18 5.664 1 97.75 136 LYS B C 1
ATOM 2778 O O . LYS B 1 136 ? -12.727 13.281 5.77 1 97.75 136 LYS B O 1
ATOM 2783 N N . LEU B 1 137 ? -10.688 14.148 6.164 1 98.5 137 LEU B N 1
ATOM 2784 C CA . LEU B 1 137 ? -10.156 12.852 6.562 1 98.5 137 LEU B CA 1
ATOM 2785 C C . LEU B 1 137 ? -9.922 12.805 8.07 1 98.5 137 LEU B C 1
ATOM 2787 O O . LEU B 1 137 ? -9.57 13.812 8.68 1 98.5 137 LEU B O 1
ATOM 2791 N N . ASN B 1 138 ? -10.133 11.656 8.578 1 98.44 138 ASN B N 1
ATOM 2792 C CA . ASN B 1 138 ? -9.742 11.312 9.938 1 98.44 138 ASN B CA 1
ATOM 2793 C C . ASN B 1 138 ? -8.898 10.039 9.969 1 98.44 138 ASN B C 1
ATOM 2795 O O . ASN B 1 138 ? -9.039 9.172 9.102 1 98.44 138 ASN B O 1
ATOM 2799 N N . SER B 1 139 ? -8.055 9.992 10.922 1 98.56 139 SER B N 1
ATOM 2800 C CA . SER B 1 139 ? -7.262 8.781 11.109 1 98.56 139 SER B CA 1
ATOM 2801 C C . SER B 1 139 ? -8.016 7.746 11.938 1 98.56 139 SER B C 1
ATOM 2803 O O . SER B 1 139 ? -8.531 8.062 13.016 1 98.56 139 SER B O 1
ATOM 2805 N N . SER B 1 140 ? -8.055 6.504 11.453 1 98.44 140 SER B N 1
ATOM 2806 C CA . SER B 1 140 ? -8.773 5.453 12.164 1 98.44 140 SER B CA 1
ATOM 2807 C C . SER B 1 140 ? -8.141 5.176 13.523 1 98.44 140 SER B C 1
ATOM 2809 O O . SER B 1 140 ? -8.852 5.035 14.523 1 98.44 140 SER B O 1
ATOM 2811 N N . TYR B 1 141 ? -6.852 5.117 13.594 1 98.19 141 TYR B N 1
ATOM 2812 C CA . TYR B 1 141 ? -6.164 4.805 14.844 1 98.19 141 TYR B CA 1
ATOM 2813 C C . TYR B 1 141 ? -6.301 5.945 15.844 1 98.19 141 TYR B C 1
ATOM 2815 O O . TYR B 1 141 ? -6.41 5.711 17.047 1 98.19 141 TYR B O 1
ATOM 2823 N N . ALA B 1 142 ? -6.312 7.152 15.398 1 97.75 142 ALA B N 1
ATOM 2824 C CA . ALA B 1 142 ? -6.473 8.289 16.297 1 97.75 142 ALA B CA 1
ATOM 2825 C C . ALA B 1 142 ? -7.895 8.367 16.844 1 97.75 142 ALA B C 1
ATOM 2827 O O . ALA B 1 142 ? -8.125 8.938 17.922 1 97.75 142 ALA B O 1
ATOM 2828 N N . THR B 1 143 ? -8.812 7.836 16.109 1 96.69 143 THR B N 1
ATOM 2829 C CA . THR B 1 143 ? -10.219 7.93 16.469 1 96.69 143 THR B CA 1
ATOM 2830 C C . THR B 1 143 ? -10.609 6.812 17.438 1 96.69 143 THR B C 1
ATOM 2832 O O . THR B 1 143 ? -11.398 7.031 18.359 1 96.69 143 THR B O 1
ATOM 2835 N N . VAL B 1 144 ? -10.062 5.664 17.219 1 96.19 144 VAL B N 1
ATOM 2836 C CA . VAL B 1 144 ? -10.406 4.504 18.031 1 96.19 144 VAL B CA 1
ATOM 2837 C C . VAL B 1 144 ? -9.5 4.457 19.25 1 96.19 144 VAL B C 1
ATOM 2839 O O . VAL B 1 144 ? -8.273 4.523 19.141 1 96.19 144 VAL B O 1
ATOM 2842 N N . LYS B 1 145 ? -10.102 4.324 20.391 1 91.12 145 LYS B N 1
ATOM 2843 C CA . LYS B 1 145 ? -9.336 4.309 21.625 1 91.12 145 LYS B CA 1
ATOM 2844 C C . LYS B 1 145 ? -8.391 3.111 21.672 1 91.12 145 LYS B C 1
ATOM 2846 O O . LYS B 1 145 ? -8.75 2.012 21.25 1 91.12 145 LYS B O 1
ATOM 2851 N N . GLY B 1 146 ? -7.18 3.34 22.172 1 89.12 146 GLY B N 1
ATOM 2852 C CA . GLY B 1 146 ? -6.18 2.299 22.359 1 89.12 146 GLY B CA 1
ATOM 2853 C C . GLY B 1 146 ? -5.461 2.395 23.703 1 89.12 146 GLY B C 1
ATOM 2854 O O . GLY B 1 146 ? -5.824 3.211 24.547 1 89.12 146 GLY B O 1
ATOM 2855 N N . SER B 1 147 ? -4.555 1.516 23.859 1 89.38 147 SER B N 1
ATOM 2856 C CA . SER B 1 147 ? -3.812 1.459 25.125 1 89.38 147 SER B CA 1
ATOM 2857 C C . SER B 1 147 ? -2.828 2.617 25.234 1 89.38 147 SER B C 1
ATOM 2859 O O . SER B 1 147 ? -2.203 3.006 24.25 1 89.38 147 SER B O 1
ATOM 2861 N N . ALA B 1 148 ? -2.66 3.035 26.438 1 86.94 148 ALA B N 1
ATOM 2862 C CA . ALA B 1 148 ? -1.712 4.113 26.703 1 86.94 148 ALA B CA 1
ATOM 2863 C C . ALA B 1 148 ? -0.28 3.666 26.422 1 86.94 148 ALA B C 1
ATOM 2865 O O . ALA B 1 148 ? 0.602 4.492 26.188 1 86.94 148 ALA B O 1
ATOM 2866 N N . SER B 1 149 ? -0.132 2.404 26.469 1 89.69 149 SER B N 1
ATOM 2867 C CA . SER B 1 149 ? 1.214 1.872 26.281 1 89.69 149 SER B CA 1
ATOM 2868 C C . SER B 1 149 ? 1.593 1.825 24.812 1 89.69 149 SER B C 1
ATOM 2870 O O . SER B 1 149 ? 2.768 1.679 24.469 1 89.69 149 SER B O 1
ATOM 2872 N N . THR B 1 150 ? 0.608 1.976 23.953 1 94.56 150 THR B N 1
ATOM 2873 C CA . THR B 1 150 ? 0.907 1.801 22.531 1 94.56 150 THR B CA 1
ATOM 2874 C C . THR B 1 150 ? 0.537 3.055 21.75 1 94.56 150 THR B C 1
ATOM 2876 O O . THR B 1 150 ? 0.903 3.188 20.578 1 94.56 150 THR B O 1
ATOM 2879 N N . ARG B 1 151 ? -0.171 3.947 22.406 1 95.75 151 ARG B N 1
ATOM 2880 C CA . ARG B 1 151 ? -0.672 5.133 21.719 1 95.75 151 ARG B CA 1
ATOM 2881 C C . ARG B 1 151 ? 0.037 6.391 22.203 1 95.75 151 ARG B C 1
ATOM 2883 O O . ARG B 1 151 ? 0.361 6.504 23.391 1 95.75 151 ARG B O 1
ATOM 2890 N N . GLY B 1 152 ? 0.273 7.32 21.266 1 92.44 152 GLY B N 1
ATOM 2891 C CA . GLY B 1 152 ? 0.78 8.633 21.609 1 92.44 152 GLY B CA 1
ATOM 2892 C C . GLY B 1 152 ? -0.313 9.609 22 1 92.44 152 GLY B C 1
ATOM 2893 O O . GLY B 1 152 ? -1.487 9.242 22.062 1 92.44 152 GLY B O 1
ATOM 2894 N N . PHE B 1 153 ? 0.063 10.828 22.234 1 87.94 153 PHE B N 1
ATOM 2895 C CA . PHE B 1 153 ? -0.845 11.852 22.719 1 87.94 153 PHE B CA 1
ATOM 2896 C C . PHE B 1 153 ? -1.927 12.164 21.703 1 87.94 153 PHE B C 1
ATOM 2898 O O . PHE B 1 153 ? -3.051 12.516 22.062 1 87.94 153 PHE B O 1
ATOM 2905 N N . ASN B 1 154 ? -1.677 11.922 20.406 1 91.75 154 ASN B N 1
ATOM 2906 C CA . ASN B 1 154 ? -2.639 12.234 19.359 1 91.75 154 ASN B CA 1
ATOM 2907 C C . ASN B 1 154 ? -3.506 11.023 19.031 1 91.75 154 ASN B C 1
ATOM 2909 O O . ASN B 1 154 ? -4.312 11.07 18.094 1 91.75 154 ASN B O 1
ATOM 2913 N N . GLY B 1 155 ? -3.287 9.961 19.719 1 95.44 155 GLY B N 1
ATOM 2914 C CA . GLY B 1 155 ? -4.086 8.766 19.5 1 95.44 155 GLY B CA 1
ATOM 2915 C C . GLY B 1 155 ? -3.471 7.812 18.5 1 95.44 155 GLY B C 1
ATOM 2916 O O . GLY B 1 155 ? -3.904 6.664 18.375 1 95.44 155 GLY B O 1
ATOM 2917 N N . GLU B 1 156 ? -2.469 8.281 17.859 1 97.94 156 GLU B N 1
ATOM 2918 C CA . GLU B 1 156 ? -1.768 7.414 16.906 1 97.94 156 GLU B CA 1
ATOM 2919 C C . GLU B 1 156 ? -0.849 6.434 17.641 1 97.94 156 GLU B C 1
ATOM 2921 O O . GLU B 1 156 ? -0.413 6.703 18.766 1 97.94 156 GLU B O 1
ATOM 2926 N N . PRO B 1 157 ? -0.552 5.277 16.969 1 97.25 157 PRO B N 1
ATOM 2927 C CA . PRO B 1 157 ? 0.456 4.391 17.562 1 97.25 157 PRO B CA 1
ATOM 2928 C C . PRO B 1 157 ? 1.781 5.102 17.828 1 97.25 157 PRO B C 1
ATOM 2930 O O . PRO B 1 157 ? 2.146 6.031 17.094 1 97.25 157 PRO B O 1
ATOM 2933 N N . LEU B 1 158 ? 2.48 4.668 18.844 1 95.06 158 LEU B N 1
ATOM 2934 C CA . LEU B 1 158 ? 3.799 5.223 19.125 1 95.06 158 LEU B CA 1
ATOM 2935 C C . LEU B 1 158 ? 4.777 4.918 18 1 95.06 158 LEU B C 1
ATOM 2937 O O . LEU B 1 158 ? 5.66 5.727 17.703 1 95.06 158 LEU B O 1
ATOM 2941 N N . ALA B 1 159 ? 4.59 3.76 17.422 1 95.44 159 ALA B N 1
ATOM 2942 C CA . ALA B 1 159 ? 5.461 3.381 16.312 1 95.44 159 ALA B CA 1
ATOM 2943 C C . ALA B 1 159 ? 4.762 2.4 15.367 1 95.44 159 ALA B C 1
ATOM 2945 O O . ALA B 1 159 ? 4.07 1.484 15.828 1 95.44 159 ALA B O 1
ATOM 2946 N N . THR B 1 160 ? 4.898 2.646 14.094 1 96.62 160 THR B N 1
ATOM 2947 C CA . T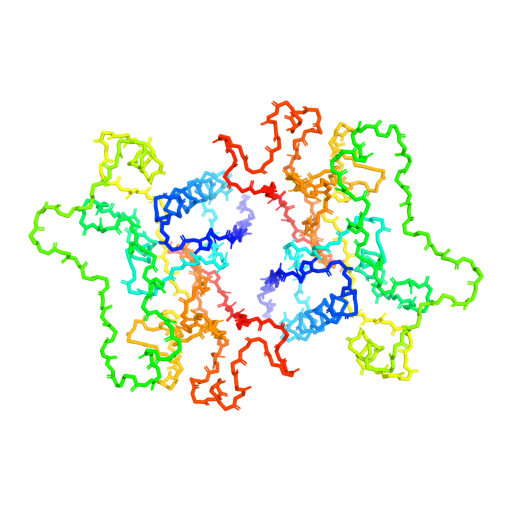HR B 1 160 ? 4.496 1.682 13.078 1 96.62 160 THR B CA 1
ATOM 2948 C C . THR B 1 160 ? 5.711 1.153 12.32 1 96.62 160 THR B C 1
ATOM 2950 O O . THR B 1 160 ? 5.605 0.191 11.555 1 96.62 160 THR B O 1
ATOM 2953 N N . SER B 1 161 ? 6.793 1.78 12.539 1 94.69 161 SER B N 1
ATOM 2954 C CA . SER B 1 161 ? 8.07 1.351 11.977 1 94.69 161 SER B CA 1
ATOM 2955 C C . SER B 1 161 ? 9.203 1.551 12.977 1 94.69 161 SER B C 1
ATOM 2957 O O . SER B 1 161 ? 9.188 2.504 13.758 1 94.69 161 SER B O 1
ATOM 2959 N N . TYR B 1 162 ? 10.086 0.672 13.039 1 93.25 162 TYR B N 1
ATOM 2960 C CA . TYR B 1 162 ? 11.25 0.726 13.922 1 93.25 162 TYR B CA 1
ATOM 2961 C C . TYR B 1 162 ? 12.43 -0.011 13.305 1 93.25 162 TYR B C 1
ATOM 2963 O O . TYR B 1 162 ? 12.5 -1.241 13.367 1 93.25 162 TYR B O 1
ATOM 2971 N N . HIS B 1 163 ? 13.32 0.721 12.789 1 90.81 163 HIS B N 1
ATOM 2972 C CA . HIS B 1 163 ? 14.578 0.193 12.273 1 90.81 163 HIS B CA 1
ATOM 2973 C C . HIS B 1 163 ? 15.75 1.091 12.664 1 90.81 163 HIS B C 1
ATOM 2975 O O . HIS B 1 163 ? 15.594 2.012 13.469 1 90.81 163 HIS B O 1
ATOM 2981 N N . SER B 1 164 ? 16.922 0.81 12.18 1 87.94 164 SER B N 1
ATOM 2982 C CA . SER B 1 164 ? 18.141 1.435 12.656 1 87.94 164 SER B CA 1
ATOM 2983 C C . SER B 1 164 ? 18.109 2.947 12.469 1 87.94 164 SER B C 1
ATOM 2985 O O . SER B 1 164 ? 18.734 3.689 13.234 1 87.94 164 SER B O 1
ATOM 2987 N N . LYS B 1 165 ? 17.281 3.418 11.531 1 89.12 165 LYS B N 1
ATOM 2988 C CA . LYS B 1 165 ? 17.328 4.832 11.172 1 89.12 165 LYS B CA 1
ATOM 2989 C C . LYS B 1 165 ? 16.047 5.551 11.602 1 89.12 165 LYS B C 1
ATOM 2991 O O . LYS B 1 165 ? 15.945 6.773 11.477 1 89.12 165 LYS B O 1
ATOM 2996 N N . PHE B 1 166 ? 15.164 4.781 12.078 1 93.31 166 PHE B N 1
ATOM 2997 C CA . PHE B 1 166 ? 13.883 5.426 12.328 1 93.31 166 PHE B CA 1
ATOM 2998 C C . PHE B 1 166 ? 13.062 4.629 13.336 1 93.31 166 PHE B C 1
ATOM 3000 O O . PHE B 1 166 ? 13.047 3.398 13.297 1 93.31 166 PHE B O 1
ATOM 3007 N N . ILE B 1 167 ? 12.469 5.305 14.234 1 94.19 167 ILE B N 1
ATOM 3008 C CA . ILE B 1 167 ? 11.406 4.762 15.078 1 94.19 167 ILE B CA 1
ATOM 3009 C C . ILE B 1 167 ? 10.25 5.758 15.164 1 94.19 167 ILE B C 1
ATOM 3011 O O . ILE B 1 167 ? 10.461 6.934 15.477 1 94.19 167 ILE B O 1
ATOM 3015 N N . GLY B 1 168 ? 9.047 5.375 14.844 1 95.38 168 GLY B N 1
ATOM 3016 C CA . GLY B 1 168 ? 7.883 6.242 14.898 1 95.38 168 GLY B CA 1
ATOM 3017 C C . GLY B 1 168 ? 6.738 5.762 14.023 1 95.38 168 GLY B C 1
ATOM 3018 O O . GLY B 1 168 ? 6.75 4.625 13.547 1 95.38 168 GLY B O 1
ATOM 3019 N N . THR B 1 169 ? 5.75 6.559 13.938 1 97.56 169 THR B N 1
ATOM 3020 C CA . THR B 1 169 ? 4.555 6.223 13.172 1 97.56 169 THR B CA 1
ATOM 3021 C C . THR B 1 169 ? 4.535 6.973 11.836 1 97.56 169 THR B C 1
ATOM 3023 O O . THR B 1 169 ? 4.68 8.195 11.805 1 97.56 169 THR B O 1
ATOM 3026 N N . VAL B 1 170 ? 4.402 6.133 10.727 1 97.69 170 VAL B N 1
ATOM 3027 C CA . VAL B 1 170 ? 4.367 6.75 9.406 1 97.69 170 VAL B CA 1
ATOM 3028 C C . VAL B 1 170 ? 3.273 6.105 8.562 1 97.69 170 VAL B C 1
ATOM 3030 O O . VAL B 1 170 ? 3.031 6.52 7.426 1 97.69 170 VAL B O 1
ATOM 3033 N N . ASP B 1 171 ? 2.613 5.094 9.07 1 97.38 171 ASP B N 1
ATOM 3034 C CA . ASP B 1 171 ? 1.547 4.375 8.375 1 97.38 171 ASP B CA 1
ATOM 3035 C C . ASP B 1 171 ? 0.179 4.742 8.945 1 97.38 171 ASP B C 1
ATOM 3037 O O . ASP B 1 171 ? 0.001 4.793 10.164 1 97.38 171 ASP B O 1
ATOM 3041 N N . TYR B 1 172 ? -0.759 5 8.07 1 98.25 172 TYR B N 1
ATOM 3042 C CA . TYR B 1 172 ? -2.072 5.441 8.523 1 98.25 172 TYR B CA 1
ATOM 3043 C C . TYR B 1 172 ? -3.18 4.82 7.684 1 98.25 172 TYR B C 1
ATOM 3045 O O . TYR B 1 172 ? -2.934 4.355 6.566 1 98.25 172 TYR B O 1
ATOM 3053 N N . LEU B 1 173 ? -4.375 4.742 8.242 1 98.31 173 LEU B N 1
ATOM 3054 C CA . LEU B 1 173 ? -5.641 4.547 7.551 1 98.31 173 LEU B CA 1
ATOM 3055 C C . LEU B 1 173 ? -6.562 5.746 7.758 1 98.31 173 LEU B C 1
ATOM 3057 O O . LEU B 1 173 ? -7.207 5.863 8.805 1 98.31 173 LEU B O 1
ATOM 3061 N N . TRP B 1 174 ? -6.57 6.562 6.746 1 98.75 174 TRP B N 1
ATOM 3062 C CA . TRP B 1 174 ? -7.434 7.738 6.75 1 98.75 174 TRP B CA 1
ATOM 3063 C C . TRP B 1 174 ? -8.797 7.414 6.145 1 98.75 174 TRP B C 1
ATOM 3065 O O . TRP B 1 174 ? -8.883 6.688 5.152 1 98.75 174 TRP B O 1
ATOM 3075 N N . TYR B 1 175 ? -9.836 7.992 6.719 1 98.56 175 TYR B N 1
ATOM 3076 C CA . TYR B 1 175 ? -11.164 7.723 6.191 1 98.56 175 TYR B CA 1
ATOM 3077 C C . TYR B 1 175 ? -11.992 9 6.121 1 98.56 175 TYR B C 1
ATOM 3079 O O . TYR B 1 175 ? -11.781 9.93 6.902 1 98.56 175 TYR B O 1
ATOM 3087 N N . SER B 1 176 ? -12.867 9.07 5.18 1 98.06 176 SER B N 1
ATOM 3088 C CA . SER B 1 176 ? -13.758 10.203 5 1 98.06 176 SER B CA 1
ATOM 3089 C C . SER B 1 176 ? -15.125 9.938 5.629 1 98.06 176 SER B C 1
ATOM 3091 O O . SER B 1 176 ? -15.328 8.906 6.27 1 98.06 176 SER B O 1
ATOM 3093 N N . ASP B 1 177 ? -16 10.914 5.43 1 95.38 177 ASP B N 1
ATOM 3094 C CA . ASP B 1 177 ? -17.375 10.773 5.922 1 95.38 177 ASP B CA 1
ATOM 3095 C C . ASP B 1 177 ? -18.078 9.594 5.25 1 95.38 177 ASP B C 1
ATOM 3097 O O . ASP B 1 177 ? -17.766 9.242 4.113 1 95.38 177 ASP B O 1
ATOM 3101 N N . GLY B 1 178 ? -19.031 9.008 5.945 1 95 178 GLY B N 1
ATOM 3102 C CA . GLY B 1 178 ? -19.812 7.914 5.402 1 95 178 GLY B CA 1
ATOM 3103 C C . GLY B 1 178 ? -19.438 6.559 5.969 1 95 178 GLY B C 1
ATOM 3104 O O . GLY B 1 178 ? -20.172 5.586 5.82 1 95 178 GLY B O 1
ATOM 3105 N N . ILE B 1 179 ? -18.266 6.527 6.586 1 96.19 179 ILE B N 1
ATOM 3106 C CA . ILE B 1 179 ? -17.828 5.316 7.273 1 96.19 179 ILE B CA 1
ATOM 3107 C C . ILE B 1 179 ? -17.219 5.684 8.625 1 96.19 179 ILE B C 1
ATOM 3109 O O . ILE B 1 179 ? -16.812 6.828 8.836 1 96.19 179 ILE B O 1
ATOM 3113 N N . VAL B 1 180 ? -17.219 4.742 9.5 1 96.62 180 VAL B N 1
ATOM 3114 C CA . VAL B 1 180 ? -16.625 4.953 10.812 1 96.62 180 VAL B CA 1
ATOM 3115 C C . VAL B 1 180 ? -15.812 3.723 11.219 1 96.62 180 VAL B C 1
ATOM 3117 O O . VAL B 1 180 ? -16.234 2.59 10.977 1 96.62 180 VAL B O 1
ATOM 3120 N N . PRO B 1 181 ? -14.609 4 11.758 1 97.06 181 PRO B N 1
ATOM 3121 C CA . PRO B 1 181 ? -13.859 2.857 12.289 1 97.06 181 PRO B CA 1
ATOM 3122 C C . PRO B 1 181 ? -14.492 2.273 13.555 1 97.06 181 PRO B C 1
ATOM 3124 O O . PRO B 1 181 ? -14.852 3.018 14.469 1 97.06 181 PRO B O 1
ATOM 3127 N N . THR B 1 182 ? -14.57 0.967 13.562 1 95.31 182 THR B N 1
ATOM 3128 C CA . THR B 1 182 ? -15.188 0.317 14.711 1 95.31 182 THR B CA 1
ATOM 3129 C C . THR B 1 182 ? -14.125 -0.315 15.609 1 95.31 182 THR B C 1
ATOM 3131 O O . THR B 1 182 ? -14.297 -0.387 16.828 1 95.31 182 THR B O 1
ATOM 3134 N N . ARG B 1 183 ? -13.094 -0.83 15.078 1 95.25 183 ARG B N 1
ATOM 3135 C CA . ARG B 1 183 ? -11.984 -1.447 15.805 1 95.25 183 ARG B CA 1
ATOM 3136 C C . ARG B 1 183 ? -10.68 -1.328 15.023 1 95.25 183 ARG B C 1
ATOM 3138 O O . ARG B 1 183 ? -10.695 -1.221 13.797 1 95.25 183 ARG B O 1
ATOM 3145 N N . VAL B 1 184 ? -9.609 -1.293 15.742 1 96.25 184 VAL B N 1
ATOM 3146 C CA . VAL B 1 184 ? -8.281 -1.359 15.156 1 96.25 184 VAL B CA 1
ATOM 3147 C C . VAL B 1 184 ? -7.445 -2.412 15.883 1 96.25 184 VAL B C 1
ATOM 3149 O O . VAL B 1 184 ? -7.766 -2.795 17.016 1 96.25 184 VAL B O 1
ATOM 3152 N N . LEU B 1 185 ? -6.484 -2.99 15.227 1 92.5 185 LEU B N 1
ATOM 3153 C CA . LEU B 1 185 ? -5.508 -3.859 15.867 1 92.5 185 LEU B CA 1
ATOM 3154 C C . LEU B 1 185 ? -4.43 -3.041 16.578 1 92.5 185 LEU B C 1
ATOM 3156 O O . LEU B 1 185 ? -3.719 -2.262 15.93 1 92.5 185 LEU B O 1
ATOM 3160 N N . ASP B 1 186 ? -4.336 -3.223 17.844 1 92.31 186 ASP B N 1
ATOM 3161 C CA . ASP B 1 186 ? -3.316 -2.475 18.578 1 92.31 186 ASP B CA 1
ATOM 3162 C C . ASP B 1 186 ? -1.915 -2.842 18.094 1 92.31 186 ASP B C 1
ATOM 3164 O O . ASP B 1 186 ? -1.669 -3.982 17.688 1 92.31 186 ASP B O 1
ATOM 3168 N N . THR B 1 187 ? -1.051 -1.854 18.125 1 93.69 187 THR B N 1
ATOM 3169 C CA . THR B 1 187 ? 0.337 -2.092 17.75 1 93.69 187 THR B CA 1
ATOM 3170 C C . THR B 1 187 ? 1.145 -2.607 18.938 1 93.69 187 THR B C 1
ATOM 3172 O O . THR B 1 187 ? 0.589 -2.867 20 1 93.69 187 THR B O 1
ATOM 3175 N N . VAL B 1 188 ? 2.371 -2.848 18.719 1 91.62 188 VAL B N 1
ATOM 3176 C CA . VAL B 1 188 ? 3.291 -3.354 19.734 1 91.62 188 VAL B CA 1
ATOM 3177 C C . VAL B 1 188 ? 3.9 -2.186 20.5 1 91.62 188 VAL B C 1
ATOM 3179 O O . VAL B 1 188 ? 4.145 -1.117 19.938 1 91.62 188 VAL B O 1
ATOM 3182 N N . SER B 1 189 ? 4.109 -2.404 21.812 1 91.81 189 SER B N 1
ATOM 3183 C CA . SER B 1 189 ? 4.695 -1.349 22.641 1 91.81 189 SER B CA 1
ATOM 3184 C C . SER B 1 189 ? 6.141 -1.077 22.234 1 91.81 189 SER B C 1
ATOM 3186 O O . SER B 1 189 ? 6.805 -1.938 21.656 1 91.81 189 SER B O 1
ATOM 3188 N N . ILE B 1 190 ? 6.562 0.127 22.578 1 90.25 190 ILE B N 1
ATOM 3189 C CA . ILE B 1 190 ? 7.949 0.495 22.297 1 90.25 190 ILE B CA 1
ATOM 3190 C C . ILE B 1 190 ? 8.891 -0.443 23.062 1 90.25 190 ILE B C 1
ATOM 3192 O O . ILE B 1 190 ? 9.922 -0.862 22.531 1 90.25 190 ILE B O 1
ATOM 3196 N N . SER B 1 191 ? 8.539 -0.739 24.281 1 90.62 191 SER B N 1
ATOM 3197 C CA . SER B 1 191 ? 9.344 -1.64 25.109 1 90.62 191 SER B CA 1
ATOM 3198 C C . SER B 1 191 ? 9.508 -2.998 24.422 1 90.62 191 SER B C 1
ATOM 3200 O O . SER B 1 191 ? 10.617 -3.547 24.391 1 90.62 191 SER B O 1
ATOM 3202 N N . ASP B 1 192 ? 8.414 -3.502 23.891 1 90.62 192 ASP B N 1
ATOM 3203 C CA . ASP B 1 192 ? 8.469 -4.793 23.219 1 90.62 192 ASP B CA 1
ATOM 3204 C C . ASP B 1 192 ? 9.297 -4.711 21.938 1 90.62 192 ASP B C 1
ATOM 3206 O O . ASP B 1 192 ? 10.031 -5.641 21.609 1 90.62 192 ASP B O 1
ATOM 3210 N N . LEU B 1 193 ? 9.164 -3.621 21.203 1 89.88 193 LEU B N 1
ATOM 3211 C CA . LEU B 1 193 ? 9.938 -3.42 19.984 1 89.88 193 LEU B CA 1
ATOM 3212 C C . LEU B 1 193 ? 11.43 -3.344 20.297 1 89.88 193 LEU B C 1
ATOM 3214 O O . LEU B 1 193 ? 12.25 -3.902 19.562 1 89.88 193 LEU B O 1
ATOM 3218 N N . ARG B 1 194 ? 11.711 -2.713 21.391 1 88.56 194 ARG B N 1
ATOM 3219 C CA . ARG B 1 194 ? 13.102 -2.598 21.812 1 88.56 194 ARG B CA 1
ATOM 3220 C C . ARG B 1 194 ? 13.672 -3.961 22.188 1 88.56 194 ARG B C 1
ATOM 3222 O O . ARG B 1 194 ? 14.805 -4.285 21.828 1 88.56 194 ARG B O 1
ATOM 3229 N N . ARG B 1 195 ? 12.906 -4.695 22.859 1 89.88 195 ARG B N 1
ATOM 3230 C CA . ARG B 1 195 ? 13.328 -6.027 23.281 1 89.88 195 ARG B CA 1
ATOM 3231 C C . ARG B 1 195 ? 13.594 -6.922 22.078 1 89.88 195 ARG B C 1
ATOM 3233 O O . ARG B 1 195 ? 14.5 -7.758 22.094 1 89.88 195 ARG B O 1
ATOM 3240 N N . ALA B 1 196 ? 12.836 -6.668 21.094 1 88 196 ALA B N 1
ATOM 3241 C CA . ALA B 1 196 ? 13 -7.461 19.875 1 88 196 ALA B CA 1
ATOM 3242 C C . ALA B 1 196 ? 14.195 -6.977 19.062 1 88 196 ALA B C 1
ATOM 3244 O O . ALA B 1 196 ? 14.594 -7.629 18.094 1 88 196 ALA B O 1
ATOM 3245 N N . GLY B 1 197 ? 14.742 -5.844 19.391 1 85.69 197 GLY B N 1
ATOM 3246 C CA . GLY B 1 197 ? 15.875 -5.289 18.672 1 85.69 197 GLY B CA 1
ATOM 3247 C C . GLY B 1 197 ? 15.477 -4.492 17.438 1 85.69 197 GLY B C 1
ATOM 3248 O O . GLY B 1 197 ? 16.281 -4.305 16.531 1 85.69 197 GLY B O 1
ATOM 3249 N N . GLY B 1 198 ? 14.227 -4.137 17.359 1 86.81 198 GLY B N 1
ATOM 3250 C CA . GLY B 1 198 ? 13.75 -3.404 16.203 1 86.81 198 GLY B CA 1
ATOM 3251 C C . GLY B 1 198 ? 13.164 -4.305 15.133 1 86.81 198 GLY B C 1
ATOM 3252 O O . GLY B 1 198 ? 12.867 -5.473 15.383 1 86.81 198 GLY B O 1
ATOM 3253 N N . LEU B 1 199 ? 12.828 -3.717 13.984 1 85.25 199 LEU B N 1
ATOM 3254 C CA . LEU B 1 199 ? 12.281 -4.426 12.836 1 85.25 199 LEU B CA 1
ATOM 3255 C C . LEU B 1 199 ? 13.219 -4.316 11.633 1 85.25 199 LEU B C 1
ATOM 3257 O O . LEU B 1 199 ? 13.984 -3.359 11.531 1 85.25 199 LEU B O 1
ATOM 3261 N N . PRO B 1 200 ? 13.18 -5.328 10.766 1 80.06 200 PRO B N 1
ATOM 3262 C CA . PRO B 1 200 ? 12.492 -6.617 10.891 1 80.06 200 PRO B CA 1
ATOM 3263 C C . PRO B 1 200 ? 13.07 -7.492 12 1 80.06 200 PRO B C 1
ATOM 3265 O O . PRO B 1 200 ? 14.172 -7.227 12.484 1 80.06 200 PRO B O 1
ATOM 3268 N N . CYS B 1 201 ? 12.289 -8.375 12.492 1 80.5 201 CYS B N 1
ATOM 3269 C CA . CYS B 1 201 ? 12.703 -9.367 13.477 1 80.5 201 CYS B CA 1
ATOM 3270 C C . CYS B 1 201 ? 12.156 -10.75 13.117 1 80.5 201 CYS B C 1
ATOM 3272 O O . CYS B 1 201 ? 11.578 -10.93 12.047 1 80.5 201 CYS B O 1
ATOM 3274 N N . LYS B 1 202 ? 12.453 -11.695 13.922 1 72.56 202 LYS B N 1
ATOM 3275 C CA . LYS B 1 202 ? 12.125 -13.094 13.633 1 72.56 202 LYS B CA 1
ATOM 3276 C C . LYS B 1 202 ? 10.641 -13.258 13.336 1 72.56 202 LYS B C 1
ATOM 3278 O O . LYS B 1 202 ? 10.266 -13.969 12.398 1 72.56 202 LYS B O 1
ATOM 3283 N N . LYS B 1 203 ? 9.812 -12.5 14 1 73.06 203 LYS B N 1
ATOM 3284 C CA . LYS B 1 203 ? 8.367 -12.695 13.898 1 73.06 203 LYS B CA 1
ATOM 3285 C C . LYS B 1 203 ? 7.766 -11.766 12.852 1 73.06 203 LYS B C 1
ATOM 3287 O O . LYS B 1 203 ? 6.656 -12 12.367 1 73.06 203 LYS B O 1
ATOM 3292 N N . VAL B 1 204 ? 8.516 -10.703 12.609 1 73.5 204 VAL B N 1
ATOM 3293 C CA . VAL B 1 204 ? 8.008 -9.688 11.688 1 73.5 204 VAL B CA 1
ATOM 3294 C C . VAL B 1 204 ? 9.047 -9.414 10.602 1 73.5 204 VAL B C 1
ATOM 3296 O O . VAL B 1 204 ? 10.07 -8.789 10.859 1 73.5 204 VAL B O 1
ATOM 3299 N N . GLY B 1 205 ? 8.758 -9.789 9.422 1 73.06 205 GLY B N 1
ATOM 3300 C CA . GLY B 1 205 ? 9.711 -9.703 8.328 1 73.06 205 GLY B CA 1
ATOM 3301 C C . GLY B 1 205 ? 9.812 -8.312 7.73 1 73.06 205 GLY B C 1
ATOM 3302 O O . GLY B 1 205 ? 10.688 -8.039 6.91 1 73.06 205 GLY B O 1
ATOM 3303 N N . SER B 1 206 ? 8.945 -7.434 8.102 1 78.75 206 SER B N 1
ATOM 3304 C CA . SER B 1 206 ? 8.93 -6.062 7.605 1 78.75 206 SER B CA 1
ATOM 3305 C C . SER B 1 206 ? 9.406 -5.086 8.672 1 78.75 206 SER B C 1
ATOM 3307 O O . SER B 1 206 ? 9.297 -5.363 9.867 1 78.75 206 SER B O 1
ATOM 3309 N N . ASP B 1 207 ? 10 -4.012 8.227 1 87.62 207 ASP B N 1
ATOM 3310 C CA . ASP B 1 207 ? 10.352 -2.982 9.195 1 87.62 207 ASP B CA 1
ATOM 3311 C C . ASP B 1 207 ? 9.141 -2.123 9.555 1 87.62 207 ASP B C 1
ATOM 3313 O O . ASP B 1 207 ? 9.266 -1.134 10.281 1 87.62 207 ASP B O 1
ATOM 3317 N N . HIS B 1 208 ? 8.031 -2.408 9.016 1 90.94 208 HIS B N 1
ATOM 3318 C CA . HIS B 1 208 ? 6.754 -1.797 9.375 1 90.94 208 HIS B CA 1
ATOM 3319 C C . HIS B 1 208 ? 5.848 -2.793 10.094 1 90.94 208 HIS B C 1
ATOM 3321 O O . HIS B 1 208 ? 5.867 -3.988 9.789 1 90.94 208 HIS B O 1
ATOM 3327 N N . LEU B 1 209 ? 5.082 -2.283 11 1 91.06 209 LEU B N 1
ATOM 3328 C CA . LEU B 1 209 ? 4.02 -3.078 11.609 1 91.06 209 LEU B CA 1
ATOM 3329 C C . LEU B 1 209 ? 2.771 -3.08 10.727 1 91.06 209 LEU B C 1
ATOM 3331 O O . LEU B 1 209 ? 2.43 -2.061 10.133 1 91.06 209 LEU B O 1
ATOM 3335 N N . ALA B 1 210 ? 2.148 -4.254 10.695 1 89.88 210 ALA B N 1
ATOM 3336 C CA . ALA B 1 210 ? 0.871 -4.336 9.992 1 89.88 210 ALA B CA 1
ATOM 3337 C C . ALA B 1 210 ? -0.222 -3.588 10.75 1 89.88 210 ALA B C 1
ATOM 3339 O O . ALA B 1 210 ? -0.354 -3.738 11.969 1 89.88 210 ALA B O 1
ATOM 3340 N N . LEU B 1 211 ? -0.983 -2.76 10.07 1 95.06 211 LEU B N 1
ATOM 3341 C CA . LEU B 1 211 ? -2.146 -2.086 10.633 1 95.06 211 LEU B CA 1
ATOM 3342 C C . LEU B 1 211 ? -3.439 -2.715 10.125 1 95.06 211 LEU B C 1
ATOM 3344 O O . LEU B 1 211 ? -3.486 -3.23 9.008 1 95.06 211 LEU B O 1
ATOM 3348 N N . LEU B 1 212 ? -4.406 -2.711 11.039 1 94.38 212 LEU B N 1
ATOM 3349 C CA . LEU B 1 212 ? -5.719 -3.242 10.68 1 94.38 212 LEU B CA 1
ATOM 3350 C C . LEU B 1 212 ? -6.832 -2.381 11.266 1 94.38 212 LEU B C 1
ATOM 3352 O O . LEU B 1 212 ? -6.805 -2.045 12.453 1 94.38 212 LEU B O 1
ATOM 3356 N N . SER B 1 213 ? -7.723 -1.972 10.453 1 96.62 213 SER B N 1
ATOM 3357 C CA . SER B 1 213 ? -8.914 -1.256 10.906 1 96.62 213 SER B CA 1
ATOM 3358 C C . SER B 1 213 ? -10.18 -1.884 10.336 1 96.62 213 SER B C 1
ATOM 3360 O O . SER B 1 213 ? -10.203 -2.33 9.188 1 96.62 213 SER B O 1
ATOM 3362 N N . GLU B 1 214 ? -11.148 -1.954 11.188 1 94.81 214 GLU B N 1
ATOM 3363 C CA . GLU B 1 214 ? -12.5 -2.338 10.781 1 94.81 214 GLU B CA 1
ATOM 3364 C C . GLU B 1 214 ? -13.406 -1.117 10.664 1 94.81 214 GLU B C 1
ATOM 3366 O O . GLU B 1 214 ? -13.453 -0.28 11.562 1 94.81 214 GLU B O 1
ATOM 3371 N N . PHE B 1 215 ? -14.086 -1.026 9.5 1 95.88 215 PHE B N 1
ATOM 3372 C CA . PHE B 1 215 ? -14.984 0.098 9.273 1 95.88 215 PHE B CA 1
ATOM 3373 C C . PHE B 1 215 ? -16.422 -0.386 9.078 1 95.88 215 PHE B C 1
ATOM 3375 O O . PHE B 1 215 ? -16.641 -1.502 8.602 1 95.88 215 PHE B O 1
ATOM 3382 N N . SER B 1 216 ? -17.344 0.448 9.445 1 93.94 216 SER B N 1
ATOM 3383 C CA . SER B 1 216 ? -18.766 0.271 9.148 1 93.94 216 SER B CA 1
ATOM 3384 C C . SER B 1 216 ? -19.344 1.498 8.445 1 93.94 216 SER B C 1
ATOM 3386 O O . SER B 1 216 ? -18.922 2.625 8.711 1 93.94 216 SER B O 1
ATOM 3388 N N . PHE B 1 217 ? -20.25 1.213 7.453 1 93.19 217 PHE B N 1
ATOM 3389 C CA . PHE B 1 217 ? -20.953 2.334 6.832 1 93.19 217 PHE B CA 1
ATOM 3390 C C . PHE B 1 217 ? -21.828 3.057 7.848 1 93.19 217 PHE B C 1
ATOM 3392 O O . PHE B 1 217 ? -22.469 2.418 8.688 1 93.19 217 PHE B O 1
ATOM 3399 N N . SER B 1 218 ? -21.672 4.301 7.758 1 86.44 218 SER B N 1
ATOM 3400 C CA . SER B 1 218 ? -22.484 5.102 8.664 1 86.44 218 SER B CA 1
ATOM 3401 C C . SER B 1 218 ? -23.922 5.195 8.18 1 86.44 218 SER B C 1
ATOM 3403 O O . SER B 1 218 ? -24.188 5.207 6.977 1 86.44 218 SER B O 1
ATOM 3405 N N . CYS B 1 219 ? -24.906 5.023 9.031 1 67.62 219 CYS B N 1
ATOM 3406 C CA . CYS B 1 219 ? -26.328 5.156 8.727 1 67.62 219 CYS B CA 1
ATOM 3407 C C . CYS B 1 219 ? -26.625 6.527 8.141 1 67.62 219 CYS B C 1
ATOM 3409 O O . CYS B 1 219 ? -26.078 7.535 8.586 1 67.62 219 CYS B O 1
ATOM 3411 N N . PRO B 1 220 ? -27.156 6.562 6.785 1 56.22 220 PRO B N 1
ATOM 3412 C CA . PRO B 1 220 ? -27.547 7.855 6.211 1 56.22 220 PRO B CA 1
ATOM 3413 C C . PRO B 1 220 ? -28.25 8.758 7.211 1 56.22 220 PRO B C 1
ATOM 3415 O O . PRO B 1 220 ? -29.031 8.281 8.039 1 56.22 220 PRO B O 1
ATOM 3418 N N . LYS B 1 221 ? -27.703 9.961 7.488 1 39.84 221 LYS B N 1
ATOM 3419 C CA . LYS B 1 221 ? -28.516 10.898 8.258 1 39.84 221 LYS B CA 1
ATOM 3420 C C . LYS B 1 221 ? -29.828 11.203 7.543 1 39.84 221 LYS B C 1
ATOM 3422 O O . LYS B 1 221 ? -29.875 11.219 6.312 1 39.84 221 LYS B O 1
#

Solvent-accessible surface area (backbone atoms only — not comparable to full-atom values): 23926 Å² total; per-residue (Å²): 130,81,71,79,82,74,86,51,74,43,78,44,75,49,76,42,62,70,62,45,67,40,25,32,56,41,40,23,52,50,34,50,50,38,44,54,48,49,53,50,21,53,76,54,73,60,24,27,39,34,47,30,36,39,53,47,30,19,82,71,10,54,51,38,43,26,52,55,65,21,40,38,61,51,74,61,37,41,46,58,44,24,18,43,54,86,77,22,29,39,72,54,54,69,67,33,90,63,68,81,74,55,59,72,55,67,79,71,82,76,64,50,83,64,48,59,66,44,32,23,45,31,38,74,32,59,87,39,59,56,25,65,39,82,52,63,33,42,47,41,52,43,6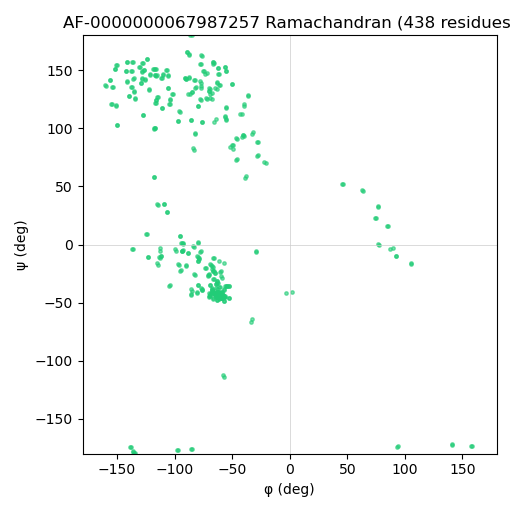8,44,89,73,53,78,71,25,30,41,95,74,32,35,53,54,39,33,31,30,35,91,73,32,41,31,31,29,61,50,48,30,32,24,67,58,46,42,68,76,48,65,56,80,65,67,32,63,70,58,40,54,72,58,72,32,33,49,35,97,90,37,84,44,44,52,60,87,80,48,75,39,71,41,75,48,75,84,128,128,80,70,79,82,72,85,53,76,43,79,45,76,48,75,41,62,69,60,46,68,38,26,30,56,42,41,23,54,51,35,50,51,39,44,52,50,48,54,51,20,53,76,54,74,59,25,27,41,34,45,31,36,39,54,47,30,21,81,72,11,56,52,38,44,25,52,55,66,21,41,37,63,51,74,62,38,40,47,57,43,24,17,41,55,86,78,21,29,40,72,55,54,69,68,33,90,62,71,82,74,55,60,73,56,69,79,70,83,79,64,47,84,65,48,59,66,45,32,23,45,31,38,73,32,60,90,38,59,56,25,63,39,82,53,64,33,41,48,42,51,43,69,44,88,72,53,78,70,26,31,39,97,73,32,34,53,52,39,32,29,29,35,91,71,32,41,30,32,27,62,51,47,30,34,26,67,59,45,41,68,75,47,65,57,81,63,67,32,65,69,58,39,56,74,59,71,32,33,49,36,96,91,37,85,44,44,53,60,88,79,48,75,40,72,41,75,48,78,83,127

Radius of gyration: 22.53 Å; Cα contacts (8 Å, |Δi|>4): 897; chains: 2; bounding box: 59×67×57 Å

Sequence (442 aa):
MRGSNSRRLLVGNIHVLYNPNRGEVKLGQIRFLASKAQILSQKWGNAPVILAGDFNSTPQSGIYKFLSSSELNIKLYDRNELSGQKHCRPAHVLDREKEAVGSFISQDGLLNCWTDEEINTATGDSERHLAVHPLKLNSSYATVKGSASTRGFNGEPLATSYHSKFIGTVDYLWYSDGIVPTRVLDTVSISDLRRAGGLPCKKVGSDHLALLSEFSFSCPKMRGSNSRRLLVGNIHVLYNPNRGEVKLGQIRFLASKAQILSQKWGNAPVILAGDFNSTPQSGIYKFLSSSELNIKLYDRNELSGQKHCRPAHVLDREKEAVGSFISQDGLLNCWTDEEINTATGDSERHLAVHPLKLNSSYATVKGSASTRGFNGEPLATSYHSKFIGTVDYLWYSDGIVPTRVLDTVSISDLRRAGGLPCKKVGSDHLALLSEFSFSCPK

pLDDT: mean 87.36, std 16.44, range [22.0, 98.75]

Secondary structure (DSSP, 8-state):
---------EEEEEE----TT-HHHHHHHHHHHHHHHHHHHHHTTS--EEEEEE----TTSHHHHHHHHSEEEGGGS-GGGTT--TT--HHHHHH-----------SSTT-----HHHHHHHHS-TT--EEE-S---EEHHHHS---TTTB-TTSSBS-SEEETTEEE--EEEEE-TTEEEEEE-----HHHHHHTTSSS-SS--SSB----EEEEEPP--/---------EEEEEE----TT-HHHHHHHHHHHHHHHHHHHHHTTS--EEEEEE----TTSHHHHHHHHSEEEGGGS-GGGTT--TT--HHHHHH-----------SSTT-----HHHHHHHHS-TT--EEE-S---EEHHHHS---TTTB-TTSSBS-SEEETTEEE--EEEEE-TTEEEEEE-----HHHHHHTTSSS-SS--SSB----EEEEEPP--

Nearest PDB structures (foldseek):
  6rvz-assembly1_A  TM=7.455E-01  e=1.719E-14  Homo sapiens
  6rw0-assembly1_A  TM=7.405E-01  e=1.186E-13  Homo sapiens
  3ngq-assembly1_A  TM=8.135E-01  e=1.164E-10  Homo sapiens
  5dv4-assembly1_A  TM=7.744E-01  e=2.364E-10  Homo sapiens
  3ngn-assembly1_A  TM=8.181E-01  e=2.251E-09  Homo sapiens